Protein AF-A0A929SQB2-F1 (afdb_monomer_lite)

Structure (mmCIF, N/CA/C/O backbone):
data_AF-A0A929SQB2-F1
#
_entry.id   AF-A0A929SQB2-F1
#
loop_
_atom_site.group_PDB
_atom_site.id
_atom_site.type_symbol
_atom_site.label_atom_id
_atom_site.label_alt_id
_atom_site.label_comp_id
_atom_site.label_asym_id
_atom_site.label_entity_id
_atom_site.label_seq_id
_atom_site.pdbx_PDB_ins_code
_atom_site.Cartn_x
_atom_site.Cartn_y
_atom_site.Cartn_z
_atom_site.occupancy
_atom_site.B_iso_or_equiv
_atom_site.auth_seq_id
_atom_site.auth_comp_id
_atom_site.auth_asym_id
_atom_site.auth_atom_id
_atom_site.pdbx_PDB_model_num
ATOM 1 N N . MET A 1 1 ? -10.758 -26.595 8.164 1.00 47.38 1 MET A N 1
ATOM 2 C CA . MET A 1 1 ? -11.107 -25.679 7.056 1.00 47.38 1 MET A CA 1
ATOM 3 C C . MET A 1 1 ? -11.959 -24.575 7.644 1.00 47.38 1 MET A C 1
ATOM 5 O O . MET A 1 1 ? -12.991 -24.898 8.218 1.00 47.38 1 MET A O 1
ATOM 9 N N . ASN A 1 2 ? -11.520 -23.319 7.576 1.00 61.94 2 ASN A N 1
ATOM 10 C CA . ASN A 1 2 ? -12.295 -22.211 8.133 1.00 61.94 2 ASN A CA 1
ATOM 11 C C . ASN A 1 2 ? -13.594 -22.037 7.339 1.00 61.94 2 ASN A C 1
ATOM 13 O O . ASN A 1 2 ? -13.584 -22.059 6.107 1.00 61.94 2 ASN A O 1
ATOM 17 N N . ASN A 1 3 ? -14.709 -21.880 8.042 1.00 86.88 3 ASN A N 1
ATOM 18 C CA . ASN A 1 3 ? -15.990 -21.602 7.419 1.00 86.88 3 ASN A CA 1
ATOM 19 C C . ASN A 1 3 ? -16.000 -20.134 6.955 1.00 86.88 3 ASN A C 1
ATOM 21 O O . ASN A 1 3 ? -15.941 -19.230 7.785 1.00 86.88 3 ASN A O 1
ATOM 25 N N . ILE A 1 4 ? -16.069 -19.881 5.641 1.00 91.25 4 ILE A N 1
ATOM 26 C CA . ILE A 1 4 ? -16.077 -18.517 5.071 1.00 91.25 4 ILE A CA 1
ATOM 27 C C . ILE A 1 4 ? -17.180 -17.656 5.706 1.00 91.25 4 ILE A C 1
ATOM 29 O O . ILE A 1 4 ? -16.948 -16.486 5.999 1.00 91.25 4 ILE A O 1
ATOM 33 N N . ARG A 1 5 ? -18.350 -18.239 6.004 1.00 91.81 5 ARG A N 1
ATOM 34 C CA . ARG A 1 5 ? -19.445 -17.515 6.671 1.00 91.81 5 ARG A CA 1
ATOM 35 C C . ARG A 1 5 ? -19.070 -17.042 8.073 1.00 91.81 5 ARG A C 1
ATOM 37 O O . ARG A 1 5 ? -19.458 -15.949 8.462 1.00 91.81 5 ARG A O 1
ATOM 44 N N . GLU A 1 6 ? -18.326 -17.853 8.815 1.00 94.94 6 GLU A N 1
ATOM 45 C CA . GLU A 1 6 ? -17.871 -17.512 10.164 1.00 94.94 6 GLU A CA 1
ATOM 46 C C . GLU A 1 6 ? -16.836 -16.382 10.122 1.00 94.94 6 GLU A C 1
ATOM 48 O O . GLU A 1 6 ? -16.970 -15.412 10.858 1.00 94.94 6 GLU A O 1
ATOM 53 N N . ILE A 1 7 ? -15.870 -16.447 9.198 1.00 95.75 7 ILE A N 1
ATOM 54 C CA . ILE A 1 7 ? -14.868 -15.385 8.990 1.00 95.75 7 ILE A CA 1
ATOM 55 C C . ILE A 1 7 ? -15.546 -14.042 8.698 1.00 95.75 7 ILE A C 1
ATOM 57 O O . ILE A 1 7 ? -15.211 -13.025 9.312 1.00 95.75 7 ILE A O 1
ATOM 61 N N . LEU A 1 8 ? -16.516 -14.048 7.778 1.00 96.25 8 LEU A N 1
ATOM 62 C CA . LEU A 1 8 ? -17.285 -12.861 7.401 1.00 96.25 8 LEU A CA 1
ATOM 63 C C . LEU A 1 8 ? -18.112 -12.328 8.576 1.00 96.25 8 LEU A C 1
ATOM 65 O O . LEU A 1 8 ? -18.086 -11.130 8.845 1.00 96.25 8 LEU A O 1
ATOM 69 N N . GLY A 1 9 ? -18.809 -13.208 9.303 1.00 96.94 9 GLY A N 1
ATOM 70 C CA . GLY A 1 9 ? -19.583 -12.829 10.486 1.00 96.94 9 GLY A CA 1
ATOM 71 C C . GLY A 1 9 ? -18.709 -12.206 11.574 1.00 96.94 9 GLY A C 1
ATOM 72 O O . GLY A 1 9 ? -19.030 -11.133 12.083 1.00 96.94 9 GLY A O 1
ATOM 73 N N . ASN A 1 10 ? -17.565 -12.826 11.868 1.00 97.31 10 ASN A N 1
ATOM 74 C CA . ASN A 1 10 ? -16.605 -12.326 12.846 1.00 97.31 10 ASN A CA 1
ATOM 75 C C . ASN A 1 10 ? -16.047 -10.952 12.449 1.00 97.31 10 ASN A C 1
ATOM 77 O O . ASN A 1 10 ? -15.948 -10.072 13.298 1.00 97.31 10 ASN A O 1
ATOM 81 N N . ALA A 1 11 ? -15.731 -10.736 11.166 1.00 97.56 11 ALA A N 1
ATOM 82 C CA . ALA A 1 11 ? -15.260 -9.437 10.683 1.00 97.56 11 ALA A CA 1
ATOM 83 C C . ALA A 1 11 ? -16.331 -8.346 10.855 1.00 97.56 11 ALA A C 1
ATOM 85 O O . ALA A 1 11 ? -16.056 -7.292 11.421 1.00 97.56 11 ALA A O 1
ATOM 86 N N . ILE A 1 12 ? -17.576 -8.613 10.452 1.00 97.62 12 ILE A N 1
ATOM 87 C CA . ILE A 1 12 ? -18.671 -7.641 10.589 1.00 97.62 12 ILE A CA 1
ATOM 88 C C . ILE A 1 12 ? -18.882 -7.258 12.057 1.00 97.62 12 ILE A C 1
ATOM 90 O O . ILE A 1 12 ? -19.001 -6.073 12.386 1.00 97.62 12 ILE A O 1
ATOM 94 N N . MET A 1 13 ? -18.911 -8.251 12.948 1.00 97.56 13 MET A N 1
ATOM 95 C CA . MET A 1 13 ? -19.109 -8.017 14.376 1.00 97.56 13 MET A CA 1
ATOM 96 C C . MET A 1 13 ? -17.942 -7.235 14.981 1.00 97.56 13 MET A C 1
ATOM 98 O O . MET A 1 13 ? -18.177 -6.298 15.745 1.00 97.56 13 MET A O 1
ATOM 102 N N . ALA A 1 14 ? -16.706 -7.555 14.589 1.00 97.50 14 ALA A N 1
ATOM 103 C CA . ALA A 1 14 ? -15.509 -6.919 15.121 1.00 97.50 14 ALA A CA 1
ATOM 104 C C . ALA A 1 14 ? -15.483 -5.407 14.860 1.00 97.50 14 ALA A C 1
ATOM 106 O O . ALA A 1 14 ? -15.354 -4.634 15.810 1.00 97.50 14 ALA A O 1
ATOM 107 N N . HIS A 1 15 ? -15.671 -4.950 13.613 1.00 95.88 15 HIS A N 1
ATOM 108 C CA . HIS A 1 15 ? -15.713 -3.504 13.376 1.00 95.88 15 HIS A CA 1
ATOM 109 C C . HIS A 1 15 ? -16.985 -2.870 13.936 1.00 95.88 15 HIS A C 1
ATOM 111 O O . HIS A 1 15 ? -16.947 -1.708 14.332 1.00 95.88 15 HIS A O 1
ATOM 117 N N . THR A 1 16 ? -18.128 -3.560 13.935 1.00 95.00 16 THR A N 1
ATOM 118 C CA . THR A 1 16 ? -19.400 -2.981 14.405 1.00 95.00 16 THR A CA 1
ATOM 119 C C . THR A 1 16 ? -19.366 -2.695 15.903 1.00 95.00 16 THR A C 1
ATOM 121 O O . THR A 1 16 ? -19.826 -1.634 16.322 1.00 95.00 16 THR A O 1
ATOM 124 N N . ASN A 1 17 ? -18.758 -3.590 16.681 1.00 93.69 17 ASN A N 1
ATOM 125 C CA . ASN A 1 17 ? -18.674 -3.483 18.135 1.00 93.69 17 ASN A CA 1
ATOM 126 C C . ASN A 1 17 ? -17.446 -2.710 18.631 1.00 93.69 17 ASN A C 1
ATOM 128 O O . ASN A 1 17 ? -17.354 -2.440 19.827 1.00 93.69 17 ASN A O 1
ATOM 132 N N . MET A 1 18 ? -16.503 -2.360 17.751 1.00 93.44 18 MET A N 1
ATOM 133 C CA . MET A 1 18 ? -15.342 -1.559 18.132 1.00 93.44 18 MET A CA 1
ATOM 134 C C . MET A 1 18 ? -15.792 -0.193 18.671 1.00 93.44 18 MET A C 1
ATOM 136 O O . MET A 1 18 ? -16.433 0.581 17.951 1.00 93.44 18 MET A O 1
ATOM 140 N N . ASP A 1 19 ? -15.435 0.104 19.925 1.00 88.69 19 ASP A N 1
ATOM 141 C CA . ASP A 1 19 ? -15.742 1.385 20.567 1.00 88.69 19 ASP A CA 1
ATOM 142 C C . ASP A 1 19 ? -15.170 2.543 19.735 1.00 88.69 19 ASP A C 1
ATOM 144 O O . ASP A 1 19 ? -14.001 2.563 19.344 1.00 88.69 19 ASP A O 1
ATOM 148 N N . PHE A 1 20 ? -16.026 3.521 19.443 1.00 84.62 20 PHE A N 1
ATOM 149 C CA . PHE A 1 20 ? -15.677 4.678 18.631 1.00 84.62 20 PHE A CA 1
ATOM 150 C C . PHE A 1 20 ? -14.748 5.665 19.350 1.00 84.62 20 PHE A C 1
ATOM 152 O O . PHE A 1 20 ? -14.227 6.551 18.683 1.00 84.62 20 PHE A O 1
ATOM 159 N N . ASN A 1 21 ? -14.565 5.543 20.670 1.00 85.00 21 ASN A N 1
ATOM 160 C CA . ASN A 1 21 ? -13.645 6.377 21.452 1.00 85.00 21 ASN A CA 1
ATOM 161 C C . ASN A 1 21 ? -12.208 5.838 21.479 1.00 85.00 21 ASN A C 1
ATOM 163 O O . ASN A 1 21 ? -11.316 6.499 22.011 1.00 85.00 21 ASN A O 1
ATOM 167 N N . ILE A 1 22 ? -11.972 4.635 20.949 1.00 89.38 22 ILE A N 1
ATOM 168 C CA . ILE A 1 22 ? -10.625 4.072 20.860 1.00 89.38 22 ILE A CA 1
ATOM 169 C C . ILE A 1 22 ? -9.809 4.897 19.863 1.00 89.38 22 ILE A C 1
ATOM 171 O O . ILE A 1 22 ? -10.198 5.033 18.711 1.00 89.38 22 ILE A O 1
ATOM 175 N N . ASP A 1 23 ? -8.649 5.402 20.285 1.00 90.81 23 ASP A N 1
ATOM 176 C CA . ASP A 1 23 ? -7.691 6.030 19.369 1.00 90.81 23 ASP A CA 1
ATOM 177 C C . ASP A 1 23 ? -6.891 4.941 18.638 1.00 90.81 23 ASP A C 1
ATOM 179 O O . ASP A 1 23 ? -5.930 4.380 19.181 1.00 90.81 23 ASP A O 1
ATOM 183 N N . GLY A 1 24 ? -7.278 4.647 17.393 1.00 92.75 24 GLY A N 1
ATOM 184 C CA . GLY A 1 24 ? -6.610 3.654 16.550 1.00 92.75 24 GLY A CA 1
ATOM 185 C C . GLY A 1 24 ? -5.113 3.921 16.334 1.00 92.75 24 GLY A C 1
ATOM 186 O O . GLY A 1 24 ? -4.339 2.973 16.192 1.00 92.75 24 GLY A O 1
ATOM 187 N N . ARG A 1 25 ? -4.652 5.180 16.402 1.00 92.75 25 ARG A N 1
ATOM 188 C CA . ARG A 1 25 ? -3.218 5.513 16.291 1.00 92.75 25 ARG A CA 1
ATOM 189 C C . ARG A 1 25 ? -2.449 5.050 17.520 1.00 92.75 25 ARG A C 1
ATOM 191 O O . ARG A 1 25 ? -1.330 4.555 17.398 1.00 92.75 25 ARG A O 1
ATOM 198 N N . LYS A 1 26 ? -3.056 5.156 18.706 1.00 93.06 26 LYS A N 1
ATOM 199 C CA . LYS A 1 26 ? -2.463 4.645 19.949 1.00 93.06 26 LYS A CA 1
ATOM 200 C C . LYS A 1 26 ? -2.357 3.119 19.920 1.00 93.06 26 LYS A C 1
ATOM 202 O O . LYS A 1 26 ? -1.339 2.583 20.345 1.00 93.06 26 LYS A O 1
ATOM 207 N N . VAL A 1 27 ? -3.371 2.432 19.389 1.00 95.88 27 VAL A N 1
ATOM 208 C CA . VAL A 1 27 ? -3.341 0.970 19.189 1.00 95.88 27 VAL A CA 1
ATOM 209 C C . VAL A 1 27 ? -2.184 0.585 18.265 1.00 95.88 27 VAL A C 1
ATOM 211 O O . VAL A 1 27 ? -1.357 -0.249 18.623 1.00 95.88 27 VAL A O 1
ATOM 214 N N . VAL A 1 28 ? -2.076 1.238 17.103 1.00 95.69 28 VAL A N 1
ATOM 215 C CA . VAL A 1 28 ? -1.007 0.992 16.122 1.00 95.69 28 VAL A CA 1
ATOM 216 C C . VAL A 1 28 ? 0.384 1.282 16.675 1.00 95.69 28 VAL A C 1
ATOM 218 O O . VAL A 1 28 ? 1.307 0.508 16.425 1.00 95.69 28 VAL A O 1
ATOM 221 N N . LYS A 1 29 ? 0.547 2.350 17.460 1.00 94.19 29 LYS A N 1
ATOM 222 C CA . LYS A 1 29 ? 1.815 2.645 18.133 1.00 94.19 29 LYS A CA 1
ATOM 223 C C . LYS A 1 29 ? 2.252 1.479 19.028 1.00 94.19 29 LYS A C 1
ATOM 225 O O . LYS A 1 29 ? 3.378 1.011 18.893 1.00 94.19 29 LYS A O 1
ATOM 230 N N . ASN A 1 30 ? 1.354 0.973 19.872 1.00 96.31 30 ASN A N 1
ATOM 231 C CA . ASN A 1 30 ? 1.653 -0.148 20.765 1.00 96.31 30 ASN A CA 1
ATOM 232 C C . ASN A 1 30 ? 1.885 -1.463 20.000 1.00 96.31 30 ASN A C 1
ATOM 234 O O . ASN A 1 30 ? 2.687 -2.288 20.430 1.00 96.31 30 ASN A O 1
ATOM 238 N N . ILE A 1 31 ? 1.224 -1.660 18.853 1.00 97.38 31 ILE A N 1
ATOM 239 C CA . ILE A 1 31 ? 1.534 -2.772 17.942 1.00 97.38 31 ILE A CA 1
ATOM 240 C C . ILE A 1 31 ? 2.984 -2.682 17.470 1.00 97.38 31 ILE A C 1
ATOM 242 O O . ILE A 1 31 ? 3.711 -3.664 17.561 1.00 97.38 31 ILE A O 1
ATOM 246 N N . LEU A 1 32 ? 3.414 -1.524 16.969 1.00 95.06 32 LEU A N 1
ATOM 247 C CA . LEU A 1 32 ? 4.773 -1.344 16.456 1.00 95.06 32 LEU A CA 1
ATOM 248 C C . LEU A 1 32 ? 5.833 -1.524 17.550 1.00 95.06 32 LEU A C 1
ATOM 250 O O . LEU A 1 32 ? 6.870 -2.125 17.284 1.00 95.06 32 LEU A O 1
ATOM 254 N N . GLU A 1 33 ? 5.563 -1.050 18.768 1.00 94.50 33 GLU A N 1
ATOM 255 C CA . GLU A 1 33 ? 6.418 -1.291 19.938 1.00 94.50 33 GLU A CA 1
ATOM 256 C C . GLU A 1 33 ? 6.539 -2.794 20.232 1.00 94.50 33 GLU A C 1
ATOM 258 O O . GLU A 1 33 ? 7.654 -3.307 20.315 1.00 94.50 33 GLU A O 1
ATOM 263 N N . LEU A 1 34 ? 5.419 -3.529 20.259 1.00 96.31 34 LEU A N 1
ATOM 264 C CA . LEU A 1 34 ? 5.433 -4.980 20.465 1.00 96.31 34 LEU A CA 1
ATOM 265 C C . LEU A 1 34 ? 6.189 -5.722 19.349 1.00 96.31 34 LEU A C 1
ATOM 267 O O . LEU A 1 34 ? 6.904 -6.686 19.625 1.00 96.31 34 LEU A O 1
ATOM 271 N N . LEU A 1 35 ? 6.043 -5.305 18.088 1.00 95.94 35 LEU A N 1
ATOM 272 C CA . LEU A 1 35 ? 6.777 -5.910 16.972 1.00 95.94 35 LEU A CA 1
ATOM 273 C C . LEU A 1 35 ? 8.292 -5.695 17.104 1.00 95.94 35 LEU A C 1
ATOM 275 O O . LEU A 1 35 ? 9.052 -6.615 16.809 1.00 95.94 35 LEU A O 1
ATOM 279 N N . GLU A 1 36 ? 8.737 -4.524 17.570 1.00 94.19 36 GLU A N 1
ATOM 280 C CA . GLU A 1 36 ? 10.163 -4.271 17.817 1.00 94.19 36 GLU A CA 1
ATOM 281 C C . GLU A 1 36 ? 10.683 -5.097 19.005 1.00 94.19 36 GLU A C 1
ATOM 283 O O . GLU A 1 36 ? 11.758 -5.687 18.911 1.00 94.19 36 GLU A O 1
ATOM 288 N N . GLU A 1 37 ? 9.907 -5.223 20.086 1.00 95.75 37 GLU A N 1
ATOM 289 C CA . GLU A 1 37 ? 10.251 -6.074 21.238 1.00 95.75 37 GLU A CA 1
ATOM 290 C C . GLU A 1 37 ? 10.377 -7.560 20.861 1.00 95.75 37 GLU A C 1
ATOM 292 O O . GLU A 1 37 ? 11.208 -8.274 21.416 1.00 95.75 37 GLU A O 1
ATOM 297 N N . ASN A 1 38 ? 9.581 -8.030 19.895 1.00 96.94 38 ASN A N 1
ATOM 298 C CA . ASN A 1 38 ? 9.557 -9.429 19.444 1.00 96.94 38 ASN A CA 1
ATOM 299 C C . ASN A 1 38 ? 10.365 -9.653 18.152 1.00 96.94 38 ASN A C 1
ATOM 301 O O . ASN A 1 38 ? 10.193 -10.659 17.458 1.00 96.94 38 ASN A O 1
ATOM 305 N N . LYS A 1 39 ? 11.269 -8.728 17.819 1.00 96.00 39 LYS A N 1
ATOM 306 C CA . LYS A 1 39 ? 12.096 -8.761 16.608 1.00 96.00 39 LYS A CA 1
ATOM 307 C C . LYS A 1 39 ? 12.881 -10.057 16.425 1.00 96.00 39 LYS A C 1
ATOM 309 O O . LYS A 1 39 ? 12.980 -10.548 15.304 1.00 96.00 39 LYS A O 1
ATOM 314 N N . GLU A 1 40 ? 13.415 -10.630 17.502 1.00 96.94 40 GLU A N 1
ATOM 315 C CA . GLU A 1 40 ? 14.159 -11.894 17.432 1.00 96.94 40 GLU A CA 1
ATOM 316 C C . GLU A 1 40 ? 13.279 -13.070 17.001 1.00 96.94 40 GLU A C 1
ATOM 318 O O . GLU A 1 40 ? 13.709 -13.909 16.210 1.00 96.94 40 GLU A O 1
ATOM 323 N N . ASP A 1 41 ? 12.042 -13.136 17.489 1.00 98.06 41 ASP A N 1
ATOM 324 C CA . ASP A 1 41 ? 11.113 -14.205 17.127 1.00 98.06 41 ASP A CA 1
ATOM 325 C C . ASP A 1 41 ? 10.566 -14.014 15.710 1.00 98.06 41 ASP A C 1
ATOM 327 O O . ASP A 1 41 ? 10.436 -14.987 14.963 1.00 98.06 41 ASP A O 1
ATOM 331 N N . ILE A 1 42 ? 10.351 -12.762 15.293 1.00 97.81 42 ILE A N 1
ATOM 332 C CA . ILE A 1 42 ? 10.028 -12.419 13.902 1.00 97.81 42 ILE A CA 1
ATOM 333 C C . ILE A 1 42 ? 11.175 -12.819 12.963 1.00 97.81 42 ILE A C 1
ATOM 335 O O . ILE A 1 42 ? 10.925 -13.406 11.913 1.00 97.81 42 ILE A O 1
ATOM 339 N N . ASP A 1 43 ? 12.431 -12.570 13.339 1.00 97.44 43 ASP A N 1
ATOM 340 C CA . ASP A 1 43 ? 13.602 -12.976 12.553 1.00 97.44 43 ASP A CA 1
ATOM 341 C C . ASP A 1 43 ? 13.738 -14.506 12.466 1.00 97.44 43 ASP A C 1
ATOM 343 O O . ASP A 1 43 ? 14.059 -15.043 11.404 1.00 97.44 43 ASP A O 1
ATOM 347 N N . LYS A 1 44 ? 13.429 -15.242 13.544 1.00 97.94 44 LYS A N 1
ATOM 348 C CA . LYS A 1 44 ? 13.370 -16.715 13.509 1.00 97.94 44 LYS A CA 1
ATOM 349 C C . LYS A 1 44 ? 12.300 -17.212 12.536 1.00 97.94 44 LYS A C 1
ATOM 351 O O . LYS A 1 44 ? 12.591 -18.112 11.750 1.00 97.94 44 LYS A O 1
ATOM 356 N N . ALA A 1 45 ? 11.100 -16.629 12.559 1.00 97.88 45 ALA A N 1
ATOM 357 C CA . ALA A 1 45 ? 10.039 -16.966 11.609 1.00 97.88 45 ALA A CA 1
ATOM 358 C C . ALA A 1 45 ? 10.458 -16.645 10.163 1.00 97.88 45 ALA A C 1
ATOM 360 O O . ALA A 1 45 ? 10.332 -17.490 9.280 1.00 97.88 45 ALA A O 1
ATOM 361 N N . ASN A 1 46 ? 11.074 -15.482 9.939 1.00 98.00 46 ASN A N 1
ATOM 362 C CA . ASN A 1 46 ? 11.561 -15.085 8.622 1.00 98.00 46 ASN A CA 1
ATOM 363 C C . ASN A 1 46 ? 12.668 -15.995 8.088 1.00 98.00 46 ASN A C 1
ATOM 365 O O . ASN A 1 46 ? 12.670 -16.334 6.909 1.00 98.00 46 ASN A O 1
ATOM 369 N N . LYS A 1 47 ? 13.574 -16.466 8.948 1.00 97.75 47 LYS A N 1
ATOM 370 C CA . LYS A 1 47 ? 14.588 -17.459 8.567 1.00 97.75 47 LYS A CA 1
ATOM 371 C C . LYS A 1 47 ? 13.976 -18.772 8.086 1.00 97.75 47 LYS A C 1
ATOM 373 O O . LYS A 1 47 ? 14.576 -19.413 7.228 1.00 97.75 47 LYS A O 1
ATOM 378 N N . ILE A 1 48 ? 12.819 -19.176 8.617 1.00 96.94 48 ILE A N 1
ATOM 379 C CA . ILE A 1 48 ? 12.098 -20.361 8.132 1.00 96.94 48 ILE A CA 1
ATOM 380 C C . ILE A 1 48 ? 11.605 -20.114 6.704 1.00 96.94 48 ILE A C 1
ATOM 382 O O . ILE A 1 48 ? 11.887 -20.935 5.833 1.00 96.94 48 ILE A O 1
ATOM 386 N N . ASP A 1 49 ? 10.956 -18.973 6.454 1.00 97.62 49 ASP A N 1
ATOM 387 C CA . ASP A 1 49 ? 10.445 -18.630 5.120 1.00 97.62 49 ASP A CA 1
ATOM 388 C C . ASP A 1 49 ? 11.595 -18.502 4.090 1.00 97.62 49 ASP A C 1
ATOM 390 O O . ASP A 1 49 ? 11.589 -19.095 3.012 1.00 97.62 49 ASP A O 1
ATOM 394 N N . VAL A 1 50 ? 12.677 -17.801 4.444 1.00 97.12 50 VAL A N 1
ATOM 395 C CA . VAL A 1 50 ? 13.852 -17.661 3.563 1.00 97.12 50 VAL A CA 1
ATOM 396 C C . VAL A 1 50 ? 14.502 -19.017 3.268 1.00 97.12 50 VAL A C 1
ATOM 398 O O . VAL A 1 50 ? 14.839 -19.302 2.121 1.00 97.12 50 VAL A O 1
ATOM 401 N N . LYS A 1 51 ? 14.657 -19.885 4.277 1.00 96.06 51 LYS A N 1
ATOM 402 C CA . LYS A 1 51 ? 15.248 -21.224 4.102 1.00 96.06 51 LYS A CA 1
ATOM 403 C C . LYS A 1 51 ? 14.409 -22.118 3.185 1.00 96.06 51 LYS A C 1
ATOM 405 O O . LYS A 1 51 ? 14.964 -22.950 2.470 1.00 96.06 51 LYS A O 1
ATOM 410 N N . ASN A 1 52 ? 13.092 -21.950 3.207 1.00 94.88 52 ASN A N 1
ATOM 411 C CA . ASN A 1 52 ? 12.167 -22.687 2.354 1.00 94.88 52 ASN A CA 1
ATOM 412 C C . ASN A 1 52 ? 12.039 -22.079 0.946 1.00 94.88 52 ASN A C 1
ATOM 414 O O . ASN A 1 52 ? 11.268 -22.596 0.144 1.00 94.88 52 ASN A O 1
ATOM 418 N N . HIS A 1 53 ? 12.810 -21.031 0.623 1.00 92.69 53 HIS A N 1
ATOM 419 C CA . HIS A 1 53 ? 12.741 -20.285 -0.641 1.00 92.69 53 HIS A CA 1
ATOM 420 C C . HIS A 1 53 ? 11.361 -19.664 -0.910 1.00 92.69 53 HIS A C 1
ATOM 422 O O . HIS A 1 53 ? 11.021 -19.368 -2.052 1.00 92.69 53 HIS A O 1
ATOM 428 N N . ASN A 1 54 ? 10.570 -19.437 0.140 1.00 92.31 54 ASN A N 1
ATOM 429 C CA . ASN A 1 54 ? 9.256 -18.808 0.068 1.00 92.31 54 ASN A CA 1
ATOM 430 C C . ASN A 1 54 ? 9.242 -17.493 0.861 1.00 92.31 54 ASN A C 1
ATOM 432 O O . ASN A 1 54 ? 8.255 -17.144 1.497 1.00 92.31 54 ASN A O 1
ATOM 436 N N . GLY A 1 55 ? 10.339 -16.740 0.836 1.00 92.88 55 GLY A N 1
ATOM 437 C CA . GLY A 1 55 ? 10.416 -15.458 1.519 1.00 92.88 55 GLY A CA 1
ATOM 438 C C . GLY A 1 55 ? 11.655 -14.657 1.156 1.00 92.88 55 GLY A C 1
ATOM 439 O O . GLY A 1 55 ? 12.572 -15.146 0.500 1.00 92.88 55 GLY A O 1
ATOM 440 N N . PHE A 1 56 ? 11.684 -13.414 1.619 1.00 92.81 56 PHE A N 1
ATOM 441 C CA . PHE A 1 56 ? 12.838 -12.528 1.532 1.00 92.81 56 PHE A CA 1
ATOM 442 C C . PHE A 1 56 ? 13.335 -12.186 2.937 1.00 92.81 56 PHE A C 1
ATOM 444 O O . PHE A 1 56 ? 12.577 -12.227 3.907 1.00 92.81 56 PHE A O 1
ATOM 451 N N . LYS A 1 57 ? 14.617 -11.829 3.058 1.00 94.44 57 LYS A N 1
ATOM 452 C CA . LYS A 1 57 ? 15.191 -11.417 4.341 1.00 94.44 57 LYS A CA 1
ATOM 453 C C . LYS A 1 57 ? 14.589 -10.085 4.784 1.00 94.44 57 LYS A C 1
ATOM 455 O O . LYS A 1 57 ? 14.758 -9.074 4.102 1.00 94.44 57 LYS A O 1
ATOM 460 N N . LEU A 1 58 ? 13.953 -10.062 5.952 1.00 92.88 58 LEU A N 1
ATOM 461 C CA . LEU A 1 58 ? 13.408 -8.831 6.509 1.00 92.88 58 LEU A CA 1
ATOM 462 C C . LEU A 1 58 ? 14.514 -7.832 6.865 1.00 92.88 58 LEU A C 1
ATOM 464 O O . LEU A 1 58 ? 15.478 -8.122 7.574 1.00 92.88 58 LEU A O 1
ATOM 468 N N . ASN A 1 59 ? 14.311 -6.600 6.423 1.00 91.06 59 ASN A N 1
ATOM 469 C CA . ASN A 1 59 ? 15.006 -5.417 6.892 1.00 91.06 59 ASN A CA 1
ATOM 470 C C . ASN A 1 59 ? 14.159 -4.693 7.954 1.00 91.06 59 ASN A C 1
ATOM 472 O O . ASN A 1 59 ? 13.146 -4.060 7.647 1.00 91.06 59 ASN A O 1
ATOM 476 N N . PHE A 1 60 ? 14.593 -4.748 9.211 1.00 88.31 60 PHE A N 1
ATOM 477 C CA . PHE A 1 60 ? 13.885 -4.118 10.329 1.00 88.31 60 PHE A CA 1
ATOM 478 C C . PHE A 1 60 ? 13.938 -2.584 10.322 1.00 88.31 60 PHE A C 1
ATOM 480 O O . PHE A 1 60 ? 13.072 -1.950 10.919 1.00 88.31 60 PHE A O 1
ATOM 487 N N . SER A 1 61 ? 14.875 -1.957 9.599 1.00 87.19 61 SER A N 1
ATOM 488 C CA . SER A 1 61 ? 14.851 -0.492 9.427 1.00 87.19 61 SER A CA 1
ATOM 489 C C . SER A 1 61 ? 13.575 -0.013 8.720 1.00 87.19 61 SER A C 1
ATOM 491 O O . SER A 1 61 ? 13.119 1.109 8.939 1.00 87.19 61 SER A O 1
ATOM 493 N N . MET A 1 62 ? 12.933 -0.888 7.939 1.00 84.31 62 MET A N 1
ATOM 494 C CA . MET A 1 62 ? 11.665 -0.594 7.278 1.00 84.31 62 MET A CA 1
ATOM 495 C C . MET A 1 62 ? 10.497 -0.464 8.267 1.00 84.31 62 MET A C 1
ATOM 497 O O . MET A 1 62 ? 9.589 0.329 8.030 1.00 84.31 62 MET A O 1
ATOM 501 N N . LEU A 1 63 ? 10.538 -1.154 9.415 1.00 80.44 63 LEU A N 1
ATOM 502 C CA . LEU A 1 63 ? 9.543 -0.968 10.481 1.00 80.44 63 LEU A CA 1
ATOM 503 C C . LEU A 1 63 ? 9.645 0.428 11.100 1.00 80.44 63 LEU A C 1
ATOM 505 O O . LEU A 1 63 ? 8.629 1.057 11.384 1.00 80.44 63 LEU A O 1
ATOM 509 N N . GLN A 1 64 ? 10.865 0.951 11.250 1.00 82.69 64 GLN A N 1
ATOM 510 C CA . GLN A 1 64 ? 11.072 2.321 11.722 1.00 82.69 64 GLN A CA 1
ATOM 511 C C . GLN A 1 64 ? 10.575 3.348 10.700 1.00 82.69 64 GLN A C 1
ATOM 513 O O . GLN A 1 64 ? 9.905 4.309 11.083 1.00 82.69 64 GLN A O 1
ATOM 518 N N . LYS A 1 65 ? 10.838 3.123 9.402 1.00 86.19 65 LYS A N 1
ATOM 519 C CA . LYS A 1 65 ? 10.269 3.941 8.317 1.00 86.19 65 LYS A CA 1
ATOM 520 C C . LYS A 1 65 ? 8.733 3.934 8.371 1.00 86.19 65 LYS A C 1
ATOM 522 O O . LYS A 1 65 ? 8.127 5.003 8.319 1.00 86.19 65 LYS A O 1
ATOM 527 N N . LEU A 1 66 ? 8.111 2.765 8.560 1.00 85.38 66 LEU A N 1
ATOM 528 C CA . LEU A 1 66 ? 6.657 2.634 8.712 1.00 85.38 66 LEU A CA 1
ATOM 529 C C . LEU A 1 66 ? 6.139 3.394 9.937 1.00 85.38 66 LEU A C 1
ATOM 531 O O . LEU A 1 66 ? 5.167 4.133 9.833 1.00 85.38 66 LEU A O 1
ATOM 535 N N . ASN A 1 67 ? 6.807 3.262 11.084 1.00 85.25 67 ASN A N 1
ATOM 536 C CA . ASN A 1 67 ? 6.429 3.967 12.306 1.00 85.25 67 ASN A CA 1
ATOM 537 C C . ASN A 1 67 ? 6.442 5.488 12.109 1.00 85.25 67 ASN A C 1
ATOM 539 O O . ASN A 1 67 ? 5.481 6.164 12.461 1.00 85.25 67 ASN A O 1
ATOM 543 N N . ASN A 1 68 ? 7.500 6.032 11.505 1.00 85.69 68 ASN A N 1
ATOM 544 C CA . ASN A 1 68 ? 7.585 7.469 11.240 1.00 85.69 68 ASN A CA 1
ATOM 545 C C . ASN A 1 68 ? 6.463 7.936 10.312 1.00 85.69 68 ASN A C 1
ATOM 547 O O . ASN A 1 68 ? 5.778 8.899 10.628 1.00 85.69 68 ASN A O 1
ATOM 551 N N . LYS A 1 69 ? 6.201 7.184 9.244 1.00 84.50 69 LYS A N 1
ATOM 552 C CA . LYS A 1 69 ? 5.119 7.477 8.305 1.00 84.50 69 LYS A CA 1
ATOM 553 C C . LYS A 1 69 ? 3.735 7.486 8.958 1.00 84.50 69 LYS A C 1
ATOM 555 O O . LYS A 1 69 ? 2.899 8.318 8.630 1.00 84.50 69 LYS A O 1
ATOM 560 N N . LEU A 1 70 ? 3.478 6.555 9.876 1.00 83.38 70 LEU A N 1
ATOM 561 C CA . LEU A 1 70 ? 2.182 6.443 10.547 1.00 83.38 70 LEU A CA 1
ATOM 562 C C . LEU A 1 70 ? 1.993 7.482 11.664 1.00 83.38 70 LEU A C 1
ATOM 564 O O . LEU A 1 70 ? 0.851 7.781 12.006 1.00 83.38 70 LEU A O 1
ATOM 568 N N . LYS A 1 71 ? 3.070 8.059 12.218 1.00 82.56 71 LYS A N 1
ATOM 569 C CA . LYS A 1 71 ? 2.981 9.150 13.210 1.00 82.56 71 LYS A CA 1
ATOM 570 C C . LYS A 1 71 ? 2.385 10.430 12.629 1.00 82.56 71 LYS A C 1
ATOM 572 O O . LYS A 1 71 ? 1.700 11.144 13.356 1.00 82.56 71 LYS A O 1
ATOM 577 N N . ASP A 1 72 ? 2.631 10.688 11.348 1.00 80.69 72 ASP A N 1
ATOM 578 C CA . ASP A 1 72 ? 2.176 11.899 10.658 1.00 80.69 72 ASP A CA 1
ATOM 579 C C . ASP A 1 72 ? 0.717 11.803 10.183 1.00 80.69 72 ASP A C 1
ATOM 581 O O . ASP A 1 72 ? 0.147 12.775 9.688 1.00 80.69 72 ASP A O 1
ATOM 585 N N . ILE A 1 73 ? 0.082 10.638 10.348 1.00 81.69 73 ILE A N 1
ATOM 586 C CA . ILE A 1 73 ? -1.322 10.447 10.000 1.00 81.69 73 ILE A CA 1
ATOM 587 C C . ILE A 1 73 ? -2.199 11.160 11.036 1.00 81.69 73 ILE A C 1
ATOM 589 O O . ILE A 1 73 ? -2.284 10.766 12.206 1.00 81.69 73 ILE A O 1
ATOM 593 N N . GLU A 1 74 ? -2.882 12.213 10.585 1.00 77.62 74 GLU A N 1
ATOM 594 C CA . GLU A 1 74 ? -3.949 12.851 11.353 1.00 77.62 74 GLU A CA 1
ATOM 595 C C . GLU A 1 74 ? -5.075 11.854 11.654 1.00 77.62 74 GLU A C 1
ATOM 597 O O . GLU A 1 74 ? -5.296 10.894 10.914 1.00 77.62 74 GLU A O 1
ATOM 602 N N . ASP A 1 75 ? -5.813 12.087 12.742 1.00 73.25 75 ASP A N 1
ATOM 603 C CA . ASP A 1 75 ? -6.980 11.266 13.054 1.00 73.25 75 ASP A CA 1
ATOM 604 C C . ASP A 1 75 ? -8.027 11.393 11.937 1.00 73.25 75 ASP A C 1
ATOM 606 O O . ASP A 1 75 ? -8.673 12.430 11.755 1.00 73.25 75 ASP A O 1
ATOM 610 N N . ALA A 1 76 ? -8.125 10.335 11.136 1.00 76.44 76 ALA A N 1
ATOM 611 C CA . ALA A 1 76 ? -8.932 10.300 9.932 1.00 76.44 76 ALA A CA 1
ATOM 612 C C . ALA A 1 76 ? -10.308 9.665 10.175 1.00 76.44 76 ALA A C 1
ATOM 614 O O . ALA A 1 76 ? -11.194 9.796 9.327 1.00 76.44 76 ALA A O 1
ATOM 615 N N . TYR A 1 77 ? -10.524 8.995 11.312 1.00 82.88 77 TYR A N 1
ATOM 616 C CA . TYR A 1 77 ? -11.800 8.362 11.635 1.00 82.88 77 TYR A CA 1
ATOM 617 C C . TYR A 1 77 ? -12.753 9.375 12.277 1.00 82.88 77 TYR A C 1
ATOM 619 O O . TYR A 1 77 ? -12.407 10.073 13.222 1.00 82.88 77 TYR A O 1
ATOM 627 N N . ARG A 1 78 ? -13.982 9.479 11.748 1.00 81.31 78 ARG A N 1
ATOM 628 C CA . ARG A 1 78 ? -15.001 10.442 12.218 1.00 81.31 78 ARG A CA 1
ATOM 629 C C . ARG A 1 78 ? -14.532 11.899 12.249 1.00 81.31 78 ARG A C 1
ATOM 631 O O . ARG A 1 78 ? -15.096 12.721 12.970 1.00 81.31 78 ARG A O 1
ATOM 638 N N . ASN A 1 79 ? -13.571 12.240 11.396 1.00 76.94 79 ASN A N 1
ATOM 639 C CA . ASN A 1 79 ? -13.098 13.602 11.244 1.00 76.94 79 ASN A CA 1
ATOM 640 C C . ASN A 1 79 ? -14.128 14.425 10.461 1.00 76.94 79 ASN A C 1
ATOM 642 O O . ASN A 1 79 ? -14.593 14.022 9.388 1.00 76.94 79 ASN A O 1
ATOM 646 N N . VAL A 1 80 ? -14.498 15.587 10.994 1.00 73.94 80 VAL A N 1
ATOM 647 C CA . VAL A 1 80 ? -15.408 16.505 10.309 1.00 73.94 80 VAL A CA 1
ATOM 648 C C . VAL A 1 80 ? -14.597 17.412 9.404 1.00 73.94 80 VAL A C 1
ATOM 650 O O . VAL A 1 80 ? -13.874 18.299 9.846 1.00 73.94 80 VAL A O 1
ATOM 653 N N . VAL A 1 81 ? -14.749 17.164 8.110 1.00 72.31 81 VAL A N 1
ATOM 654 C CA . VAL A 1 81 ? -14.034 17.834 7.024 1.00 72.31 81 VAL A CA 1
ATOM 655 C C . VAL A 1 81 ? -14.558 19.255 6.823 1.00 72.31 81 VAL A C 1
ATOM 657 O O . VAL A 1 81 ? -13.805 20.155 6.464 1.00 72.31 81 VAL A O 1
ATOM 660 N N . TYR A 1 82 ? -15.860 19.461 7.024 1.00 68.94 82 TYR A N 1
ATOM 661 C CA . TYR A 1 82 ? -16.530 20.729 6.743 1.00 68.94 82 TYR A CA 1
ATOM 662 C C . TYR A 1 82 ? -17.857 20.828 7.495 1.00 68.94 82 TYR A C 1
ATOM 664 O O . TYR A 1 82 ? -18.535 19.811 7.637 1.00 68.94 82 TYR A O 1
ATOM 672 N N . MET A 1 83 ? -18.231 22.040 7.920 1.00 67.50 83 MET A N 1
ATOM 673 C CA . MET A 1 83 ? -19.534 22.393 8.497 1.00 67.50 83 MET A CA 1
ATOM 674 C C . MET A 1 83 ? -19.882 23.841 8.140 1.00 67.50 83 MET A C 1
ATOM 676 O O . MET A 1 83 ? -19.125 24.729 8.515 1.00 67.50 83 MET A O 1
ATOM 680 N N . ASN A 1 84 ? -21.035 24.080 7.510 1.00 67.31 84 ASN A N 1
ATOM 681 C CA . ASN A 1 84 ? -21.591 25.419 7.285 1.00 67.31 84 ASN A CA 1
ATOM 682 C C . ASN A 1 84 ? -23.084 25.472 7.639 1.00 67.31 84 ASN A C 1
ATOM 684 O O . ASN A 1 84 ? -23.797 24.471 7.548 1.00 67.31 84 ASN A O 1
ATOM 688 N N . GLN A 1 85 ? -23.565 26.663 7.993 1.00 67.19 85 GLN A N 1
ATOM 689 C CA . GLN A 1 85 ? -24.994 26.954 8.088 1.00 67.19 85 GLN A CA 1
ATOM 690 C C . GLN A 1 85 ? -25.560 27.224 6.690 1.00 67.19 85 GLN A C 1
ATOM 692 O O . GLN A 1 85 ? -24.949 27.940 5.898 1.00 67.19 85 GLN A O 1
ATOM 697 N N . ASN A 1 86 ? -26.708 26.622 6.387 1.00 68.88 86 ASN A N 1
ATOM 698 C CA . ASN A 1 86 ? -27.422 26.809 5.127 1.00 68.88 86 ASN A CA 1
ATOM 699 C C . ASN A 1 86 ? -28.531 27.876 5.275 1.00 68.88 86 ASN A C 1
ATOM 701 O O . ASN A 1 86 ? -28.980 28.154 6.388 1.00 68.88 86 ASN A O 1
ATOM 705 N N . GLU A 1 87 ? -28.998 28.424 4.151 1.00 70.62 87 GLU A N 1
ATOM 706 C CA . GLU A 1 87 ? -30.117 29.375 4.025 1.00 70.62 87 GLU A CA 1
ATOM 707 C C . GLU A 1 87 ? -31.411 28.853 4.672 1.00 70.62 87 GLU A C 1
ATOM 709 O O . GLU A 1 87 ? -32.178 29.616 5.248 1.00 70.62 87 GLU A O 1
ATOM 714 N N . ASN A 1 88 ? -31.608 27.532 4.666 1.00 67.31 88 ASN A N 1
ATOM 715 C CA . ASN A 1 88 ? -32.751 26.854 5.288 1.00 67.31 88 ASN A CA 1
ATOM 716 C C . ASN A 1 88 ? -32.577 26.585 6.801 1.00 67.31 88 ASN A C 1
ATOM 718 O O . ASN A 1 88 ? -33.219 25.688 7.345 1.00 67.31 88 ASN A O 1
ATOM 722 N N . ASN A 1 89 ? -31.687 27.312 7.487 1.00 69.69 89 ASN A N 1
ATOM 723 C CA . ASN A 1 89 ? -31.460 27.223 8.937 1.00 69.69 89 ASN A CA 1
ATOM 724 C C . ASN A 1 89 ? -31.143 25.808 9.469 1.00 69.69 89 ASN A C 1
ATOM 726 O O . ASN A 1 89 ? -31.514 25.447 10.585 1.00 69.69 89 ASN A O 1
ATOM 730 N N . TYR A 1 90 ? -30.394 25.009 8.708 1.00 71.25 90 TYR A N 1
ATOM 731 C CA . TYR A 1 90 ? -29.779 23.771 9.196 1.00 71.25 90 TYR A CA 1
ATOM 732 C C . TYR A 1 90 ? -28.261 23.805 8.997 1.00 71.25 90 TYR A C 1
ATOM 734 O O . TYR A 1 90 ? -27.744 24.506 8.124 1.00 71.25 90 TYR A O 1
ATOM 742 N N . LEU A 1 91 ? -27.534 23.054 9.823 1.00 72.38 91 LEU A N 1
ATOM 743 C CA . LEU A 1 91 ? -26.096 22.857 9.677 1.00 72.38 91 LEU A CA 1
ATOM 744 C C . LEU A 1 91 ? -25.845 21.687 8.728 1.00 72.38 91 LEU A C 1
ATOM 746 O O . LEU A 1 91 ? -26.348 20.584 8.937 1.00 72.38 91 LEU A O 1
ATOM 750 N N . GLN A 1 92 ? -25.042 21.915 7.699 1.00 79.62 92 GLN A N 1
ATOM 751 C CA . GLN A 1 92 ? -24.597 20.892 6.765 1.00 79.62 92 GLN A CA 1
ATOM 752 C C . GLN A 1 92 ? -23.111 20.634 6.959 1.00 79.62 92 GLN A C 1
ATOM 754 O O . GLN A 1 92 ? -22.320 21.574 6.956 1.00 79.62 92 GLN A O 1
ATOM 759 N N . GLY A 1 93 ? -22.722 19.366 7.045 1.00 77.62 93 GLY A N 1
ATOM 760 C CA . GLY A 1 93 ? -21.327 18.975 7.140 1.00 77.62 93 GLY A CA 1
ATOM 761 C C . GLY A 1 93 ? -20.944 17.751 6.340 1.00 77.62 93 GLY A C 1
ATOM 762 O O . GLY A 1 93 ? -21.783 17.040 5.788 1.00 77.62 93 GLY A O 1
ATOM 763 N N . LYS A 1 94 ? -19.638 17.506 6.295 1.00 83.38 94 LYS A N 1
ATOM 764 C CA . LYS A 1 94 ? -19.040 16.284 5.759 1.00 83.38 94 LYS A CA 1
ATOM 765 C C . LYS A 1 94 ? -18.175 15.650 6.831 1.00 83.38 94 LYS A C 1
ATOM 767 O O . LYS A 1 94 ? -17.296 16.317 7.369 1.00 83.38 94 LYS A O 1
ATOM 772 N N . GLN A 1 95 ? -18.401 14.373 7.105 1.00 85.31 95 GLN A N 1
ATOM 773 C CA . GLN A 1 95 ? -17.613 13.599 8.058 1.00 85.31 95 GLN A CA 1
ATOM 774 C C . GLN A 1 95 ? -17.068 12.345 7.380 1.00 85.31 95 GLN A C 1
ATOM 776 O O . GLN A 1 95 ? -17.769 11.715 6.584 1.00 85.31 95 GLN A O 1
ATOM 781 N N . THR A 1 96 ? -15.832 11.973 7.687 1.00 90.12 96 THR A N 1
ATOM 782 C CA . THR A 1 96 ? -15.309 10.656 7.325 1.00 90.12 96 THR A CA 1
ATOM 783 C C . THR A 1 96 ? -15.887 9.575 8.236 1.00 90.12 96 THR A C 1
ATOM 785 O O . THR A 1 96 ? -16.288 9.823 9.372 1.00 90.12 96 THR A O 1
ATOM 788 N N . ASP A 1 97 ? -15.970 8.350 7.745 1.00 91.44 97 ASP A N 1
ATOM 789 C CA . ASP A 1 97 ? -16.300 7.177 8.549 1.00 91.44 97 ASP A CA 1
ATOM 790 C C . ASP A 1 97 ? -15.598 5.957 7.950 1.00 91.44 97 ASP A C 1
ATOM 792 O O . ASP A 1 97 ? -15.090 6.016 6.828 1.00 91.44 97 ASP A O 1
ATOM 796 N N . LYS A 1 98 ? -15.573 4.852 8.686 1.00 94.69 98 LYS A N 1
ATOM 797 C CA . LYS A 1 98 ? -15.019 3.585 8.198 1.00 94.69 98 LYS A CA 1
ATOM 798 C C . LYS A 1 98 ? -15.831 3.015 7.031 1.00 94.69 98 LYS A C 1
ATOM 800 O O . LYS A 1 98 ? -17.038 3.254 6.936 1.00 94.69 98 LYS A O 1
ATOM 805 N N . LEU A 1 99 ? -15.190 2.207 6.188 1.00 96.00 99 LEU A N 1
ATOM 806 C CA . LEU A 1 99 ? -15.866 1.406 5.161 1.00 96.00 99 LEU A CA 1
ATOM 807 C C . LEU A 1 99 ? -16.676 0.255 5.772 1.00 96.00 99 LEU A C 1
ATOM 809 O O . LEU A 1 99 ? -17.784 -0.010 5.313 1.00 96.00 99 LEU A O 1
ATOM 813 N N . GLY A 1 100 ? -16.127 -0.418 6.787 1.00 96.44 100 GLY A N 1
ATOM 814 C CA . GLY A 1 100 ? -16.685 -1.632 7.382 1.00 96.44 100 GLY A CA 1
ATOM 815 C C . GLY A 1 100 ? -15.712 -2.804 7.270 1.00 96.44 100 GLY A C 1
ATOM 816 O O . GLY A 1 100 ? -14.635 -2.771 7.865 1.00 96.44 100 GLY A O 1
ATOM 817 N N . THR A 1 101 ? -16.087 -3.836 6.514 1.00 98.25 101 THR A N 1
ATOM 818 C CA . THR A 1 101 ? -15.244 -5.012 6.257 1.00 98.25 101 THR A CA 1
ATOM 819 C C . THR A 1 101 ? -14.505 -4.870 4.929 1.00 98.25 101 THR A C 1
ATOM 821 O O . THR A 1 101 ? -15.114 -4.716 3.870 1.00 98.25 101 THR A O 1
ATOM 824 N N . ILE A 1 102 ? -13.180 -4.956 4.981 1.00 98.50 102 ILE A N 1
ATOM 825 C CA . ILE A 1 102 ? -12.278 -4.874 3.836 1.00 98.50 102 ILE A CA 1
ATOM 826 C C . ILE A 1 102 ? -11.625 -6.241 3.626 1.00 98.50 102 ILE A C 1
ATOM 828 O O . ILE A 1 102 ? -11.141 -6.857 4.574 1.00 98.50 102 ILE A O 1
ATOM 832 N N . CYS A 1 103 ? -11.581 -6.717 2.384 1.00 98.19 103 CYS A N 1
ATOM 833 C CA . CYS A 1 103 ? -10.807 -7.905 2.032 1.00 98.19 103 CYS A CA 1
ATOM 834 C C . CYS A 1 103 ? -9.517 -7.499 1.314 1.00 98.19 103 CYS A C 1
ATOM 836 O O . CYS A 1 103 ? -9.577 -6.802 0.304 1.00 98.19 103 CYS A O 1
ATOM 838 N N . LEU A 1 104 ? -8.366 -7.926 1.832 1.00 98.19 104 LEU A N 1
ATOM 839 C CA . LEU A 1 104 ? -7.068 -7.774 1.180 1.00 98.19 104 LEU A CA 1
ATOM 840 C C . LEU A 1 104 ? -6.683 -9.100 0.528 1.00 98.19 104 LEU A C 1
ATOM 842 O O . LEU A 1 104 ? -6.440 -10.073 1.235 1.00 98.19 104 LEU A O 1
ATOM 846 N N . VAL A 1 105 ? -6.569 -9.123 -0.795 1.00 97.62 105 VAL A N 1
ATOM 847 C CA . VAL A 1 105 ? -5.902 -10.196 -1.537 1.00 97.62 105 VAL A CA 1
ATOM 848 C C . VAL A 1 105 ? -4.471 -9.757 -1.826 1.00 97.62 105 VAL A C 1
ATOM 850 O O . VAL A 1 105 ? -4.264 -8.678 -2.375 1.00 97.62 105 VAL A O 1
ATOM 853 N N . TYR A 1 106 ? -3.472 -10.554 -1.467 1.00 95.19 106 TYR A N 1
ATOM 854 C CA . TYR A 1 106 ? -2.073 -10.178 -1.689 1.00 95.19 106 TYR A CA 1
ATOM 855 C C . TYR A 1 106 ? -1.169 -11.379 -1.961 1.00 95.19 106 TYR A C 1
ATOM 857 O O . TYR A 1 106 ? -1.580 -12.527 -1.797 1.00 95.19 106 TYR A O 1
ATOM 865 N N . ASP A 1 107 ? 0.059 -11.097 -2.384 1.00 91.38 107 ASP A N 1
ATOM 866 C CA . ASP A 1 107 ? 1.079 -12.084 -2.752 1.00 91.38 107 ASP A CA 1
ATOM 867 C C . ASP A 1 107 ? 1.933 -12.601 -1.579 1.00 91.38 107 ASP A C 1
ATOM 869 O O . ASP A 1 107 ? 2.725 -13.523 -1.762 1.00 91.38 107 ASP A O 1
ATOM 873 N N . GLY A 1 108 ? 1.760 -12.046 -0.375 1.00 92.94 108 GLY A N 1
ATOM 874 C CA . GLY A 1 108 ? 2.495 -12.444 0.827 1.00 92.94 108 GLY A CA 1
ATOM 875 C C . GLY A 1 108 ? 3.467 -11.391 1.362 1.00 92.94 108 GLY A C 1
ATOM 876 O O . GLY A 1 108 ? 3.967 -11.553 2.472 1.00 92.94 108 GLY A O 1
ATOM 877 N N . ASN A 1 109 ? 3.735 -10.285 0.662 1.00 92.44 109 ASN A N 1
ATOM 878 C CA . ASN A 1 109 ? 4.732 -9.323 1.139 1.00 92.44 109 ASN A CA 1
ATOM 879 C C . ASN A 1 109 ? 4.413 -8.736 2.539 1.00 92.44 109 ASN A C 1
ATOM 881 O O . ASN A 1 109 ? 3.383 -8.089 2.754 1.00 92.44 109 ASN A O 1
ATOM 885 N N . THR A 1 110 ? 5.337 -8.910 3.491 1.00 94.25 110 THR A N 1
ATOM 886 C CA . THR A 1 110 ? 5.151 -8.517 4.899 1.00 94.25 110 THR A CA 1
ATOM 887 C C . THR A 1 110 ? 5.035 -7.009 5.121 1.00 94.25 110 THR A C 1
ATOM 889 O O . THR A 1 110 ? 4.269 -6.578 5.983 1.00 94.25 110 THR A O 1
ATOM 892 N N . TYR A 1 111 ? 5.754 -6.178 4.364 1.00 92.38 111 TYR A N 1
ATOM 893 C CA . TYR A 1 111 ? 5.656 -4.722 4.528 1.00 92.38 111 TYR A CA 1
ATOM 894 C C . TYR A 1 111 ? 4.314 -4.191 4.043 1.00 92.38 111 TYR A C 1
ATOM 896 O O . TYR A 1 111 ? 3.725 -3.319 4.681 1.00 92.38 111 TYR A O 1
ATOM 904 N N . CYS A 1 112 ? 3.815 -4.769 2.952 1.00 92.50 112 CYS A N 1
ATOM 905 C CA . CYS A 1 112 ? 2.505 -4.459 2.399 1.00 92.50 112 CYS A CA 1
ATOM 906 C C . CYS A 1 112 ? 1.399 -4.852 3.383 1.00 92.50 112 CYS A C 1
ATOM 908 O O . CYS A 1 112 ? 0.506 -4.054 3.663 1.00 92.50 112 CYS A O 1
ATOM 910 N N . LEU A 1 113 ? 1.511 -6.051 3.968 1.00 95.38 113 LEU A N 1
ATOM 911 C CA . LEU A 1 113 ? 0.617 -6.525 5.022 1.00 95.38 113 LEU A CA 1
ATOM 912 C C . LEU A 1 113 ? 0.576 -5.550 6.203 1.00 95.38 113 LEU A C 1
ATOM 914 O O . LEU A 1 113 ? -0.503 -5.126 6.611 1.00 95.38 113 LEU A O 1
ATOM 918 N N . LEU A 1 114 ? 1.741 -5.193 6.748 1.00 95.06 114 LEU A N 1
ATOM 919 C CA . LEU A 1 114 ? 1.837 -4.307 7.905 1.00 95.06 114 LEU A CA 1
ATOM 920 C C . LEU A 1 114 ? 1.238 -2.931 7.617 1.00 95.06 114 LEU A C 1
ATOM 922 O O . LEU A 1 114 ? 0.392 -2.472 8.378 1.00 95.06 114 LEU A O 1
ATOM 926 N N . GLU A 1 115 ? 1.625 -2.277 6.520 1.00 93.75 115 GLU A N 1
ATOM 927 C CA . GLU A 1 115 ? 1.075 -0.961 6.184 1.00 93.75 115 GLU A CA 1
ATOM 928 C C . GLU A 1 115 ? -0.449 -0.997 6.056 1.00 93.75 115 GLU A C 1
ATOM 930 O O . GLU A 1 115 ? -1.140 -0.154 6.635 1.00 93.75 115 GLU A O 1
ATOM 935 N N . PHE A 1 116 ? -0.969 -1.993 5.336 1.00 96.31 116 PHE A N 1
ATOM 936 C CA . PHE A 1 116 ? -2.398 -2.143 5.112 1.00 96.31 116 PHE A CA 1
ATOM 937 C C . PHE A 1 116 ? -3.158 -2.374 6.419 1.00 96.31 116 PHE A C 1
ATOM 939 O O . PHE A 1 116 ? -4.163 -1.714 6.689 1.00 96.31 116 PHE A O 1
ATOM 946 N N . VAL A 1 117 ? -2.662 -3.294 7.251 1.00 97.69 117 VAL A N 1
ATOM 947 C CA . VAL A 1 117 ? -3.315 -3.665 8.506 1.00 97.69 117 VAL A CA 1
ATOM 948 C C . VAL A 1 117 ? -3.336 -2.504 9.486 1.00 97.69 117 VAL A C 1
ATOM 950 O O . VAL A 1 117 ? -4.382 -2.206 10.061 1.00 97.69 117 VAL A O 1
ATOM 953 N N . LEU A 1 118 ? -2.212 -1.806 9.646 1.00 96.38 118 LEU A N 1
ATOM 954 C CA . LEU A 1 118 ? -2.130 -0.680 10.571 1.00 96.38 118 LEU A CA 1
ATOM 955 C C . LEU A 1 118 ? -3.047 0.472 10.126 1.00 96.38 118 LEU A C 1
ATOM 957 O O . LEU A 1 118 ? -3.771 1.023 10.955 1.00 96.38 118 LEU A O 1
ATOM 961 N N . LYS A 1 119 ? -3.112 0.789 8.823 1.00 96.00 119 LYS A N 1
ATOM 962 C CA . LYS A 1 119 ? -4.059 1.793 8.295 1.00 96.00 119 LYS A CA 1
ATOM 963 C C . LYS A 1 119 ? -5.520 1.369 8.484 1.00 96.00 119 LYS A C 1
ATOM 965 O O . LYS A 1 119 ? -6.353 2.201 8.848 1.00 96.00 119 LYS A O 1
ATOM 970 N N . GLY A 1 120 ? -5.839 0.084 8.320 1.00 96.94 120 GLY A N 1
ATOM 971 C CA . GLY A 1 120 ? -7.181 -0.435 8.592 1.00 96.94 120 GLY A CA 1
ATOM 972 C C . GLY A 1 120 ? -7.587 -0.330 10.067 1.00 96.94 120 GLY A C 1
ATOM 973 O O . GLY A 1 120 ? -8.718 0.061 10.352 1.00 96.94 120 GLY A O 1
ATOM 974 N N . ILE A 1 121 ? -6.659 -0.567 11.002 1.00 97.19 121 ILE A N 1
ATOM 975 C CA . ILE A 1 121 ? -6.895 -0.384 12.446 1.00 97.19 121 ILE A CA 1
ATOM 976 C C . ILE A 1 121 ? -7.111 1.098 12.785 1.00 97.19 121 ILE A C 1
ATOM 978 O O . ILE A 1 121 ? -8.080 1.421 13.470 1.00 97.19 121 ILE A O 1
ATOM 982 N N . ILE A 1 122 ? -6.270 2.006 12.266 1.00 95.12 122 ILE A N 1
ATOM 983 C CA . ILE A 1 122 ? -6.427 3.465 12.458 1.00 95.12 122 ILE A CA 1
ATOM 984 C C . ILE A 1 122 ? -7.803 3.943 11.989 1.00 95.12 122 ILE A C 1
ATOM 986 O O . ILE A 1 122 ? -8.386 4.846 12.577 1.00 95.12 122 ILE A O 1
ATOM 990 N N . THR A 1 123 ? -8.337 3.327 10.937 1.00 95.75 123 THR A N 1
ATOM 991 C CA . THR A 1 123 ? -9.624 3.693 10.335 1.00 95.75 123 THR A CA 1
ATOM 992 C C . THR A 1 123 ? -10.797 2.841 10.826 1.00 95.75 123 THR A C 1
ATOM 994 O O . THR A 1 123 ? -11.895 2.962 10.290 1.00 95.75 123 THR A O 1
ATOM 997 N N . HIS A 1 124 ? -10.598 2.020 11.865 1.00 96.50 124 HIS A N 1
ATOM 998 C CA . HIS A 1 124 ? -11.623 1.193 12.516 1.00 96.50 124 HIS A CA 1
ATOM 999 C C . HIS A 1 124 ? -12.309 0.184 11.575 1.00 96.50 124 HIS A C 1
ATOM 1001 O O . HIS A 1 124 ? -13.466 -0.189 11.790 1.00 96.50 124 HIS A O 1
ATOM 1007 N N . ASN A 1 125 ? -11.617 -0.257 10.524 1.00 98.12 125 ASN A N 1
ATOM 1008 C CA . ASN A 1 125 ? -12.106 -1.269 9.593 1.00 98.12 125 ASN A CA 1
ATOM 1009 C C . ASN A 1 125 ? -11.714 -2.676 10.052 1.00 98.12 125 ASN A C 1
ATOM 1011 O O . ASN A 1 125 ? -10.627 -2.883 10.593 1.00 98.12 125 ASN A O 1
ATOM 1015 N N . SER A 1 126 ? -12.565 -3.660 9.762 1.00 98.50 126 SER A N 1
ATOM 1016 C CA . SER A 1 126 ? -12.153 -5.063 9.827 1.00 98.50 126 SER A CA 1
ATOM 1017 C C . SER A 1 126 ? -11.468 -5.469 8.538 1.00 98.50 126 SER A C 1
ATOM 1019 O O . SER A 1 126 ? -11.887 -5.063 7.456 1.00 98.50 126 SER A O 1
ATOM 1021 N N . ILE A 1 127 ? -10.434 -6.297 8.648 1.00 98.62 127 ILE A N 1
ATOM 1022 C CA . ILE A 1 127 ? -9.612 -6.725 7.526 1.00 98.62 127 ILE A CA 1
ATOM 1023 C C . ILE A 1 127 ? -9.559 -8.247 7.480 1.00 98.62 127 ILE A C 1
ATOM 1025 O O . ILE A 1 127 ? -9.098 -8.899 8.418 1.00 98.62 127 ILE A O 1
ATOM 1029 N N . ILE A 1 128 ? -9.988 -8.800 6.350 1.00 98.38 128 ILE A N 1
ATOM 1030 C CA . ILE A 1 128 ? -9.801 -10.205 5.996 1.00 98.38 128 ILE A CA 1
ATOM 1031 C C . ILE A 1 128 ? -8.684 -10.268 4.956 1.00 98.38 128 ILE A C 1
ATOM 1033 O O . ILE A 1 128 ? -8.889 -9.936 3.790 1.00 98.38 128 ILE A O 1
ATOM 1037 N N . ILE A 1 129 ? -7.499 -10.680 5.385 1.00 98.12 129 ILE A N 1
ATOM 1038 C CA . ILE A 1 129 ? -6.340 -10.922 4.531 1.00 98.12 129 ILE A CA 1
ATOM 1039 C C . ILE A 1 129 ? -6.461 -12.330 3.952 1.00 98.12 129 ILE A C 1
ATOM 1041 O O . ILE A 1 129 ? -6.584 -13.297 4.704 1.00 98.12 129 ILE A O 1
ATOM 1045 N N . THR A 1 130 ? -6.389 -12.457 2.633 1.00 95.88 130 THR A N 1
ATOM 1046 C CA . THR A 1 130 ? -6.375 -13.735 1.928 1.00 95.88 130 THR A CA 1
ATOM 1047 C C . THR A 1 130 ? -5.186 -13.822 0.979 1.00 95.88 130 THR A C 1
ATOM 1049 O O . THR A 1 130 ? -4.876 -12.876 0.255 1.00 95.88 130 THR A O 1
ATOM 1052 N N . SER A 1 131 ? -4.522 -14.973 0.978 1.00 94.06 131 SER A N 1
ATOM 1053 C CA . SER A 1 131 ? -3.450 -15.304 0.038 1.00 94.06 131 SER A CA 1
ATOM 1054 C C . SER A 1 131 ? -3.613 -16.744 -0.442 1.00 94.06 131 SER A C 1
ATOM 1056 O O . SER A 1 131 ? -4.022 -17.626 0.315 1.00 94.06 131 SER A O 1
ATOM 1058 N N . GLU A 1 132 ? -3.289 -16.981 -1.710 1.00 91.88 132 GLU A N 1
ATOM 1059 C CA . GLU A 1 132 ? -3.152 -18.332 -2.272 1.00 91.88 132 GLU A CA 1
ATOM 1060 C C . GLU A 1 132 ? -1.715 -18.863 -2.142 1.00 91.88 132 GLU A C 1
ATOM 1062 O O . GLU A 1 132 ? -1.480 -20.054 -2.324 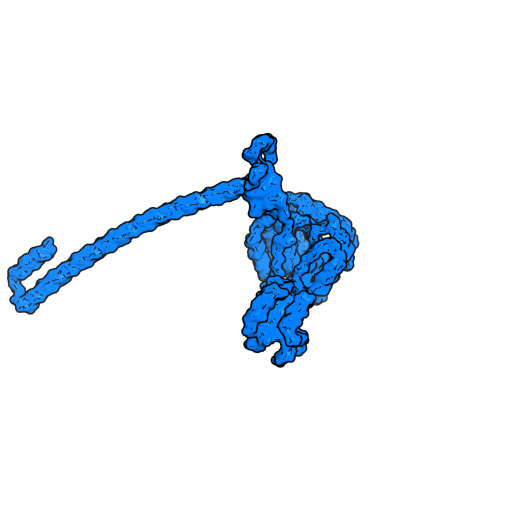1.00 91.88 132 GLU A O 1
ATOM 1067 N N . SER A 1 133 ? -0.769 -17.980 -1.814 1.00 88.62 133 SER A N 1
ATOM 1068 C CA . SER A 1 133 ? 0.658 -18.258 -1.685 1.00 88.62 133 SER A CA 1
ATOM 1069 C C . SER A 1 133 ? 1.043 -18.473 -0.223 1.00 88.62 133 SER A C 1
ATOM 1071 O O . SER A 1 133 ? 0.525 -17.800 0.672 1.00 88.62 133 SER A O 1
ATOM 1073 N N . ASP A 1 134 ? 1.986 -19.378 0.022 1.00 92.62 134 ASP A N 1
ATOM 1074 C CA . ASP A 1 134 ? 2.643 -19.541 1.319 1.00 92.62 134 ASP A CA 1
ATOM 1075 C C . ASP A 1 134 ? 3.868 -18.621 1.489 1.00 92.62 134 ASP A C 1
ATOM 1077 O O . ASP A 1 134 ? 4.596 -18.740 2.475 1.00 92.62 134 ASP A O 1
ATOM 1081 N N . TYR A 1 135 ? 4.075 -17.677 0.565 1.00 94.81 135 TYR A N 1
ATOM 1082 C CA . TYR A 1 135 ? 5.145 -16.691 0.639 1.00 94.81 135 TYR A CA 1
ATOM 1083 C C . TYR A 1 135 ? 5.053 -15.847 1.921 1.00 94.81 135 TYR A C 1
ATOM 1085 O O . TYR A 1 135 ? 4.017 -15.248 2.222 1.00 94.81 135 TYR A O 1
ATOM 1093 N N . MET A 1 136 ? 6.151 -15.806 2.682 1.00 96.62 136 MET A N 1
ATOM 1094 C CA . MET A 1 136 ? 6.296 -15.144 3.986 1.00 96.62 136 MET A CA 1
ATOM 1095 C C . MET A 1 136 ? 5.274 -15.605 5.037 1.00 96.62 136 MET A C 1
ATOM 1097 O O . MET A 1 136 ? 4.963 -14.868 5.980 1.00 96.62 136 MET A O 1
ATOM 1101 N N . LYS A 1 137 ? 4.699 -16.803 4.875 1.00 96.94 137 LYS A N 1
ATOM 1102 C CA . LYS A 1 137 ? 3.565 -17.254 5.682 1.00 96.94 137 LYS A CA 1
ATOM 1103 C C . LYS A 1 137 ? 3.880 -17.301 7.173 1.00 96.94 137 LYS A C 1
ATOM 1105 O O . LYS A 1 137 ? 3.092 -16.765 7.952 1.00 96.94 137 LYS A O 1
ATOM 1110 N N . ALA A 1 138 ? 5.002 -17.906 7.573 1.00 97.31 138 ALA A N 1
ATOM 1111 C CA . ALA A 1 138 ? 5.333 -18.052 8.991 1.00 97.31 138 ALA A CA 1
ATOM 1112 C C . ALA A 1 138 ? 5.530 -16.680 9.655 1.00 97.31 138 ALA A C 1
ATOM 1114 O O . ALA A 1 138 ? 4.999 -16.415 10.737 1.00 97.31 138 ALA A O 1
ATOM 1115 N N . THR A 1 139 ? 6.239 -15.784 8.966 1.00 98.06 139 THR A N 1
ATOM 1116 C CA . THR A 1 139 ? 6.458 -14.396 9.392 1.00 98.06 139 THR A CA 1
ATOM 1117 C C . THR A 1 139 ? 5.140 -13.633 9.548 1.00 98.06 139 THR A C 1
ATOM 1119 O O . THR A 1 139 ? 4.887 -13.017 10.586 1.00 98.06 139 THR A O 1
ATOM 1122 N N . ASN A 1 140 ? 4.279 -13.683 8.529 1.00 97.94 140 ASN A N 1
ATOM 1123 C CA . ASN A 1 140 ? 3.010 -12.960 8.507 1.00 97.94 140 ASN A CA 1
ATOM 1124 C C . ASN A 1 140 ? 2.036 -13.475 9.573 1.00 97.94 140 ASN A C 1
ATOM 1126 O O . ASN A 1 140 ? 1.396 -12.675 10.252 1.00 97.94 140 ASN A O 1
ATOM 1130 N N . GLU A 1 141 ? 1.934 -14.791 9.766 1.00 97.88 141 GLU A N 1
ATOM 1131 C CA . GLU A 1 141 ? 1.084 -15.372 10.811 1.00 97.88 141 GLU A CA 1
ATOM 1132 C C . GLU A 1 141 ? 1.528 -14.933 12.212 1.00 97.88 141 GLU A C 1
ATOM 1134 O O . GLU A 1 141 ? 0.684 -14.508 13.006 1.00 97.88 141 GLU A O 1
ATOM 1139 N N . LEU A 1 142 ? 2.835 -14.950 12.501 1.00 98.50 142 LEU A N 1
ATOM 1140 C CA . LEU A 1 142 ? 3.367 -14.477 13.782 1.00 98.50 142 LEU A CA 1
ATOM 1141 C C . LEU A 1 142 ? 3.044 -12.995 14.020 1.00 98.50 142 LEU A C 1
ATOM 1143 O O . LEU A 1 142 ? 2.567 -12.633 15.096 1.00 98.50 142 LEU A O 1
ATOM 1147 N N . ILE A 1 143 ? 3.236 -12.144 13.011 1.00 98.31 143 ILE A N 1
ATOM 1148 C CA . ILE A 1 143 ? 2.896 -10.717 13.089 1.00 98.31 143 ILE A CA 1
ATOM 1149 C C . ILE A 1 143 ? 1.407 -10.521 13.400 1.00 98.31 143 ILE A C 1
ATOM 1151 O O . ILE A 1 143 ? 1.063 -9.744 14.292 1.00 98.31 143 ILE A O 1
ATOM 1155 N N . ILE A 1 144 ? 0.512 -11.243 12.718 1.00 98.56 144 ILE A N 1
ATOM 1156 C CA . ILE A 1 144 ? -0.933 -11.144 12.968 1.00 98.56 144 ILE A CA 1
ATOM 1157 C C . ILE A 1 144 ? -1.292 -11.637 14.376 1.00 98.56 144 ILE A C 1
ATOM 1159 O O . ILE A 1 144 ? -2.151 -11.041 15.025 1.00 98.56 144 ILE A O 1
ATOM 1163 N N . ILE A 1 145 ? -0.629 -12.677 14.888 1.00 98.69 145 ILE A N 1
ATOM 1164 C CA . ILE A 1 145 ? -0.808 -13.135 16.275 1.00 98.69 145 ILE A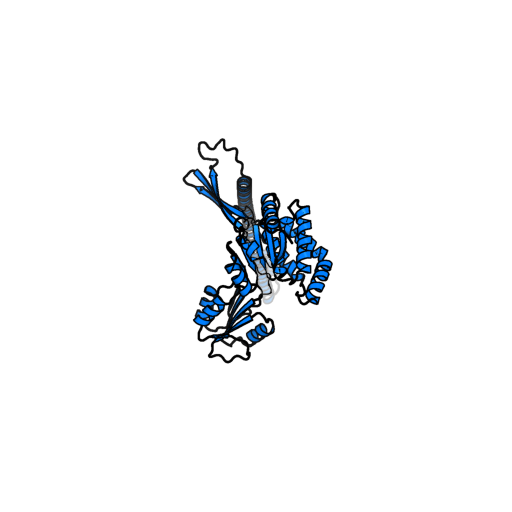 CA 1
ATOM 1165 C C . ILE A 1 145 ? -0.420 -12.030 17.267 1.00 98.69 145 ILE A C 1
ATOM 1167 O O . ILE A 1 145 ? -1.177 -11.755 18.198 1.00 98.69 145 ILE A O 1
ATOM 1171 N N . LEU A 1 146 ? 0.721 -11.366 17.062 1.00 98.62 146 LEU A N 1
ATOM 1172 C CA . LEU A 1 146 ? 1.164 -10.258 17.916 1.00 98.62 146 LEU A CA 1
ATOM 1173 C C . LEU A 1 146 ? 0.194 -9.069 17.855 1.00 98.62 146 LEU A C 1
ATOM 1175 O O . LEU A 1 146 ? -0.178 -8.529 18.896 1.00 98.62 146 LEU A O 1
ATOM 1179 N N . ILE A 1 147 ? -0.297 -8.722 16.663 1.00 98.69 147 ILE A N 1
ATOM 1180 C CA . ILE A 1 147 ? -1.324 -7.685 16.477 1.00 98.69 147 ILE A CA 1
ATOM 1181 C C . ILE A 1 147 ? -2.586 -8.023 17.272 1.00 98.69 147 ILE A C 1
ATOM 1183 O O . ILE A 1 147 ? -3.084 -7.185 18.023 1.00 98.69 147 ILE A O 1
ATOM 1187 N N . LYS A 1 148 ? -3.079 -9.262 17.166 1.00 98.69 148 LYS A N 1
ATOM 1188 C CA . LYS A 1 148 ? -4.277 -9.720 17.883 1.00 98.69 148 LYS A CA 1
ATOM 1189 C C . LYS A 1 148 ? -4.156 -9.580 19.398 1.00 98.69 148 LYS A C 1
ATOM 1191 O O . LYS A 1 148 ? -5.126 -9.175 20.029 1.00 98.69 148 LYS A O 1
ATOM 1196 N N . ARG A 1 149 ? -2.972 -9.830 19.970 1.00 98.38 149 ARG A N 1
ATOM 1197 C CA . ARG A 1 149 ? -2.725 -9.636 21.411 1.00 98.38 149 ARG A CA 1
ATOM 1198 C C . ARG A 1 149 ? -2.921 -8.181 21.839 1.00 98.38 149 ARG A C 1
ATOM 1200 O O . ARG A 1 149 ? -3.485 -7.934 22.901 1.00 98.38 149 ARG A O 1
ATOM 1207 N N . ILE A 1 150 ? -2.481 -7.219 21.022 1.00 98.56 150 ILE A N 1
ATOM 1208 C CA . ILE A 1 150 ? -2.706 -5.795 21.309 1.00 98.56 150 ILE A CA 1
ATOM 1209 C C . ILE A 1 150 ? -4.180 -5.428 21.148 1.00 98.56 150 ILE A C 1
ATOM 1211 O O . ILE A 1 150 ? -4.708 -4.710 21.991 1.00 98.56 150 ILE A O 1
ATOM 1215 N N . LEU A 1 151 ? -4.864 -5.943 20.121 1.00 98.56 151 LEU A N 1
ATOM 1216 C CA . LEU A 1 151 ? -6.303 -5.710 19.956 1.00 98.56 151 LEU A CA 1
ATOM 1217 C C . LEU A 1 151 ? -7.083 -6.144 21.208 1.00 98.56 151 LEU A C 1
ATOM 1219 O O . LEU A 1 151 ? -7.822 -5.340 21.775 1.00 98.56 151 LEU A O 1
ATOM 1223 N N . GLU A 1 152 ? -6.838 -7.360 21.702 1.00 98.06 152 GLU A N 1
ATOM 1224 C CA . GLU A 1 152 ? -7.483 -7.883 22.914 1.00 98.06 152 GLU A CA 1
ATOM 1225 C C . GLU A 1 152 ? -7.174 -7.030 24.155 1.00 98.06 152 GLU A C 1
ATOM 1227 O O . GLU A 1 152 ? -8.074 -6.752 24.947 1.00 98.06 152 GLU A O 1
ATOM 1232 N N . ALA A 1 153 ? -5.934 -6.546 24.305 1.00 97.62 153 ALA A N 1
ATOM 1233 C CA . ALA A 1 153 ? -5.541 -5.674 25.417 1.00 97.62 153 ALA A CA 1
ATOM 1234 C C . ALA A 1 153 ? -6.287 -4.324 25.433 1.00 97.62 153 ALA A C 1
ATOM 1236 O O . ALA A 1 153 ? -6.432 -3.712 26.491 1.00 97.62 153 ALA A O 1
ATOM 1237 N N . TYR A 1 154 ? -6.779 -3.869 24.278 1.00 97.44 154 TYR A N 1
ATOM 1238 C CA . TYR A 1 154 ? -7.615 -2.672 24.136 1.00 97.44 154 TYR A CA 1
ATOM 1239 C C . TYR A 1 154 ? -9.122 -2.975 24.181 1.00 97.44 154 TYR A C 1
ATOM 1241 O O . TYR A 1 154 ? -9.930 -2.068 23.987 1.00 97.44 154 TYR A O 1
ATOM 1249 N N . GLY A 1 155 ? -9.519 -4.232 24.415 1.00 97.00 155 GLY A N 1
ATOM 1250 C CA . GLY A 1 155 ? -10.920 -4.655 24.357 1.00 97.00 155 GLY A CA 1
ATOM 1251 C C . GLY A 1 155 ? -11.497 -4.675 22.938 1.00 97.00 155 GLY A C 1
ATOM 1252 O O . GLY A 1 155 ? -12.715 -4.668 22.769 1.00 97.00 155 GLY A O 1
ATOM 1253 N N . ILE A 1 156 ? -10.641 -4.685 21.914 1.00 98.25 156 ILE A N 1
ATOM 1254 C CA . ILE A 1 156 ? -11.034 -4.822 20.512 1.00 98.25 156 ILE A CA 1
ATOM 1255 C C . ILE A 1 156 ? -11.097 -6.314 20.184 1.00 98.25 156 ILE A C 1
ATOM 1257 O O . ILE A 1 156 ? -10.207 -7.082 20.553 1.00 98.25 156 ILE A O 1
ATOM 1261 N N . ASP A 1 157 ? -12.132 -6.736 19.458 1.00 98.44 157 ASP A N 1
ATOM 1262 C CA . ASP A 1 157 ? -12.234 -8.117 18.987 1.00 98.44 157 ASP A CA 1
ATOM 1263 C C . ASP A 1 157 ? -11.008 -8.477 18.127 1.00 98.44 157 ASP A C 1
ATOM 1265 O O . ASP A 1 157 ? -10.711 -7.820 17.126 1.00 98.44 157 ASP A O 1
ATOM 1269 N N . LYS A 1 158 ? -10.302 -9.553 18.491 1.00 98.06 158 LYS A N 1
ATOM 1270 C CA . LYS A 1 158 ? -9.146 -10.076 17.747 1.00 98.06 158 LYS A CA 1
ATOM 1271 C C . LYS A 1 158 ? -9.456 -10.385 16.281 1.00 98.06 158 LYS A C 1
ATOM 1273 O O . LYS A 1 158 ? -8.546 -10.439 15.458 1.00 98.06 158 LYS A O 1
ATOM 1278 N N . ASN A 1 159 ? -10.723 -10.616 15.94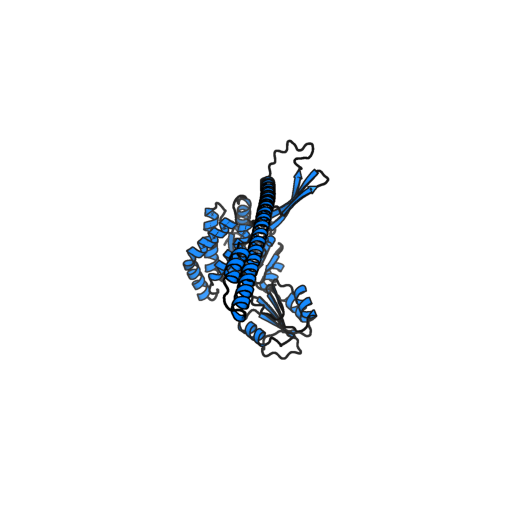6 1.00 98.06 159 ASN A N 1
ATOM 1279 C CA . ASN A 1 159 ? -11.182 -10.856 14.584 1.00 98.06 159 ASN A CA 1
ATOM 1280 C C . ASN A 1 159 ? -11.319 -9.573 13.754 1.00 98.06 159 ASN A C 1
ATOM 1282 O O . ASN A 1 159 ? -11.684 -9.659 12.578 1.00 98.06 159 ASN A O 1
ATOM 1286 N N . LEU A 1 160 ? -10.980 -8.401 14.313 1.00 98.56 160 LEU A N 1
ATOM 1287 C CA . LEU A 1 160 ? -10.805 -7.180 13.528 1.00 98.56 160 LEU A CA 1
ATOM 1288 C C . LEU A 1 160 ? -9.779 -7.410 12.413 1.00 98.56 160 LEU A C 1
ATOM 1290 O O . LEU A 1 160 ? -9.952 -6.888 11.320 1.00 98.56 160 LEU A O 1
ATOM 1294 N N . VAL A 1 161 ? -8.758 -8.237 12.656 1.00 98.69 161 VAL A N 1
ATOM 1295 C CA . VAL A 1 161 ? -7.782 -8.640 11.641 1.00 98.69 161 VAL A CA 1
ATOM 1296 C C . VAL A 1 161 ? -7.736 -10.160 11.553 1.00 98.69 161 VAL A C 1
ATOM 1298 O O . VAL A 1 161 ? -7.433 -10.851 12.524 1.00 98.69 161 VAL A O 1
ATOM 1301 N N . GLN A 1 162 ? -8.020 -10.710 10.379 1.00 97.94 162 GLN A N 1
ATOM 1302 C CA . GLN A 1 162 ? -8.006 -12.149 10.123 1.00 97.94 162 GLN A CA 1
ATOM 1303 C C . GLN A 1 162 ? -7.124 -12.437 8.914 1.00 97.94 162 GLN A C 1
ATOM 1305 O O . GLN A 1 162 ? -7.221 -11.737 7.916 1.00 97.94 162 GLN A O 1
ATOM 1310 N N . ILE A 1 163 ? -6.283 -13.469 8.996 1.00 97.12 163 ILE A N 1
ATOM 1311 C CA . ILE A 1 163 ? -5.491 -13.958 7.865 1.00 97.12 163 ILE A CA 1
ATOM 1312 C C . ILE A 1 163 ? -5.900 -15.387 7.535 1.00 97.12 163 ILE A C 1
ATOM 1314 O O . ILE A 1 163 ? -6.048 -16.218 8.436 1.00 97.12 163 ILE A O 1
ATOM 1318 N N . ILE A 1 164 ? -6.122 -15.655 6.252 1.00 95.00 164 ILE A N 1
ATOM 1319 C CA . ILE A 1 164 ? -6.505 -16.964 5.733 1.00 95.00 164 ILE A CA 1
ATOM 1320 C C . ILE A 1 164 ? -5.695 -17.297 4.482 1.00 95.00 164 ILE A C 1
ATOM 1322 O O . ILE A 1 164 ? -5.554 -16.485 3.574 1.00 95.00 164 ILE A O 1
ATOM 1326 N N . TYR A 1 165 ? -5.188 -18.523 4.425 1.00 94.00 165 TYR A N 1
ATOM 1327 C CA . TYR A 1 165 ? -4.527 -19.058 3.239 1.00 94.00 165 TYR A CA 1
ATOM 1328 C C . TYR A 1 165 ? -5.478 -20.048 2.580 1.00 94.00 165 TYR A C 1
ATOM 1330 O O . TYR A 1 165 ? -5.820 -21.072 3.178 1.00 94.00 165 TYR A O 1
ATOM 1338 N N . THR A 1 166 ? -5.993 -19.708 1.400 1.00 90.56 166 THR A N 1
ATOM 1339 C CA . THR A 1 166 ? -7.071 -20.468 0.758 1.00 90.56 166 THR A CA 1
ATOM 1340 C C . THR A 1 166 ? -7.056 -20.299 -0.752 1.00 90.56 166 THR A C 1
ATOM 1342 O O . THR A 1 166 ? -6.857 -19.202 -1.253 1.00 90.56 166 THR A O 1
ATOM 1345 N N . SER A 1 167 ? -7.355 -21.378 -1.477 1.00 90.12 167 SER A N 1
ATOM 1346 C CA . SER A 1 167 ? -7.628 -21.353 -2.920 1.00 90.12 167 SER A CA 1
ATOM 1347 C C . SER A 1 167 ? -9.063 -20.927 -3.257 1.00 90.12 167 SER A C 1
ATOM 1349 O O . SER A 1 167 ? -9.407 -20.752 -4.421 1.00 90.12 167 SER A O 1
ATOM 1351 N N . ARG A 1 168 ? -9.926 -20.747 -2.246 1.00 91.12 168 ARG A N 1
ATOM 1352 C CA . ARG A 1 168 ? -11.348 -20.380 -2.396 1.00 91.12 168 ARG A CA 1
ATOM 1353 C C . ARG A 1 168 ? -11.564 -18.861 -2.380 1.00 91.12 168 ARG A C 1
ATOM 1355 O O . ARG A 1 168 ? -12.571 -18.385 -1.858 1.00 91.12 168 ARG A O 1
ATOM 1362 N N . THR A 1 169 ? -10.619 -18.094 -2.923 1.00 92.00 169 THR A N 1
ATOM 1363 C CA . THR A 1 169 ? -10.683 -16.622 -2.966 1.00 92.00 169 THR A CA 1
ATOM 1364 C C . THR A 1 169 ? -11.931 -16.141 -3.705 1.00 92.00 169 THR A C 1
ATOM 1366 O O . THR A 1 169 ? -12.633 -15.263 -3.218 1.00 92.00 169 THR A O 1
ATOM 1369 N N . GLU A 1 170 ? -12.276 -16.764 -4.833 1.00 92.31 170 GLU A N 1
ATOM 1370 C CA . GLU A 1 170 ? -13.493 -16.439 -5.591 1.00 92.31 170 GLU A CA 1
ATOM 1371 C C . GLU A 1 170 ? -14.768 -16.596 -4.750 1.00 92.31 170 GLU A C 1
ATOM 1373 O O . GLU A 1 170 ? -15.628 -15.715 -4.747 1.00 92.31 170 GLU A O 1
ATOM 1378 N N . GLU A 1 171 ? -14.872 -17.675 -3.971 1.00 92.81 171 GLU A N 1
ATOM 1379 C CA . GLU A 1 171 ? -16.024 -17.881 -3.096 1.00 92.81 171 GLU A CA 1
ATOM 1380 C C . GLU A 1 171 ? -16.119 -16.786 -2.033 1.00 92.81 171 GLU A C 1
ATOM 1382 O O . GLU A 1 171 ? -17.201 -16.240 -1.825 1.00 92.81 171 GLU A O 1
ATOM 1387 N N . LEU A 1 172 ? -15.002 -16.413 -1.401 1.00 92.88 172 LEU A N 1
ATOM 1388 C CA . LEU A 1 172 ? -14.967 -15.314 -0.434 1.00 92.88 172 LEU A CA 1
ATOM 1389 C C . LEU A 1 172 ? -15.453 -14.005 -1.072 1.00 92.88 172 LEU A C 1
ATOM 1391 O O . LEU A 1 172 ? -16.375 -13.377 -0.548 1.00 92.88 172 LEU A O 1
ATOM 1395 N N . LEU A 1 173 ? -14.888 -13.641 -2.225 1.00 93.50 173 LEU A N 1
ATOM 1396 C CA . LEU A 1 173 ? -15.167 -12.384 -2.929 1.00 93.50 173 LEU A CA 1
ATOM 1397 C C . LEU A 1 173 ? -16.559 -12.327 -3.577 1.00 93.50 173 LEU A C 1
ATOM 1399 O O . LEU A 1 173 ? -17.040 -11.247 -3.927 1.00 93.50 173 LEU A O 1
ATOM 1403 N N . SER A 1 174 ? -17.241 -13.467 -3.696 1.00 90.38 174 SER A N 1
ATOM 1404 C CA . SER A 1 174 ? -18.637 -13.518 -4.133 1.00 90.38 174 SER A CA 1
ATOM 1405 C C . SER A 1 174 ? -19.624 -12.964 -3.087 1.00 90.38 174 SER A C 1
ATOM 1407 O O . SER A 1 174 ? -20.756 -12.626 -3.444 1.00 90.38 174 SER A O 1
ATOM 1409 N N . ASN A 1 175 ? -19.205 -12.818 -1.820 1.00 88.31 175 ASN A N 1
ATOM 1410 C CA . ASN A 1 175 ? -20.036 -12.349 -0.702 1.00 88.31 175 ASN A CA 1
ATOM 1411 C C . ASN A 1 175 ? -20.091 -10.812 -0.609 1.00 88.31 175 ASN A C 1
ATOM 1413 O O . ASN A 1 175 ? -19.685 -10.212 0.390 1.00 88.31 175 ASN A O 1
ATOM 1417 N N . SER A 1 176 ? -20.639 -10.159 -1.635 1.00 87.88 176 SER A N 1
ATOM 1418 C CA . SER A 1 176 ? -20.696 -8.690 -1.722 1.00 87.88 176 SER A CA 1
ATOM 1419 C C . SER A 1 176 ? -21.561 -8.003 -0.659 1.00 87.88 176 SER A C 1
ATOM 1421 O O . SER A 1 176 ? -21.481 -6.792 -0.490 1.00 87.88 176 SER A O 1
ATOM 1423 N N . THR A 1 177 ? -22.385 -8.752 0.077 1.00 88.75 177 THR A N 1
ATOM 1424 C CA . THR A 1 177 ? -23.178 -8.231 1.203 1.00 88.75 177 THR A CA 1
ATOM 1425 C C . THR A 1 177 ? -22.360 -8.042 2.476 1.00 88.75 177 THR A C 1
ATOM 1427 O O . THR A 1 177 ? -22.779 -7.310 3.367 1.00 88.75 177 THR A O 1
ATOM 1430 N N . SER A 1 178 ? -21.229 -8.739 2.588 1.00 94.38 178 SER A N 1
ATOM 1431 C CA . SER A 1 178 ? -20.423 -8.809 3.810 1.00 94.38 178 SER A CA 1
ATOM 1432 C C . SER A 1 178 ? -19.061 -8.137 3.669 1.00 94.38 178 SER A C 1
ATOM 1434 O O . SER A 1 178 ? -18.404 -7.898 4.675 1.00 94.38 178 SER A O 1
ATOM 1436 N N . ILE A 1 179 ? -18.636 -7.832 2.442 1.00 97.06 179 ILE A N 1
ATOM 1437 C CA . ILE A 1 179 ? -17.378 -7.148 2.137 1.00 97.06 179 ILE A CA 1
ATOM 1438 C C . ILE A 1 179 ? -17.715 -5.808 1.480 1.00 97.06 179 ILE A C 1
ATOM 1440 O O . ILE A 1 179 ? -18.363 -5.767 0.438 1.00 97.06 179 ILE A O 1
ATOM 1444 N N . ASN A 1 180 ? -17.255 -4.709 2.076 1.00 97.00 180 ASN A N 1
ATOM 1445 C CA . ASN A 1 180 ? -17.503 -3.348 1.600 1.00 97.00 180 ASN A CA 1
ATOM 1446 C C . ASN A 1 180 ? -16.504 -2.903 0.523 1.00 97.00 180 ASN A C 1
ATOM 1448 O O . ASN A 1 180 ? -16.843 -2.081 -0.328 1.00 97.00 180 ASN A O 1
ATOM 1452 N N . LYS A 1 181 ? -15.269 -3.413 0.565 1.00 97.69 181 LYS A N 1
ATOM 1453 C CA . LYS A 1 181 ? -14.225 -3.109 -0.420 1.00 97.69 181 LYS A CA 1
ATOM 1454 C C . LYS A 1 181 ? -13.229 -4.256 -0.531 1.00 97.69 181 LYS A C 1
ATOM 1456 O O . LYS A 1 181 ? -12.920 -4.903 0.472 1.00 97.69 181 LYS A O 1
ATOM 1461 N N . VAL A 1 182 ? -12.704 -4.476 -1.731 1.00 98.25 182 VAL A N 1
ATOM 1462 C CA . VAL A 1 182 ? -11.612 -5.420 -1.978 1.00 98.25 182 VAL A CA 1
ATOM 1463 C C . VAL A 1 182 ? -10.378 -4.637 -2.392 1.00 98.25 182 VAL A C 1
ATOM 1465 O O . VAL A 1 182 ? -10.452 -3.762 -3.250 1.00 98.25 182 VAL A O 1
ATOM 1468 N N . PHE A 1 183 ? -9.240 -4.961 -1.797 1.00 97.94 183 PHE A N 1
ATOM 1469 C CA . PHE A 1 183 ? -7.935 -4.510 -2.249 1.00 97.94 183 PHE A CA 1
ATOM 1470 C C . PHE A 1 183 ? -7.167 -5.705 -2.782 1.00 97.94 183 PHE A C 1
ATOM 1472 O O . PHE A 1 183 ? -7.209 -6.781 -2.189 1.00 97.94 183 PHE A O 1
ATOM 1479 N N . VAL A 1 184 ? -6.457 -5.509 -3.885 1.00 96.94 184 VAL A N 1
ATOM 1480 C CA . VAL A 1 184 ? -5.504 -6.484 -4.404 1.00 96.94 184 VAL A CA 1
ATOM 1481 C C . VAL A 1 184 ? -4.131 -5.841 -4.522 1.00 96.94 184 VAL A C 1
ATOM 1483 O O . VAL A 1 184 ? -3.978 -4.821 -5.198 1.00 96.94 184 VAL A O 1
ATOM 1486 N N . ILE A 1 185 ? -3.154 -6.430 -3.837 1.00 95.06 185 ILE A N 1
ATOM 1487 C CA . ILE A 1 185 ? -1.763 -5.984 -3.832 1.00 95.06 185 ILE A CA 1
ATOM 1488 C C . ILE A 1 185 ? -0.896 -7.052 -4.492 1.00 95.06 185 ILE A C 1
ATOM 1490 O O . ILE A 1 185 ? -0.844 -8.183 -4.017 1.00 95.06 185 ILE A O 1
ATOM 1494 N N . GLY A 1 186 ? -0.216 -6.688 -5.574 1.00 91.81 186 GLY A N 1
ATOM 1495 C CA . GLY A 1 186 ? 0.697 -7.583 -6.280 1.00 91.81 186 GLY A CA 1
ATOM 1496 C C . GLY A 1 186 ? 0.778 -7.274 -7.770 1.00 91.81 186 GLY A C 1
ATOM 1497 O O . GLY A 1 186 ? 0.387 -6.193 -8.221 1.00 91.81 186 GLY A O 1
ATOM 1498 N N . ASN A 1 187 ? 1.288 -8.235 -8.539 1.00 90.75 187 ASN A N 1
ATOM 1499 C CA . ASN A 1 187 ? 1.481 -8.090 -9.980 1.00 90.75 187 ASN A CA 1
ATOM 1500 C C . ASN A 1 187 ? 0.161 -7.987 -10.770 1.00 90.75 187 ASN A C 1
ATOM 1502 O O . ASN A 1 187 ? -0.926 -8.315 -10.285 1.00 90.75 187 ASN A O 1
ATOM 1506 N N . LYS A 1 188 ? 0.271 -7.560 -12.031 1.00 92.69 188 LYS A N 1
ATOM 1507 C CA . LYS A 1 188 ? -0.863 -7.358 -12.940 1.00 92.69 188 LYS A CA 1
ATOM 1508 C C . LYS A 1 188 ? -1.744 -8.603 -13.099 1.00 92.69 188 LYS A C 1
ATOM 1510 O O . LYS A 1 188 ? -2.966 -8.506 -13.015 1.00 92.69 188 LYS A O 1
ATOM 1515 N N . SER A 1 189 ? -1.134 -9.782 -13.228 1.00 92.81 189 SER A N 1
ATOM 1516 C CA . SER A 1 189 ? -1.858 -11.053 -13.359 1.00 92.81 189 SER A CA 1
ATOM 1517 C C . SER A 1 189 ? -2.766 -11.338 -12.156 1.00 92.81 189 SER A C 1
ATOM 1519 O O . SER A 1 189 ? -3.923 -11.732 -12.327 1.00 92.81 189 SER A O 1
ATOM 1521 N N . LEU A 1 190 ? -2.272 -11.130 -10.930 1.00 93.88 190 LEU A N 1
ATOM 1522 C CA . LEU A 1 190 ? -3.079 -11.282 -9.720 1.00 93.88 190 LEU A CA 1
ATOM 1523 C C . LEU A 1 190 ? -4.218 -10.257 -9.699 1.00 93.88 190 LEU A C 1
ATOM 1525 O O . LEU A 1 190 ? -5.365 -10.613 -9.429 1.00 93.88 190 LEU A O 1
ATOM 1529 N N . GLN A 1 191 ? -3.922 -8.998 -10.028 1.00 95.88 191 GLN A N 1
ATOM 1530 C CA . GLN A 1 191 ? -4.925 -7.934 -10.067 1.00 95.88 191 GLN A CA 1
ATOM 1531 C C . GLN A 1 191 ? -6.069 -8.254 -11.039 1.00 95.88 191 GLN A C 1
ATOM 1533 O O . GLN A 1 191 ? -7.240 -8.133 -10.671 1.00 95.88 191 GLN A O 1
ATOM 1538 N N . ASP A 1 192 ? -5.747 -8.696 -12.254 1.00 95.75 192 ASP A N 1
ATOM 1539 C CA . ASP A 1 192 ? -6.736 -9.008 -13.287 1.00 95.75 192 ASP A CA 1
ATOM 1540 C C . ASP A 1 192 ? -7.560 -10.252 -12.926 1.00 95.75 192 ASP A C 1
ATOM 1542 O O . ASP A 1 192 ? -8.784 -10.255 -13.099 1.00 95.75 192 ASP A O 1
ATOM 1546 N N . LYS A 1 193 ? -6.931 -11.274 -12.323 1.00 95.44 193 LYS A N 1
ATOM 1547 C CA . LYS A 1 193 ? -7.640 -12.438 -11.768 1.00 95.44 193 LYS A CA 1
ATOM 1548 C C . LYS A 1 193 ? -8.692 -12.004 -10.745 1.00 95.44 193 LYS A C 1
ATOM 1550 O O . LYS A 1 193 ? -9.842 -12.430 -10.841 1.00 95.44 193 LYS A O 1
ATOM 1555 N N . ILE A 1 194 ? -8.325 -11.148 -9.790 1.00 96.44 194 ILE A N 1
ATOM 1556 C CA . ILE A 1 194 ? -9.234 -10.702 -8.725 1.00 96.44 194 ILE A CA 1
ATOM 1557 C C . ILE A 1 194 ? -10.341 -9.792 -9.255 1.00 96.44 194 ILE A C 1
ATOM 1559 O O . ILE A 1 194 ? -11.504 -9.976 -8.891 1.00 96.44 194 ILE A O 1
ATOM 1563 N N . LYS A 1 195 ? -10.022 -8.873 -10.171 1.00 96.38 195 LYS A N 1
ATOM 1564 C CA . LYS A 1 195 ? -11.019 -8.040 -10.862 1.00 96.38 195 LYS A CA 1
ATOM 1565 C C . LYS A 1 195 ? -12.074 -8.872 -11.586 1.00 96.38 195 LYS A C 1
ATOM 1567 O O . LYS A 1 195 ? -13.242 -8.502 -11.578 1.00 96.38 195 LYS A O 1
ATOM 1572 N N . LYS A 1 196 ? -11.675 -9.991 -12.196 1.00 95.62 196 LYS A N 1
ATOM 1573 C CA . LYS A 1 196 ? -12.587 -10.868 -12.938 1.00 95.62 196 LYS A CA 1
ATOM 1574 C C . LYS A 1 196 ? -13.584 -11.602 -12.035 1.00 95.62 196 LYS A C 1
ATOM 1576 O O . LYS A 1 196 ? -14.714 -11.828 -12.458 1.00 95.62 196 LYS A O 1
ATOM 1581 N N . VAL A 1 197 ? -13.171 -11.997 -10.829 1.00 93.88 197 VAL A N 1
ATOM 1582 C CA . VAL A 1 197 ? -13.992 -12.835 -9.930 1.00 93.88 197 VAL A CA 1
ATOM 1583 C C . VAL A 1 197 ? -14.750 -12.042 -8.861 1.00 93.88 197 VAL A C 1
ATOM 1585 O O . VAL A 1 197 ? -15.755 -12.520 -8.336 1.00 93.88 197 VAL A O 1
ATOM 1588 N N . SER A 1 198 ? -14.287 -10.840 -8.509 1.00 94.81 198 SER A N 1
ATOM 1589 C CA . SER A 1 198 ? -14.893 -10.043 -7.441 1.00 94.81 198 SER A CA 1
ATOM 1590 C C . SER A 1 198 ? -16.190 -9.371 -7.889 1.00 94.81 198 SER A C 1
ATOM 1592 O O . SER A 1 198 ? -16.227 -8.664 -8.893 1.00 94.81 198 SER A O 1
ATOM 1594 N N . LYS A 1 199 ? -17.249 -9.515 -7.083 1.00 92.44 199 LYS A N 1
ATOM 1595 C CA . LYS A 1 199 ? -18.497 -8.738 -7.231 1.00 92.44 199 LYS A CA 1
ATOM 1596 C C . LYS A 1 199 ? -18.465 -7.406 -6.478 1.00 92.44 199 LYS A C 1
ATOM 1598 O O . LYS A 1 199 ? -19.368 -6.589 -6.629 1.00 92.44 199 LYS A O 1
ATOM 1603 N N . VAL A 1 200 ? -17.455 -7.213 -5.635 1.00 93.75 200 VAL A N 1
ATOM 1604 C CA . VAL A 1 200 ? -17.198 -5.977 -4.892 1.00 93.75 200 VAL A CA 1
ATOM 1605 C C . VAL A 1 200 ? -16.171 -5.157 -5.660 1.00 93.75 200 VAL A C 1
ATOM 1607 O O . VAL A 1 200 ? -15.276 -5.719 -6.291 1.00 93.75 200 VAL A O 1
ATOM 1610 N N . GLU A 1 201 ? -16.279 -3.833 -5.588 1.00 94.19 201 GLU A N 1
ATOM 1611 C CA . GLU A 1 201 ? -15.297 -2.922 -6.173 1.00 94.19 201 GLU A CA 1
ATOM 1612 C C . GLU A 1 201 ? -13.875 -3.244 -5.682 1.00 94.19 201 GLU A C 1
ATOM 1614 O O . GLU A 1 201 ? -13.628 -3.354 -4.474 1.00 94.19 201 GLU A O 1
ATOM 1619 N N . VAL A 1 202 ? -12.955 -3.394 -6.640 1.00 97.38 202 VAL A N 1
ATOM 1620 C CA . VAL A 1 202 ? -11.563 -3.789 -6.405 1.00 97.38 202 VAL A CA 1
ATOM 1621 C C . VAL A 1 202 ? -10.638 -2.594 -6.604 1.00 97.38 202 VAL A C 1
ATOM 1623 O O . VAL A 1 202 ? -10.583 -2.021 -7.692 1.00 97.38 202 VAL A O 1
ATOM 1626 N N . ILE A 1 203 ? -9.861 -2.268 -5.575 1.00 96.75 203 ILE A N 1
ATOM 1627 C CA . ILE A 1 203 ? -8.749 -1.320 -5.648 1.00 96.75 203 ILE A CA 1
ATOM 1628 C C . ILE A 1 203 ? -7.461 -2.111 -5.875 1.00 96.75 203 ILE A C 1
ATOM 1630 O O . ILE A 1 203 ? -7.110 -2.987 -5.086 1.00 96.75 203 ILE A O 1
ATOM 1634 N N . CYS A 1 204 ? -6.753 -1.799 -6.954 1.00 95.56 204 CYS A N 1
ATOM 1635 C CA . CYS A 1 204 ? -5.488 -2.440 -7.295 1.00 95.56 204 CYS A CA 1
ATOM 1636 C C . CYS A 1 204 ? -4.310 -1.582 -6.860 1.00 95.56 204 CYS A C 1
ATOM 1638 O O . CYS A 1 204 ? -4.320 -0.370 -7.081 1.00 95.56 204 CYS A O 1
ATOM 1640 N N . LYS A 1 205 ? -3.291 -2.223 -6.290 1.00 94.00 205 LYS A N 1
ATOM 1641 C CA . LYS A 1 205 ? -2.001 -1.604 -6.006 1.00 94.00 205 LYS A CA 1
ATOM 1642 C C . LYS A 1 205 ? -0.864 -2.529 -6.421 1.00 94.00 205 LYS A C 1
ATOM 1644 O O . LYS A 1 205 ? -0.841 -3.708 -6.068 1.00 94.00 205 LYS A O 1
ATOM 1649 N N . GLY A 1 206 ? 0.064 -1.981 -7.194 1.00 90.44 206 GLY A N 1
ATOM 1650 C CA . GLY A 1 206 ? 1.319 -2.638 -7.520 1.00 90.44 206 GLY A CA 1
ATOM 1651 C C . GLY A 1 206 ? 2.331 -2.480 -6.391 1.00 90.44 206 GLY A C 1
ATOM 1652 O O . GLY A 1 206 ? 2.194 -1.620 -5.520 1.00 90.44 206 GLY A O 1
ATOM 1653 N N . TYR A 1 207 ? 3.365 -3.310 -6.423 1.00 87.94 207 TYR A N 1
ATOM 1654 C CA . TYR A 1 207 ? 4.527 -3.192 -5.553 1.00 87.94 207 TYR A CA 1
ATOM 1655 C C . TYR A 1 207 ? 5.735 -3.835 -6.221 1.00 87.94 207 TYR A C 1
ATOM 1657 O O . TYR A 1 207 ? 5.599 -4.931 -6.759 1.00 87.94 207 TYR A O 1
ATOM 1665 N N . ASN A 1 208 ? 6.893 -3.171 -6.170 1.00 86.56 208 ASN A N 1
ATOM 1666 C CA . ASN A 1 208 ? 8.168 -3.672 -6.698 1.00 86.56 208 ASN A CA 1
ATOM 1667 C C . ASN A 1 208 ? 8.093 -4.265 -8.120 1.00 86.56 208 ASN A C 1
ATOM 1669 O O . ASN A 1 208 ? 8.816 -5.210 -8.421 1.00 86.56 208 ASN A O 1
ATOM 1673 N N . ASN A 1 209 ? 7.234 -3.708 -8.974 1.00 89.44 209 ASN A N 1
ATOM 1674 C CA . ASN A 1 209 ? 7.245 -3.941 -10.416 1.00 89.44 209 ASN A CA 1
ATOM 1675 C C . ASN A 1 209 ? 7.377 -2.582 -11.089 1.00 89.44 209 ASN A C 1
ATOM 1677 O O . ASN A 1 209 ? 6.660 -1.648 -10.716 1.00 89.44 209 ASN A O 1
ATOM 1681 N N . PHE A 1 210 ? 8.293 -2.470 -12.037 1.00 93.56 210 PHE A N 1
ATOM 1682 C CA . PHE A 1 210 ? 8.670 -1.195 -12.625 1.00 93.56 210 PHE A CA 1
ATOM 1683 C C . PHE A 1 210 ? 8.505 -1.236 -14.136 1.00 93.56 210 PHE A C 1
ATOM 1685 O O . PHE A 1 210 ? 8.754 -2.265 -14.751 1.00 93.56 210 PHE A O 1
ATOM 1692 N N . ASP A 1 211 ? 8.154 -0.102 -14.730 1.00 96.25 211 ASP A N 1
ATOM 1693 C CA . ASP A 1 211 ? 8.122 0.054 -16.183 1.00 96.25 211 ASP A CA 1
ATOM 1694 C C . ASP A 1 211 ? 9.156 1.106 -16.601 1.00 96.25 211 ASP A C 1
ATOM 1696 O O . ASP A 1 211 ? 9.241 2.180 -15.9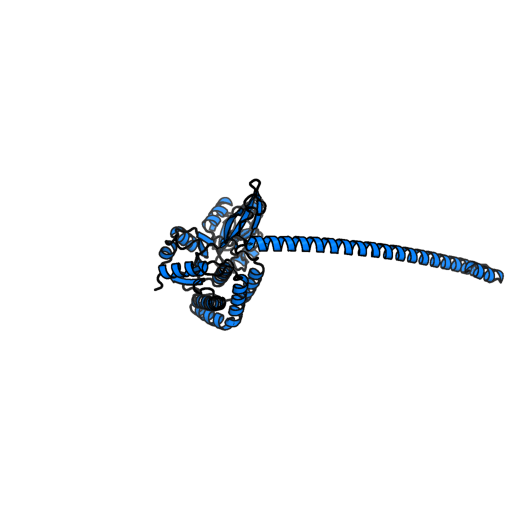99 1.00 96.25 211 ASP A O 1
ATOM 1700 N N . ILE A 1 212 ? 9.954 0.836 -17.630 1.00 97.62 212 ILE A N 1
ATOM 1701 C CA . ILE A 1 212 ? 10.926 1.798 -18.161 1.00 97.62 212 ILE A CA 1
ATOM 1702 C C . ILE A 1 212 ? 10.704 1.965 -19.652 1.00 97.62 212 ILE A C 1
ATOM 1704 O O . ILE A 1 212 ? 10.822 1.002 -20.395 1.00 97.62 212 ILE A O 1
ATOM 1708 N N . TYR A 1 213 ? 10.462 3.194 -20.097 1.00 98.44 213 TYR A N 1
ATOM 1709 C CA . TYR A 1 213 ? 10.464 3.551 -21.510 1.00 98.44 213 TYR A CA 1
ATOM 1710 C C . TYR A 1 213 ? 11.743 4.299 -21.887 1.00 98.44 213 TYR A C 1
ATOM 1712 O O . TYR A 1 213 ? 12.135 5.254 -21.214 1.00 98.44 213 TYR A O 1
ATOM 1720 N N . ILE A 1 214 ? 12.392 3.870 -22.966 1.00 98.38 214 ILE A N 1
ATOM 1721 C CA . ILE A 1 214 ? 13.668 4.399 -23.442 1.00 98.38 214 ILE A CA 1
ATOM 1722 C C . ILE A 1 214 ? 13.508 4.861 -24.886 1.00 98.38 214 ILE A C 1
ATOM 1724 O O . ILE A 1 214 ? 13.384 4.053 -25.806 1.00 98.38 214 ILE A O 1
ATOM 1728 N N . GLU A 1 215 ? 13.577 6.175 -25.076 1.00 97.88 215 GLU A N 1
ATOM 1729 C CA . GLU A 1 215 ? 13.609 6.813 -26.397 1.00 97.88 215 GLU A CA 1
ATOM 1730 C C . GLU A 1 215 ? 14.821 7.731 -26.606 1.00 97.88 215 GLU A C 1
ATOM 1732 O O . GLU A 1 215 ? 14.991 8.320 -27.676 1.00 97.88 215 GLU A O 1
ATOM 1737 N N . ASP A 1 216 ? 15.679 7.827 -25.589 1.00 97.50 216 ASP A N 1
ATOM 1738 C CA . ASP A 1 216 ? 16.957 8.524 -25.610 1.00 97.50 216 ASP A CA 1
ATOM 1739 C C . ASP A 1 216 ? 17.982 7.797 -24.716 1.00 97.50 216 ASP A C 1
ATOM 1741 O O . ASP A 1 216 ? 17.660 7.328 -23.622 1.00 97.50 216 ASP A O 1
ATOM 1745 N N . LEU A 1 217 ? 19.235 7.707 -25.180 1.00 96.69 217 LEU A N 1
ATOM 1746 C CA . LEU A 1 217 ? 20.314 6.960 -24.514 1.00 96.69 217 LEU A CA 1
ATOM 1747 C C . LEU A 1 217 ? 21.323 7.850 -23.771 1.00 96.69 217 LEU A C 1
ATOM 1749 O O . LEU A 1 217 ? 22.351 7.352 -23.312 1.00 96.69 217 LEU A O 1
ATOM 1753 N N . THR A 1 218 ? 21.046 9.146 -23.588 1.00 97.00 218 THR A N 1
ATOM 1754 C CA . THR A 1 218 ? 21.945 10.072 -22.869 1.00 97.00 218 THR A CA 1
ATOM 1755 C C . THR A 1 218 ? 22.275 9.572 -21.457 1.00 97.00 218 THR A C 1
ATOM 1757 O O . THR A 1 218 ? 23.386 9.765 -20.970 1.00 97.00 218 THR A O 1
ATOM 1760 N N . ASN A 1 219 ? 21.337 8.869 -20.811 1.00 96.19 219 ASN A N 1
ATOM 1761 C CA . ASN A 1 219 ? 21.478 8.333 -19.453 1.00 96.19 219 ASN A CA 1
ATOM 1762 C C . ASN A 1 219 ? 21.764 6.816 -19.409 1.00 96.19 219 ASN A C 1
ATOM 1764 O O . ASN A 1 219 ? 21.426 6.157 -18.425 1.00 96.19 219 ASN A O 1
ATOM 1768 N N . ILE A 1 220 ? 22.390 6.240 -20.443 1.00 96.00 220 ILE A N 1
ATOM 1769 C CA . ILE A 1 220 ? 22.570 4.780 -20.564 1.00 96.00 220 ILE A CA 1
ATOM 1770 C C . ILE A 1 220 ? 23.245 4.119 -19.353 1.00 96.00 220 ILE A C 1
ATOM 1772 O O . ILE A 1 220 ? 22.816 3.053 -18.920 1.00 96.00 220 ILE A O 1
ATOM 1776 N N . THR A 1 221 ? 24.238 4.767 -18.739 1.00 96.50 221 THR A N 1
ATOM 1777 C CA . THR A 1 221 ? 24.922 4.233 -17.550 1.00 96.50 221 THR A CA 1
ATOM 1778 C C . THR A 1 221 ? 23.964 4.050 -16.370 1.00 96.50 221 THR A C 1
ATOM 1780 O O . THR A 1 221 ? 24.063 3.074 -15.628 1.00 96.50 221 THR A O 1
ATOM 1783 N N . LEU A 1 222 ? 23.019 4.979 -16.193 1.00 96.00 222 LEU A N 1
ATOM 1784 C CA . LEU A 1 222 ? 21.992 4.882 -15.157 1.00 96.00 222 LEU A CA 1
ATOM 1785 C C . LEU A 1 222 ? 20.981 3.781 -15.496 1.00 96.00 222 LEU A C 1
ATOM 1787 O O . LEU A 1 222 ? 20.640 2.991 -14.622 1.00 96.00 222 LEU A O 1
ATOM 1791 N N . ILE A 1 223 ? 20.550 3.701 -16.756 1.00 96.12 223 ILE A N 1
ATOM 1792 C CA . ILE A 1 223 ? 19.632 2.661 -17.240 1.00 96.12 223 ILE A CA 1
ATOM 1793 C C . ILE A 1 223 ? 20.213 1.267 -16.967 1.00 96.12 223 ILE A C 1
ATOM 1795 O O . ILE A 1 223 ? 19.562 0.444 -16.333 1.00 96.12 223 ILE A O 1
ATOM 1799 N N . GLN A 1 224 ? 21.465 1.019 -17.361 1.00 95.38 224 GLN A N 1
ATOM 1800 C CA . GLN A 1 224 ? 22.132 -0.267 -17.125 1.00 95.38 224 GLN A CA 1
ATOM 1801 C C . GLN A 1 224 ? 22.239 -0.602 -15.636 1.00 95.38 224 GLN A C 1
ATOM 1803 O O . GLN A 1 224 ? 22.041 -1.749 -15.244 1.00 95.38 224 GLN A O 1
ATOM 1808 N N . LYS A 1 225 ? 22.529 0.398 -14.794 1.00 95.06 225 LYS A N 1
ATOM 1809 C CA . LYS A 1 225 ? 22.555 0.212 -13.342 1.00 95.06 225 LYS A CA 1
ATOM 1810 C C . LYS A 1 225 ? 21.192 -0.255 -12.819 1.00 95.06 225 LYS A C 1
ATOM 1812 O O . LYS A 1 225 ? 21.146 -1.224 -12.075 1.00 95.06 225 LYS A O 1
ATOM 1817 N N . ILE A 1 226 ? 20.109 0.399 -13.238 1.00 94.12 226 ILE A N 1
ATOM 1818 C CA . ILE A 1 226 ? 18.741 0.064 -12.819 1.00 94.12 226 ILE A CA 1
ATOM 1819 C C . ILE A 1 226 ? 18.374 -1.369 -13.221 1.00 94.12 226 ILE A C 1
ATOM 1821 O O . ILE A 1 226 ? 17.900 -2.129 -12.381 1.00 94.12 226 ILE A O 1
ATOM 1825 N N . ILE A 1 227 ? 18.640 -1.744 -14.476 1.00 92.69 227 ILE A N 1
ATOM 1826 C CA . ILE A 1 227 ? 18.342 -3.082 -15.012 1.00 92.69 227 ILE A CA 1
ATOM 1827 C C . ILE A 1 227 ? 19.103 -4.170 -14.242 1.00 92.69 227 ILE A C 1
ATOM 1829 O O . ILE A 1 227 ? 18.557 -5.229 -13.959 1.00 92.69 227 ILE A O 1
ATOM 1833 N N . ASN A 1 228 ? 20.352 -3.906 -13.857 1.00 91.62 228 ASN A N 1
ATOM 1834 C CA . ASN A 1 228 ? 21.161 -4.869 -13.108 1.00 91.62 228 ASN A CA 1
ATOM 1835 C C . ASN A 1 228 ? 20.763 -4.985 -11.625 1.00 91.62 228 ASN A C 1
ATOM 1837 O O . ASN A 1 228 ? 21.112 -5.969 -10.977 1.00 91.62 228 ASN A O 1
ATOM 1841 N N . GLU A 1 229 ? 20.092 -3.977 -11.061 1.00 90.06 229 GLU A N 1
ATOM 1842 C CA . GLU A 1 229 ? 19.703 -3.937 -9.645 1.00 90.06 229 GLU A CA 1
ATOM 1843 C C . GLU A 1 229 ? 18.345 -4.600 -9.367 1.00 90.06 229 GLU A C 1
ATOM 1845 O O . GLU A 1 229 ? 18.064 -4.925 -8.211 1.00 90.06 229 GLU A O 1
ATOM 1850 N N . ASN A 1 230 ? 17.492 -4.797 -10.379 1.00 85.06 230 ASN A N 1
ATOM 1851 C CA . ASN A 1 230 ? 16.152 -5.347 -10.181 1.00 85.06 230 ASN A CA 1
ATOM 1852 C C . ASN A 1 230 ? 15.659 -6.159 -11.385 1.00 85.06 230 ASN A C 1
ATOM 1854 O O . ASN A 1 230 ? 15.728 -5.705 -12.521 1.00 85.06 230 ASN A O 1
ATOM 1858 N N . GLU A 1 231 ? 15.099 -7.336 -11.113 1.00 84.56 231 GLU A N 1
ATOM 1859 C CA . GLU A 1 231 ? 14.603 -8.257 -12.142 1.00 84.56 231 GLU A CA 1
ATOM 1860 C C . GLU A 1 231 ? 13.132 -8.003 -12.518 1.00 84.56 231 GLU A C 1
ATOM 1862 O O . GLU A 1 231 ? 12.685 -8.432 -13.577 1.00 84.56 231 GLU A O 1
ATOM 1867 N N . ASN A 1 232 ? 12.373 -7.278 -11.691 1.00 89.44 232 ASN A N 1
ATOM 1868 C CA . ASN A 1 232 ? 10.947 -7.021 -11.911 1.00 89.44 232 ASN A CA 1
ATOM 1869 C C . ASN A 1 232 ? 10.723 -5.723 -12.702 1.00 89.44 232 ASN A C 1
ATOM 1871 O O . ASN A 1 232 ? 10.025 -4.813 -12.238 1.00 89.44 232 ASN A O 1
ATOM 1875 N N . ILE A 1 233 ? 11.366 -5.607 -13.864 1.00 93.00 233 ILE A N 1
ATOM 1876 C CA . ILE A 1 233 ? 11.282 -4.423 -14.721 1.00 93.00 233 ILE A CA 1
ATOM 1877 C C . ILE A 1 233 ? 10.827 -4.823 -16.123 1.00 93.00 233 ILE A C 1
ATOM 1879 O O . ILE A 1 233 ? 11.514 -5.581 -16.804 1.00 93.00 233 ILE A O 1
ATOM 1883 N N . ASP A 1 234 ? 9.727 -4.229 -16.575 1.00 95.25 234 ASP A N 1
ATOM 1884 C CA . ASP A 1 234 ? 9.318 -4.253 -17.974 1.00 95.25 234 ASP A CA 1
ATOM 1885 C C . ASP A 1 234 ? 9.989 -3.082 -18.710 1.00 95.25 234 ASP A C 1
ATOM 1887 O O . ASP A 1 234 ? 9.825 -1.913 -18.346 1.00 95.25 234 ASP A O 1
ATOM 1891 N N . ILE A 1 235 ? 10.791 -3.390 -19.730 1.00 97.19 235 ILE A N 1
ATOM 1892 C CA . ILE A 1 235 ? 11.619 -2.411 -20.446 1.00 97.19 235 ILE A CA 1
ATOM 1893 C C . ILE A 1 235 ? 11.085 -2.257 -21.867 1.00 97.19 235 ILE A C 1
ATOM 1895 O O . ILE A 1 235 ? 11.046 -3.225 -22.618 1.00 97.19 235 ILE A O 1
ATOM 1899 N N . TYR A 1 236 ? 10.733 -1.033 -22.245 1.00 98.19 236 TYR A N 1
ATOM 1900 C CA . TYR A 1 236 ? 10.204 -0.647 -23.548 1.00 98.19 236 TYR A CA 1
ATOM 1901 C C . TYR A 1 236 ? 11.223 0.252 -24.251 1.00 98.19 236 TYR A C 1
ATOM 1903 O O . TYR A 1 236 ? 11.643 1.267 -23.693 1.00 98.19 236 TYR A O 1
ATOM 1911 N N . VAL A 1 237 ? 11.642 -0.102 -25.464 1.00 98.31 237 VAL A N 1
ATOM 1912 C CA . VAL A 1 237 ? 12.698 0.612 -26.200 1.00 98.31 237 VAL A CA 1
ATOM 1913 C C . VAL A 1 237 ? 12.203 0.971 -27.589 1.00 98.31 237 VAL A C 1
ATOM 1915 O O . VAL A 1 237 ? 11.677 0.117 -28.298 1.00 98.31 237 VAL A O 1
ATOM 1918 N N . ARG A 1 238 ? 12.404 2.226 -27.999 1.00 97.69 238 ARG A N 1
ATOM 1919 C CA . ARG A 1 238 ? 12.080 2.655 -29.362 1.00 97.69 238 ARG A CA 1
ATOM 1920 C C . ARG A 1 238 ? 12.939 1.898 -30.384 1.00 97.69 238 ARG A C 1
ATOM 1922 O O . ARG A 1 238 ? 14.157 1.827 -30.235 1.00 97.69 238 ARG A O 1
ATOM 1929 N N . ASN A 1 239 ? 12.310 1.332 -31.413 1.00 96.25 239 ASN A N 1
ATOM 1930 C CA . ASN A 1 239 ? 12.928 0.367 -32.338 1.00 96.25 239 ASN A CA 1
ATOM 1931 C C . ASN A 1 239 ? 14.144 0.893 -33.127 1.00 96.25 239 ASN A C 1
ATOM 1933 O O . ASN A 1 239 ? 14.948 0.106 -33.623 1.00 96.25 239 ASN A O 1
ATOM 1937 N N . ASP A 1 240 ? 14.292 2.208 -33.268 1.00 94.69 240 ASP A N 1
ATOM 1938 C CA . ASP A 1 240 ? 15.434 2.858 -33.922 1.00 94.69 240 ASP A CA 1
ATOM 1939 C C . ASP A 1 240 ? 16.680 2.966 -33.019 1.00 94.69 240 ASP A C 1
ATOM 1941 O O . ASP A 1 240 ? 17.736 3.410 -33.479 1.00 94.69 240 ASP A O 1
ATOM 1945 N N . LEU A 1 241 ? 16.589 2.569 -31.745 1.00 95.75 241 LEU A N 1
ATOM 1946 C CA . LEU A 1 241 ? 17.689 2.635 -30.788 1.00 95.75 241 LEU A CA 1
ATOM 1947 C C . LEU A 1 241 ? 18.463 1.321 -30.687 1.00 95.75 241 LEU A C 1
ATOM 1949 O O . LEU A 1 241 ? 17.910 0.245 -30.481 1.00 95.75 241 LEU A O 1
ATOM 1953 N N . SER A 1 242 ? 19.791 1.433 -30.717 1.00 94.94 242 SER A N 1
ATOM 1954 C CA . SER A 1 242 ? 20.693 0.324 -30.407 1.00 94.94 242 SER A CA 1
ATOM 1955 C C . SER A 1 242 ? 21.044 0.337 -28.920 1.00 94.94 242 SER A C 1
ATOM 1957 O O . SER A 1 242 ? 21.813 1.188 -28.470 1.00 94.94 242 SER A O 1
ATOM 1959 N N . VAL A 1 243 ? 20.521 -0.630 -28.165 1.00 95.38 243 VAL A N 1
ATOM 1960 C CA . VAL A 1 243 ? 20.761 -0.772 -26.719 1.00 95.38 243 VAL A CA 1
ATOM 1961 C C . VAL A 1 243 ? 21.745 -1.907 -26.391 1.00 95.38 243 VAL A C 1
ATOM 1963 O O . VAL A 1 243 ? 21.822 -2.887 -27.126 1.00 95.38 243 VAL A O 1
ATOM 1966 N N . PRO A 1 244 ? 22.513 -1.806 -25.289 1.00 93.31 244 PRO A N 1
ATOM 1967 C CA . PRO A 1 244 ? 23.519 -2.795 -24.891 1.00 93.31 244 PRO A CA 1
ATOM 1968 C C . PRO A 1 244 ? 22.961 -3.930 -24.003 1.00 93.31 244 PRO A C 1
ATOM 1970 O O . PRO A 1 244 ? 23.702 -4.489 -23.196 1.00 93.31 244 PRO A O 1
ATOM 1973 N N . PHE A 1 245 ? 21.664 -4.231 -24.082 1.00 91.75 245 PHE A N 1
ATOM 1974 C CA . PHE A 1 245 ? 20.985 -5.276 -23.303 1.00 91.75 245 PHE A CA 1
ATOM 1975 C C . PHE A 1 245 ? 19.915 -5.969 -24.159 1.00 91.75 245 PHE A C 1
ATOM 1977 O O . PHE A 1 245 ? 19.404 -5.378 -25.105 1.00 91.75 245 PHE A O 1
ATOM 1984 N N . GLU A 1 246 ? 19.593 -7.225 -23.840 1.00 87.44 246 GLU A N 1
ATOM 1985 C CA . GLU A 1 246 ? 18.802 -8.090 -24.733 1.00 87.44 246 GLU A CA 1
ATOM 1986 C C . GLU A 1 246 ? 17.319 -8.207 -24.351 1.00 87.44 246 GLU A C 1
ATOM 1988 O O . GLU A 1 246 ? 16.479 -8.352 -25.233 1.00 87.44 246 GLU A O 1
ATOM 1993 N N . ASN A 1 247 ? 16.972 -8.137 -23.060 1.00 91.31 247 ASN A N 1
ATOM 1994 C CA . ASN A 1 247 ? 15.597 -8.352 -22.604 1.00 91.31 247 ASN A CA 1
ATOM 1995 C C . ASN A 1 247 ? 14.804 -7.037 -22.586 1.00 91.31 247 ASN A C 1
ATOM 1997 O O . ASN A 1 247 ? 14.807 -6.323 -21.584 1.00 91.31 247 ASN A O 1
ATOM 2001 N N . TYR A 1 248 ? 14.165 -6.704 -23.706 1.00 95.31 248 TYR A N 1
ATOM 2002 C CA . TYR A 1 248 ? 13.281 -5.548 -23.827 1.00 95.31 248 TYR A CA 1
ATOM 2003 C C . TYR A 1 248 ? 12.164 -5.795 -24.844 1.00 95.31 248 TYR A C 1
ATOM 2005 O O . TYR A 1 248 ? 12.228 -6.697 -25.679 1.00 95.31 248 TYR A O 1
ATOM 2013 N N . ILE A 1 249 ? 11.144 -4.949 -24.777 1.00 97.19 249 ILE A N 1
ATOM 2014 C CA . ILE A 1 249 ? 10.020 -4.896 -25.699 1.00 97.19 249 ILE A CA 1
ATOM 2015 C C . ILE A 1 249 ? 10.261 -3.725 -26.654 1.00 97.19 249 ILE A C 1
ATOM 2017 O O . ILE A 1 249 ? 10.363 -2.574 -26.229 1.00 97.19 249 ILE A O 1
ATOM 2021 N N . GLY A 1 250 ? 10.410 -4.021 -27.943 1.00 97.44 250 GLY A N 1
ATOM 2022 C CA . GLY A 1 250 ? 10.530 -2.998 -28.980 1.00 97.44 250 GLY A CA 1
ATOM 2023 C C . GLY A 1 250 ? 9.192 -2.301 -29.232 1.00 97.44 250 GLY A C 1
ATOM 2024 O O . GLY A 1 250 ? 8.168 -2.977 -29.325 1.00 97.44 250 GLY A O 1
ATOM 2025 N N . VAL A 1 251 ? 9.202 -0.973 -29.342 1.00 98.00 251 VAL A N 1
ATOM 2026 C CA . VAL A 1 251 ? 8.029 -0.151 -29.687 1.00 98.00 251 VAL A CA 1
ATOM 2027 C C . VAL A 1 251 ? 8.341 0.757 -30.878 1.00 98.00 251 VAL A C 1
ATOM 2029 O O . VAL A 1 251 ? 9.457 1.265 -31.014 1.00 98.00 251 VAL A O 1
ATOM 2032 N N . GLU A 1 252 ? 7.375 0.935 -31.774 1.00 97.38 252 GLU A N 1
ATOM 2033 C CA . GLU A 1 252 ? 7.498 1.756 -32.980 1.00 97.38 252 GLU A CA 1
ATOM 2034 C C . GLU A 1 252 ? 7.568 3.245 -32.637 1.00 97.38 252 GLU A C 1
ATOM 2036 O O . GLU A 1 252 ? 8.429 3.962 -33.155 1.00 97.38 252 GLU A O 1
ATOM 2041 N N . ASP A 1 253 ? 6.698 3.699 -31.735 1.00 96.38 253 ASP A N 1
ATOM 2042 C CA . ASP A 1 253 ? 6.567 5.101 -31.357 1.00 96.38 253 ASP A CA 1
ATOM 2043 C C . ASP A 1 253 ? 6.196 5.302 -29.876 1.00 96.38 253 ASP A C 1
ATOM 2045 O O . ASP A 1 253 ? 6.093 4.370 -29.071 1.00 96.38 253 ASP A O 1
ATOM 2049 N N . PHE A 1 254 ? 6.068 6.576 -29.500 1.00 97.62 254 PHE A N 1
ATOM 2050 C CA . PHE A 1 254 ? 5.752 6.986 -28.139 1.00 97.62 254 PHE A CA 1
ATOM 2051 C C . PHE A 1 254 ? 4.332 6.574 -27.735 1.00 97.62 254 PHE A C 1
ATOM 2053 O O . PHE A 1 254 ? 4.119 6.140 -26.600 1.00 97.62 254 PHE A O 1
ATOM 2060 N N . GLU A 1 255 ? 3.361 6.695 -28.644 1.00 97.81 255 GLU A N 1
ATOM 2061 C CA . GLU A 1 255 ? 1.977 6.303 -28.398 1.00 97.81 255 GLU A CA 1
ATOM 2062 C C . GLU A 1 255 ? 1.848 4.806 -28.092 1.00 97.81 255 GLU A C 1
ATOM 2064 O O . GLU A 1 255 ? 1.153 4.434 -27.137 1.00 97.81 255 GLU A O 1
ATOM 2069 N N . GLU A 1 256 ? 2.543 3.951 -28.845 1.00 98.06 256 GLU A N 1
ATOM 2070 C CA . GLU A 1 256 ? 2.598 2.516 -28.585 1.00 98.06 256 GLU A CA 1
ATOM 2071 C C . GLU A 1 256 ? 3.185 2.232 -27.201 1.00 98.06 256 GLU A C 1
ATOM 2073 O O . GLU A 1 256 ? 2.596 1.463 -26.436 1.00 98.06 256 GLU A O 1
ATOM 2078 N N . ALA A 1 257 ? 4.289 2.892 -26.836 1.00 98.00 257 ALA A N 1
ATOM 2079 C CA . ALA A 1 257 ? 4.910 2.724 -25.523 1.00 98.00 257 ALA A CA 1
ATOM 2080 C C . ALA A 1 257 ? 3.931 3.032 -24.378 1.00 98.00 257 ALA A C 1
ATOM 2082 O O . ALA A 1 257 ? 3.768 2.222 -23.463 1.00 98.00 257 ALA A O 1
ATOM 2083 N N . ILE A 1 258 ? 3.222 4.167 -24.444 1.00 98.19 258 ILE A N 1
ATOM 2084 C CA . ILE A 1 258 ? 2.193 4.523 -23.453 1.00 98.19 258 ILE A CA 1
ATOM 2085 C C . ILE A 1 258 ? 1.091 3.458 -23.405 1.00 98.19 258 ILE A C 1
ATOM 2087 O O . ILE A 1 258 ? 0.651 3.069 -22.318 1.00 98.19 258 ILE A O 1
ATOM 2091 N N . GLY A 1 259 ? 0.633 2.988 -24.569 1.00 97.81 259 GLY A N 1
ATOM 2092 C CA . GLY A 1 259 ? -0.405 1.968 -24.683 1.00 97.81 259 GLY A CA 1
ATOM 2093 C C . GLY A 1 259 ? -0.007 0.649 -24.024 1.00 97.81 259 GLY A C 1
ATOM 2094 O O . GLY A 1 259 ? -0.766 0.118 -23.208 1.00 97.81 259 GLY A O 1
ATOM 2095 N N . GLN A 1 260 ? 1.190 0.150 -24.332 1.00 97.38 260 GLN A N 1
ATOM 2096 C CA . GLN A 1 260 ? 1.693 -1.103 -23.781 1.00 97.38 260 GLN A CA 1
ATOM 2097 C C . GLN A 1 260 ? 1.953 -1.010 -22.273 1.00 97.38 260 GLN A C 1
ATOM 2099 O O . GLN A 1 260 ? 1.492 -1.878 -21.528 1.00 97.38 260 GLN A O 1
ATOM 2104 N N . ILE A 1 261 ? 2.590 0.068 -21.796 1.00 97.25 261 ILE A N 1
ATOM 2105 C CA . ILE A 1 261 ? 2.822 0.272 -20.357 1.00 97.25 261 ILE A CA 1
ATOM 2106 C C . ILE A 1 261 ? 1.490 0.299 -19.613 1.00 97.25 261 ILE A C 1
ATOM 2108 O O . ILE A 1 261 ? 1.296 -0.444 -18.659 1.00 97.25 261 ILE A O 1
ATOM 2112 N N . ASN A 1 262 ? 0.520 1.092 -20.072 1.00 96.56 262 ASN A N 1
ATOM 2113 C CA . ASN A 1 262 ? -0.781 1.186 -19.409 1.00 96.56 262 ASN A CA 1
ATOM 2114 C C . ASN A 1 262 ? -1.588 -0.119 -19.440 1.00 96.56 262 ASN A C 1
ATOM 2116 O O . ASN A 1 262 ? -2.475 -0.311 -18.601 1.00 96.56 262 ASN A O 1
ATOM 2120 N N . PHE A 1 263 ? -1.322 -0.993 -20.410 1.00 94.88 263 PHE A N 1
ATOM 2121 C CA . PHE A 1 263 ? -1.944 -2.307 -20.494 1.00 94.88 263 PHE A CA 1
ATOM 2122 C C . PHE A 1 263 ? -1.317 -3.302 -19.506 1.00 94.88 263 PHE A C 1
ATOM 2124 O O . PHE A 1 263 ? -2.058 -4.016 -18.824 1.00 94.88 263 PHE A O 1
ATOM 2131 N N . ASN A 1 264 ? 0.013 -3.312 -19.386 1.00 93.88 264 ASN A N 1
ATOM 2132 C CA . ASN A 1 264 ? 0.765 -4.302 -18.607 1.00 93.88 264 ASN A CA 1
ATOM 2133 C C . ASN A 1 264 ? 1.050 -3.886 -17.159 1.00 93.88 264 ASN A C 1
ATOM 2135 O O . ASN A 1 264 ? 1.161 -4.747 -16.285 1.00 93.88 264 ASN A O 1
ATOM 2139 N N . THR A 1 265 ? 1.142 -2.586 -16.880 1.00 94.44 265 THR A N 1
ATOM 2140 C CA . THR A 1 265 ? 1.620 -2.095 -15.587 1.00 94.44 265 THR A CA 1
ATOM 2141 C C . THR A 1 265 ? 0.747 -2.561 -14.423 1.00 94.44 265 THR A C 1
ATOM 2143 O O . THR A 1 265 ? -0.489 -2.599 -14.480 1.00 94.44 265 THR A O 1
ATOM 2146 N N . SER A 1 266 ? 1.407 -2.872 -13.307 1.00 92.25 266 SER A N 1
ATOM 2147 C CA . SER A 1 266 ? 0.747 -3.111 -12.019 1.00 92.25 266 SER A CA 1
ATOM 2148 C C . SER A 1 266 ? 0.377 -1.816 -11.282 1.00 92.25 266 SER A C 1
ATOM 2150 O O . SER A 1 266 ? -0.271 -1.883 -10.234 1.00 92.25 266 SER A O 1
ATOM 2152 N N . GLY A 1 267 ? 0.770 -0.652 -11.813 1.00 92.81 267 GLY A N 1
ATOM 2153 C CA . GLY A 1 267 ? 0.447 0.657 -11.250 1.00 92.81 267 GLY A CA 1
ATOM 2154 C C . GLY A 1 267 ? 1.446 1.185 -10.216 1.00 92.81 267 GLY A C 1
ATOM 2155 O O . GLY A 1 267 ? 1.120 2.144 -9.526 1.00 92.81 267 GLY A O 1
ATOM 2156 N N . TYR A 1 268 ? 2.629 0.577 -10.057 1.00 93.25 268 TYR A N 1
ATOM 2157 C CA . TYR A 1 268 ? 3.575 0.959 -8.997 1.00 93.25 268 TYR A CA 1
ATOM 2158 C C . TYR A 1 268 ? 4.472 2.139 -9.381 1.00 93.25 268 TYR A C 1
ATOM 2160 O O . TYR A 1 268 ? 4.322 3.225 -8.820 1.00 93.25 268 TYR A O 1
ATOM 2168 N N . SER A 1 269 ? 5.418 1.944 -10.302 1.00 94.31 269 SER A N 1
ATOM 2169 C CA . SER A 1 269 ? 6.409 2.968 -10.634 1.00 94.31 269 SER A CA 1
ATOM 2170 C C . SER A 1 269 ? 6.879 2.845 -12.078 1.00 94.31 269 SER A C 1
ATOM 2172 O O . SER A 1 269 ? 7.233 1.752 -12.515 1.00 94.31 269 SER A O 1
ATOM 2174 N N . SER A 1 270 ? 6.915 3.960 -12.804 1.00 96.50 270 SER A N 1
ATOM 2175 C CA . SER A 1 270 ? 7.372 3.993 -14.194 1.00 96.50 270 SER A CA 1
ATOM 2176 C C . SER A 1 270 ? 8.331 5.147 -14.453 1.00 96.50 270 SER A C 1
ATOM 2178 O O . SER A 1 270 ? 8.212 6.216 -13.853 1.00 96.50 270 SER A O 1
ATOM 2180 N N . SER A 1 271 ? 9.261 4.952 -15.384 1.00 97.81 271 SER A N 1
ATOM 2181 C CA . SER A 1 271 ? 10.203 5.984 -15.813 1.00 97.81 271 SER A CA 1
ATOM 2182 C C . SER A 1 271 ? 10.260 6.126 -17.325 1.00 97.81 271 SER A C 1
ATOM 2184 O O . SER A 1 271 ? 10.195 5.134 -18.046 1.00 97.81 271 SER A O 1
ATOM 2186 N N . ILE A 1 272 ? 10.449 7.358 -17.794 1.00 98.62 272 ILE A N 1
ATOM 2187 C CA . ILE A 1 272 ? 10.803 7.663 -19.181 1.00 98.62 272 ILE A CA 1
ATOM 2188 C C . ILE A 1 272 ? 12.220 8.233 -19.265 1.00 98.62 272 ILE A C 1
ATOM 2190 O O . ILE A 1 272 ? 12.568 9.168 -18.539 1.00 98.62 272 ILE A O 1
ATOM 2194 N N . PHE A 1 273 ? 13.014 7.721 -20.205 1.00 98.44 273 PHE A N 1
ATOM 2195 C CA . PHE A 1 273 ? 14.302 8.276 -20.610 1.00 98.44 273 PHE A CA 1
ATOM 2196 C C . PHE A 1 273 ? 14.173 8.954 -21.974 1.00 98.44 273 PHE A C 1
ATOM 2198 O O . PHE A 1 273 ? 14.028 8.288 -22.999 1.00 98.44 273 PHE A O 1
ATOM 2205 N N . THR A 1 274 ? 14.183 10.289 -21.965 1.00 98.19 274 THR A N 1
ATOM 2206 C CA . THR A 1 274 ? 13.867 11.129 -23.127 1.00 98.19 274 THR A CA 1
ATOM 2207 C C . THR A 1 274 ? 14.601 12.471 -23.103 1.00 98.19 274 THR A C 1
ATOM 2209 O O . THR A 1 274 ? 14.849 13.046 -22.040 1.00 98.19 274 THR A O 1
ATOM 2212 N N . ASN A 1 275 ? 14.891 13.014 -24.287 1.00 97.44 275 ASN A N 1
ATOM 2213 C CA . ASN A 1 275 ? 15.303 14.407 -24.486 1.00 97.44 275 ASN A CA 1
ATOM 2214 C C . ASN A 1 275 ? 14.142 15.314 -24.959 1.00 97.44 275 ASN A C 1
ATOM 2216 O O . ASN A 1 275 ? 14.305 16.531 -25.068 1.00 97.44 275 ASN A O 1
ATOM 2220 N N . ASN A 1 276 ? 12.966 14.734 -25.216 1.00 97.94 276 ASN A N 1
ATOM 2221 C CA . ASN A 1 276 ? 11.786 15.415 -25.720 1.00 97.94 276 ASN A CA 1
ATOM 2222 C C . ASN A 1 276 ? 10.899 15.871 -24.551 1.00 97.94 276 ASN A C 1
ATOM 2224 O O . ASN A 1 276 ? 10.292 15.075 -23.830 1.00 97.94 276 ASN A O 1
ATOM 2228 N N . TYR A 1 277 ? 10.805 17.190 -24.380 1.00 97.31 277 TYR A N 1
ATOM 2229 C CA . TYR A 1 277 ? 10.021 17.804 -23.312 1.00 97.31 277 TYR A CA 1
ATOM 2230 C C . TYR A 1 277 ? 8.522 17.478 -23.407 1.00 97.31 277 TYR A C 1
ATOM 2232 O O . TYR A 1 277 ? 7.868 17.251 -22.386 1.00 97.31 277 TYR A O 1
ATOM 2240 N N . GLN A 1 278 ? 7.965 17.447 -24.618 1.00 97.94 278 GLN A N 1
ATOM 2241 C CA . GLN A 1 278 ? 6.559 17.133 -24.846 1.00 97.94 278 GLN A CA 1
ATOM 2242 C C . GLN A 1 278 ? 6.251 15.691 -24.436 1.00 97.94 278 GLN A C 1
ATOM 2244 O O . GLN A 1 278 ? 5.286 15.477 -23.700 1.00 97.94 278 GLN A O 1
ATOM 2249 N N . ASN A 1 279 ? 7.100 14.734 -24.821 1.00 98.19 279 ASN A N 1
ATOM 2250 C CA . ASN A 1 279 ? 6.930 13.327 -24.452 1.00 98.19 279 ASN A CA 1
ATOM 2251 C C . ASN A 1 279 ? 7.018 13.143 -22.935 1.00 98.19 279 ASN A C 1
ATOM 2253 O O . ASN A 1 279 ? 6.124 12.542 -22.345 1.00 98.19 279 ASN A O 1
ATOM 2257 N N . ALA A 1 280 ? 8.006 13.757 -22.271 1.00 98.25 280 ALA A N 1
ATOM 2258 C CA . ALA A 1 280 ? 8.096 13.747 -20.808 1.00 98.25 280 ALA A CA 1
ATOM 2259 C C . ALA A 1 280 ? 6.822 14.298 -20.139 1.00 98.25 280 ALA A C 1
ATOM 2261 O O . ALA A 1 280 ? 6.304 13.721 -19.183 1.00 98.25 280 ALA A O 1
ATOM 2262 N N . SER A 1 281 ? 6.291 15.410 -20.658 1.00 98.12 281 SER A N 1
ATOM 2263 C CA . SER A 1 281 ? 5.076 16.040 -20.139 1.00 98.12 281 SER A CA 1
ATOM 2264 C C . SER A 1 281 ? 3.832 15.164 -20.317 1.00 98.12 281 SER A C 1
ATOM 2266 O O . SER A 1 281 ? 2.987 15.120 -19.424 1.00 98.12 281 SER A O 1
ATOM 2268 N N . ILE A 1 282 ? 3.700 14.482 -21.459 1.00 98.31 282 ILE A N 1
ATOM 2269 C CA . ILE A 1 282 ? 2.591 13.558 -21.729 1.00 98.31 282 ILE A CA 1
ATOM 2270 C C . ILE A 1 282 ? 2.722 12.306 -20.859 1.00 98.31 282 ILE A C 1
ATOM 2272 O O . ILE A 1 282 ? 1.751 11.919 -20.216 1.00 98.31 282 ILE A O 1
ATOM 2276 N N . PHE A 1 283 ? 3.920 11.729 -20.758 1.00 98.44 283 PHE A N 1
ATOM 2277 C CA . PHE A 1 283 ? 4.188 10.544 -19.942 1.00 98.44 283 PHE A CA 1
ATOM 2278 C C . PHE A 1 283 ? 3.775 10.758 -18.479 1.00 98.44 283 PHE A C 1
ATOM 2280 O O . PHE A 1 283 ? 3.064 9.935 -17.913 1.00 98.44 283 PHE A O 1
ATOM 2287 N N . LEU A 1 284 ? 4.114 11.918 -17.900 1.00 97.31 284 LEU A N 1
ATOM 2288 C CA . LEU A 1 284 ? 3.713 12.306 -16.540 1.00 97.31 284 LEU A CA 1
ATOM 2289 C C . LEU A 1 284 ? 2.194 12.381 -16.316 1.00 97.31 284 LEU A C 1
ATOM 2291 O O . LEU A 1 284 ? 1.755 12.324 -15.171 1.00 97.31 284 LEU A O 1
ATOM 2295 N N . ARG A 1 285 ? 1.393 12.568 -17.370 1.00 96.38 285 ARG A N 1
ATOM 2296 C CA . ARG A 1 285 ? -0.071 12.682 -17.265 1.00 96.38 285 ARG A CA 1
ATOM 2297 C C . ARG A 1 285 ? -0.802 11.390 -17.596 1.00 96.38 285 ARG A C 1
ATOM 2299 O O . ARG A 1 285 ? -1.834 11.120 -16.991 1.00 96.38 285 ARG A O 1
ATOM 2306 N N . GLU A 1 286 ? -0.309 10.649 -18.581 1.00 97.00 286 GLU A N 1
ATOM 2307 C CA . GLU A 1 286 ? -1.054 9.548 -19.199 1.00 97.00 286 GLU A CA 1
ATOM 2308 C C . GLU A 1 286 ? -0.683 8.169 -18.642 1.00 97.00 286 GLU A C 1
ATOM 2310 O O . GLU A 1 286 ? -1.471 7.228 -18.767 1.00 97.00 286 GLU A O 1
ATOM 2315 N N . ILE A 1 287 ? 0.496 8.021 -18.029 1.00 97.19 287 ILE A N 1
ATOM 2316 C CA . ILE A 1 287 ? 0.904 6.755 -17.415 1.00 97.19 287 ILE A CA 1
ATOM 2317 C C . ILE A 1 287 ? 0.099 6.488 -16.140 1.00 97.19 287 ILE A C 1
ATOM 2319 O O . ILE A 1 287 ? -0.051 7.346 -15.273 1.00 97.19 287 ILE A O 1
ATOM 2323 N N . LYS A 1 288 ? -0.421 5.265 -16.021 1.00 94.69 288 LYS A N 1
ATOM 2324 C CA . LYS A 1 288 ? -1.323 4.826 -14.947 1.00 94.69 288 LYS A CA 1
ATOM 2325 C C . LYS A 1 288 ? -0.580 4.182 -13.778 1.00 94.69 288 LYS A C 1
ATOM 2327 O O . LYS A 1 288 ? -0.973 3.112 -13.310 1.00 94.69 288 LYS A O 1
ATOM 2332 N N . THR A 1 289 ? 0.470 4.837 -13.295 1.00 93.56 289 THR A N 1
ATOM 2333 C CA . THR A 1 289 ? 1.218 4.408 -12.107 1.00 93.56 289 THR A CA 1
ATOM 2334 C C . THR A 1 289 ? 1.184 5.448 -10.998 1.00 93.56 289 THR A C 1
ATOM 2336 O O . THR A 1 289 ? 0.977 6.635 -11.236 1.00 93.56 289 THR A O 1
ATOM 2339 N N . ASP A 1 290 ? 1.372 4.984 -9.762 1.00 91.38 290 ASP A N 1
ATOM 2340 C CA . ASP A 1 290 ? 1.403 5.843 -8.578 1.00 91.38 290 ASP A CA 1
ATOM 2341 C C . ASP A 1 290 ? 2.667 6.722 -8.551 1.00 91.38 290 ASP A C 1
ATOM 2343 O O . ASP A 1 290 ? 2.626 7.860 -8.085 1.00 91.38 290 ASP A O 1
ATOM 2347 N N . ASN A 1 291 ? 3.788 6.207 -9.066 1.00 92.69 291 ASN A N 1
ATOM 2348 C CA . ASN A 1 291 ? 5.062 6.915 -9.121 1.00 92.69 291 ASN A CA 1
ATOM 2349 C C . ASN A 1 291 ? 5.533 7.050 -10.570 1.00 92.69 291 ASN A C 1
ATOM 2351 O O . ASN A 1 291 ? 5.615 6.063 -11.302 1.00 92.69 291 ASN A O 1
ATOM 2355 N N . ILE A 1 292 ? 5.869 8.272 -10.980 1.00 95.56 292 ILE A N 1
ATOM 2356 C CA . ILE A 1 292 ? 6.341 8.554 -12.335 1.00 95.56 292 ILE A CA 1
ATOM 2357 C C . ILE A 1 292 ? 7.612 9.389 -12.248 1.00 95.56 292 ILE A C 1
ATOM 2359 O O . ILE A 1 292 ? 7.658 10.393 -11.534 1.00 95.56 292 ILE A O 1
ATOM 2363 N N . SER A 1 293 ? 8.644 8.985 -12.982 1.00 95.88 293 SER A N 1
ATOM 2364 C CA . SER A 1 293 ? 9.913 9.699 -13.046 1.00 95.88 293 SER A CA 1
ATOM 2365 C C . SER A 1 293 ? 10.334 9.990 -14.490 1.00 95.88 293 SER A C 1
ATOM 2367 O O . SER A 1 293 ? 9.955 9.296 -15.431 1.00 95.88 293 SER A O 1
ATOM 2369 N N . VAL A 1 294 ? 11.117 11.054 -14.674 1.00 97.94 294 VAL A N 1
ATOM 2370 C CA . VAL A 1 294 ? 11.695 11.442 -15.970 1.00 97.94 294 VAL A CA 1
ATOM 2371 C C . VAL A 1 294 ? 13.208 11.467 -15.806 1.00 97.94 294 VAL A C 1
ATOM 2373 O O . VAL A 1 294 ? 13.710 12.107 -14.880 1.00 97.94 294 VAL A O 1
ATOM 2376 N N . ASN A 1 295 ? 13.929 10.757 -16.674 1.00 97.50 295 ASN A N 1
ATOM 2377 C CA . ASN A 1 295 ? 15.391 10.659 -16.688 1.00 97.50 295 ASN A CA 1
ATOM 2378 C C . ASN A 1 295 ? 16.009 10.320 -15.317 1.00 97.50 295 ASN A C 1
ATOM 2380 O O . ASN A 1 295 ? 17.089 10.797 -14.970 1.00 97.50 295 ASN A O 1
ATOM 2384 N N . SER A 1 296 ? 15.313 9.527 -14.503 1.00 95.56 296 SER A N 1
ATOM 2385 C CA . SER A 1 296 ? 15.747 9.166 -13.150 1.00 95.56 296 SER A CA 1
ATOM 2386 C C . SER A 1 296 ? 15.211 7.795 -12.747 1.00 95.56 296 SER A C 1
ATOM 2388 O O . SER A 1 296 ? 14.259 7.294 -13.334 1.00 95.56 296 SER A O 1
ATOM 2390 N N . SER A 1 297 ? 15.836 7.160 -11.755 1.00 93.75 297 SER A N 1
ATOM 2391 C CA . SER A 1 297 ? 15.503 5.779 -11.388 1.00 93.75 297 SER A CA 1
ATOM 2392 C C . SER A 1 297 ? 14.046 5.621 -10.920 1.00 93.75 297 SER A C 1
ATOM 2394 O O . SER A 1 297 ? 13.615 6.402 -10.069 1.00 93.75 297 SER A O 1
ATOM 2396 N N . PRO A 1 298 ? 13.300 4.609 -11.412 1.00 91.88 298 PRO A N 1
ATOM 2397 C CA . PRO A 1 298 ? 11.988 4.251 -10.875 1.00 91.88 298 PRO A CA 1
ATOM 2398 C C . PRO A 1 298 ? 12.082 3.388 -9.606 1.00 91.88 298 PRO A C 1
ATOM 2400 O O . PRO A 1 298 ? 11.051 3.146 -8.976 1.00 91.88 298 PRO A O 1
ATOM 2403 N N . LEU A 1 299 ? 13.284 2.916 -9.233 1.00 90.06 299 LEU A N 1
ATOM 2404 C CA . LEU A 1 299 ? 13.532 2.034 -8.086 1.00 90.06 299 LEU A CA 1
ATOM 2405 C C . LEU A 1 299 ? 13.378 2.795 -6.765 1.00 90.06 299 LEU A C 1
ATOM 2407 O O . LEU A 1 299 ? 14.348 3.183 -6.113 1.00 90.06 299 LEU A O 1
ATOM 2411 N N . ILE A 1 300 ? 12.133 3.032 -6.374 1.00 80.50 300 ILE A N 1
ATOM 2412 C CA . ILE A 1 300 ? 11.804 3.668 -5.107 1.00 80.50 300 ILE A CA 1
ATOM 2413 C C . ILE A 1 300 ? 11.840 2.592 -4.021 1.00 80.50 300 ILE A C 1
ATOM 2415 O O . ILE A 1 300 ? 11.004 1.685 -3.988 1.00 80.50 300 ILE A O 1
ATOM 2419 N N . GLU A 1 301 ? 12.818 2.696 -3.119 1.00 64.62 301 GLU A N 1
ATOM 2420 C CA . GLU A 1 301 ? 12.856 1.900 -1.894 1.00 64.62 301 GLU A CA 1
ATOM 2421 C C . GLU A 1 301 ? 11.704 2.324 -0.980 1.00 64.62 301 GLU A C 1
ATOM 2423 O O . GLU A 1 301 ? 11.786 3.335 -0.275 1.00 64.62 301 GLU A O 1
ATOM 2428 N N . GLY A 1 302 ? 10.615 1.562 -0.975 1.00 62.91 302 GLY A N 1
ATOM 2429 C CA . GLY A 1 302 ? 9.391 2.035 -0.350 1.00 62.91 302 GLY A CA 1
ATOM 2430 C C . GLY A 1 302 ? 8.488 0.947 0.189 1.00 62.91 302 GLY A C 1
ATOM 2431 O O . GLY A 1 302 ? 8.554 -0.218 -0.185 1.00 62.91 302 GLY A O 1
ATOM 2432 N N . ILE A 1 303 ? 7.663 1.367 1.137 1.00 66.62 303 ILE A N 1
ATOM 2433 C CA . ILE A 1 303 ? 6.392 0.734 1.471 1.00 66.62 303 ILE A CA 1
ATOM 2434 C C . ILE A 1 303 ? 5.387 1.320 0.461 1.00 66.62 303 ILE A C 1
ATOM 2436 O O . ILE A 1 303 ? 5.532 2.501 0.149 1.00 66.62 303 ILE A O 1
ATOM 2440 N N . ILE A 1 304 ? 4.414 0.541 -0.034 1.00 71.31 304 ILE A N 1
ATOM 2441 C CA . ILE A 1 304 ? 3.494 0.892 -1.148 1.00 71.31 304 ILE A CA 1
ATOM 2442 C C . ILE A 1 304 ? 2.919 2.316 -1.075 1.00 71.31 304 ILE A C 1
ATOM 2444 O O . ILE A 1 304 ? 2.672 2.920 -2.109 1.00 71.31 304 ILE A O 1
ATOM 2448 N N . ASP A 1 305 ? 2.704 2.856 0.124 1.00 80.62 305 ASP A N 1
ATOM 2449 C CA . ASP A 1 305 ? 2.089 4.169 0.333 1.00 80.62 305 ASP A CA 1
ATOM 2450 C C . ASP A 1 305 ? 0.631 4.263 -0.076 1.00 80.62 305 ASP A C 1
ATOM 2452 O O . ASP A 1 305 ? 0.174 5.154 -0.783 1.00 80.62 305 ASP A O 1
ATOM 2456 N N . ILE A 1 306 ? -0.141 3.322 0.455 1.00 88.56 306 ILE A N 1
ATOM 2457 C CA . ILE A 1 306 ? -1.579 3.264 0.219 1.00 88.56 306 ILE A CA 1
ATOM 2458 C C . ILE A 1 306 ? -2.262 4.457 0.893 1.00 88.56 306 ILE A C 1
ATOM 2460 O O . ILE A 1 306 ? -2.289 4.524 2.122 1.00 88.56 306 ILE A O 1
ATOM 2464 N N . ASP A 1 307 ? -2.850 5.372 0.124 1.00 91.31 307 ASP A N 1
ATOM 2465 C CA . ASP A 1 307 ? -3.598 6.508 0.677 1.00 91.31 307 ASP A CA 1
ATOM 2466 C C . ASP A 1 307 ? -4.652 6.032 1.696 1.00 91.31 307 ASP A C 1
ATOM 2468 O O . ASP A 1 307 ? -5.526 5.213 1.393 1.00 91.31 307 ASP A O 1
ATOM 2472 N N . ILE A 1 308 ? -4.572 6.555 2.924 1.00 92.31 308 ILE A N 1
ATOM 2473 C CA . ILE A 1 308 ? -5.485 6.201 4.014 1.00 92.31 308 ILE A CA 1
ATOM 2474 C C . ILE A 1 308 ? -6.941 6.560 3.693 1.00 92.31 308 ILE A C 1
ATOM 2476 O O . ILE A 1 308 ? -7.859 5.910 4.192 1.00 92.31 308 ILE A O 1
ATOM 2480 N N . ASN A 1 309 ? -7.182 7.540 2.817 1.00 92.75 309 ASN A N 1
ATOM 2481 C CA . ASN A 1 309 ? -8.532 7.897 2.386 1.00 92.75 309 ASN A CA 1
ATOM 2482 C C . ASN A 1 309 ? -9.240 6.753 1.649 1.00 92.75 309 ASN A C 1
ATOM 2484 O O . ASN A 1 309 ? -10.468 6.704 1.660 1.00 92.75 309 ASN A O 1
ATOM 2488 N N . LEU A 1 310 ? -8.496 5.804 1.068 1.00 95.44 310 LEU A N 1
ATOM 2489 C CA . LEU A 1 310 ? -9.068 4.613 0.433 1.00 95.44 310 LEU A CA 1
ATOM 2490 C C . LEU A 1 310 ? -9.747 3.673 1.439 1.00 95.44 310 LEU A C 1
ATOM 2492 O O . LEU A 1 310 ? -10.521 2.812 1.032 1.00 95.44 310 LEU A O 1
ATOM 2496 N N . PHE A 1 311 ? -9.489 3.844 2.739 1.00 96.38 311 PHE A N 1
ATOM 2497 C CA . PHE A 1 311 ? -10.101 3.076 3.827 1.00 96.38 311 PHE A CA 1
ATOM 2498 C C . PHE A 1 311 ? -11.365 3.742 4.400 1.00 96.38 311 PHE A C 1
ATOM 2500 O O . PHE A 1 311 ? -11.982 3.216 5.333 1.00 96.38 311 PHE A O 1
ATOM 2507 N N . LEU A 1 312 ? -11.748 4.909 3.877 1.00 94.94 312 LEU A N 1
ATOM 2508 C CA . LEU A 1 312 ? -12.781 5.764 4.452 1.00 94.94 312 LEU A CA 1
ATOM 2509 C C . LEU A 1 312 ? -13.903 6.048 3.454 1.00 94.94 312 LEU A C 1
ATOM 2511 O O . LEU A 1 312 ? -13.707 6.127 2.244 1.00 94.94 312 LEU A O 1
ATOM 2515 N N . ILE A 1 313 ? -15.095 6.283 3.993 1.00 93.12 313 ILE A N 1
ATOM 2516 C CA . ILE A 1 313 ? -16.221 6.876 3.271 1.00 93.12 313 ILE A CA 1
ATOM 2517 C C . ILE A 1 313 ? -16.459 8.297 3.757 1.00 93.12 313 ILE A C 1
ATOM 2519 O O . ILE A 1 313 ? -16.142 8.645 4.893 1.00 93.12 313 ILE A O 1
ATOM 2523 N N . ARG A 1 314 ? -17.068 9.124 2.908 1.00 90.88 314 ARG A N 1
ATOM 2524 C CA . ARG A 1 314 ? -17.504 10.475 3.273 1.00 90.88 314 ARG A CA 1
ATOM 2525 C C . ARG A 1 314 ? -19.021 10.503 3.386 1.00 90.88 314 ARG A C 1
ATOM 2527 O O . ARG A 1 314 ? -19.723 10.205 2.425 1.00 90.88 314 ARG A O 1
ATOM 2534 N N . LYS A 1 315 ? -19.521 10.884 4.557 1.00 86.25 315 LYS A N 1
ATOM 2535 C CA . LYS A 1 315 ? -20.947 11.053 4.839 1.00 86.25 315 LYS A CA 1
ATOM 2536 C C . LYS A 1 315 ? -21.296 12.534 4.831 1.00 86.25 315 LYS A C 1
ATOM 2538 O O . LYS A 1 315 ? -20.636 13.332 5.496 1.00 86.25 315 LYS A O 1
ATOM 2543 N N . ASN A 1 316 ? -22.350 12.888 4.101 1.00 85.69 316 ASN A N 1
ATOM 2544 C CA . ASN A 1 316 ? -22.988 14.191 4.248 1.00 85.69 316 ASN A CA 1
ATOM 2545 C C . ASN A 1 316 ? -23.884 14.137 5.487 1.00 85.69 316 ASN A C 1
ATOM 2547 O O . ASN A 1 316 ? -24.697 13.223 5.624 1.00 85.69 316 ASN A O 1
ATOM 2551 N N . MET A 1 317 ? -23.717 15.095 6.388 1.00 79.62 317 MET A N 1
ATOM 2552 C CA . MET A 1 317 ? -24.470 15.186 7.630 1.00 79.62 317 MET A CA 1
ATOM 2553 C C . MET A 1 317 ? -25.299 16.460 7.630 1.00 79.62 317 MET A C 1
ATOM 2555 O O . MET A 1 317 ? -24.823 17.519 7.227 1.00 79.62 317 MET A O 1
ATOM 2559 N N . PHE A 1 318 ? -26.542 16.341 8.077 1.00 77.88 318 PHE A N 1
ATOM 2560 C CA . PHE A 1 318 ? -27.489 17.440 8.164 1.00 77.88 318 PHE A CA 1
ATOM 2561 C C . PHE A 1 318 ? -28.021 17.471 9.586 1.00 77.88 318 PHE A C 1
ATOM 2563 O O . PHE A 1 318 ? -28.558 16.475 10.071 1.00 77.88 318 PHE A O 1
ATOM 2570 N N . TYR A 1 319 ? -27.831 18.596 10.260 1.00 70.31 319 TYR A N 1
ATOM 2571 C CA . TYR A 1 319 ? -28.237 18.782 11.642 1.00 70.31 319 TYR A CA 1
ATOM 2572 C C . TYR A 1 319 ? -29.178 19.974 11.752 1.00 70.31 319 TYR A C 1
ATOM 2574 O O . TYR A 1 319 ? -28.965 20.973 11.063 1.00 70.31 319 TYR A O 1
ATOM 2582 N N . PRO A 1 320 ? -30.169 19.922 12.654 1.00 65.31 320 PRO A N 1
ATOM 2583 C CA . PRO A 1 320 ? -30.938 21.111 12.985 1.00 65.31 320 PRO A CA 1
ATOM 2584 C C . PRO A 1 320 ? -29.984 22.217 13.449 1.00 65.31 320 PRO A C 1
ATOM 2586 O O . PRO A 1 320 ? -29.055 21.947 14.216 1.00 65.31 320 PRO A O 1
ATOM 2589 N N . SER A 1 321 ? -30.191 23.454 12.989 1.00 61.00 321 SER A N 1
ATOM 2590 C CA . SER A 1 321 ? -29.479 24.581 13.589 1.00 61.00 321 SER A CA 1
ATOM 2591 C C . SER A 1 321 ? -29.963 24.736 15.029 1.00 61.00 321 SER A C 1
ATOM 2593 O O . SER A 1 321 ? -31.174 24.774 15.228 1.00 61.00 321 SER A O 1
ATOM 2595 N N . PRO A 1 322 ? -29.072 24.877 16.026 1.00 55.25 322 PRO A N 1
ATOM 2596 C CA . PRO A 1 322 ? -29.477 25.212 17.393 1.00 55.25 322 PRO A CA 1
ATOM 2597 C C . PRO A 1 322 ? -30.120 26.609 17.508 1.00 55.25 322 PRO A C 1
ATOM 2599 O O . PRO A 1 322 ? -30.565 26.977 18.588 1.00 55.25 322 PRO A O 1
ATOM 2602 N N . LEU A 1 323 ? -30.142 27.384 16.415 1.00 49.47 323 LEU A N 1
ATOM 2603 C CA . LEU A 1 323 ? -30.721 28.726 16.308 1.00 49.47 323 LEU A CA 1
ATOM 2604 C C . LEU A 1 323 ? -32.024 28.763 15.485 1.00 49.47 323 LEU A C 1
ATOM 2606 O O . LEU A 1 323 ? -32.530 29.845 15.213 1.00 49.47 323 LEU A O 1
ATOM 2610 N N . ALA A 1 324 ? -32.539 27.620 15.018 1.00 53.75 324 ALA A N 1
ATOM 2611 C CA . ALA A 1 324 ? -33.797 27.588 14.271 1.00 53.75 324 ALA A CA 1
ATOM 2612 C C . ALA A 1 324 ? -35.001 27.545 15.227 1.00 53.75 324 ALA A C 1
ATOM 2614 O O . ALA A 1 324 ? -35.035 26.706 16.134 1.00 53.75 324 ALA A O 1
ATOM 2615 N N . ASP A 1 325 ? -36.006 28.395 14.998 1.00 46.28 325 ASP A N 1
ATOM 2616 C CA . ASP A 1 325 ? -37.260 28.385 15.763 1.00 46.28 325 ASP A CA 1
ATOM 2617 C C . ASP A 1 325 ? -37.876 26.972 15.787 1.00 46.28 325 ASP A C 1
ATOM 2619 O O . ASP A 1 325 ? -37.987 26.298 14.761 1.00 46.28 325 ASP A O 1
ATOM 2623 N N . GLY A 1 326 ? -38.241 26.493 16.982 1.00 55.00 326 GLY A N 1
ATOM 2624 C CA . GLY A 1 326 ? -38.781 25.142 17.202 1.00 55.00 326 GLY A CA 1
ATOM 2625 C C . GLY A 1 326 ? -37.743 24.037 17.456 1.00 55.00 326 GLY A C 1
ATOM 2626 O O . GLY A 1 326 ? -38.125 22.893 17.705 1.00 55.00 326 GLY A O 1
ATOM 2627 N N . THR A 1 327 ? -36.441 24.349 17.454 1.00 50.81 327 THR A N 1
ATOM 2628 C CA . THR A 1 327 ? -35.366 23.376 17.759 1.00 50.81 327 THR A CA 1
ATOM 2629 C C . THR A 1 327 ? -34.841 23.431 19.196 1.00 50.81 327 THR A C 1
ATOM 2631 O O . THR A 1 327 ? -34.019 22.597 19.573 1.00 50.81 327 THR A O 1
ATOM 2634 N N . GLU A 1 328 ? -35.358 24.340 20.028 1.00 50.19 328 GLU A N 1
ATOM 2635 C CA . GLU A 1 328 ? -34.904 24.591 21.409 1.00 50.19 328 GLU A CA 1
ATOM 2636 C C . GLU A 1 328 ? -34.975 23.353 22.327 1.00 50.19 328 GLU A C 1
ATOM 2638 O O . GLU A 1 328 ? -34.214 23.236 23.286 1.00 50.19 328 GLU A O 1
ATOM 2643 N N . ASN A 1 329 ? -35.835 22.380 21.997 1.00 51.28 329 ASN A N 1
ATOM 2644 C CA . ASN A 1 329 ? -35.987 21.116 22.727 1.00 51.28 329 ASN A CA 1
ATOM 2645 C C . ASN A 1 329 ? -35.196 19.934 22.132 1.00 51.28 329 ASN A C 1
ATOM 2647 O O . ASN A 1 329 ? -35.350 18.798 22.597 1.00 51.28 329 ASN A O 1
ATOM 2651 N N . ASN A 1 330 ? -34.332 20.149 21.132 1.00 51.72 330 ASN A N 1
ATOM 2652 C CA . ASN A 1 330 ? -33.473 19.081 20.620 1.00 51.72 330 ASN A CA 1
ATOM 2653 C C . ASN A 1 330 ? -32.399 18.714 21.656 1.00 51.72 330 ASN A C 1
ATOM 2655 O O . ASN A 1 330 ? -31.343 19.332 21.754 1.00 51.72 330 ASN A O 1
ATOM 2659 N N . LYS A 1 331 ? -32.639 17.630 22.404 1.00 48.03 331 LYS A N 1
ATOM 2660 C CA . LYS A 1 331 ? -31.699 17.046 23.386 1.00 48.03 331 LYS A CA 1
ATOM 2661 C C . LYS A 1 331 ? -30.420 16.452 22.767 1.00 48.03 331 LYS A C 1
ATOM 2663 O O . LYS A 1 331 ? -29.582 15.916 23.493 1.00 48.03 331 LYS A O 1
ATOM 2668 N N . PHE A 1 332 ? -30.252 16.513 21.447 1.00 48.62 332 PHE A N 1
ATOM 2669 C CA . PH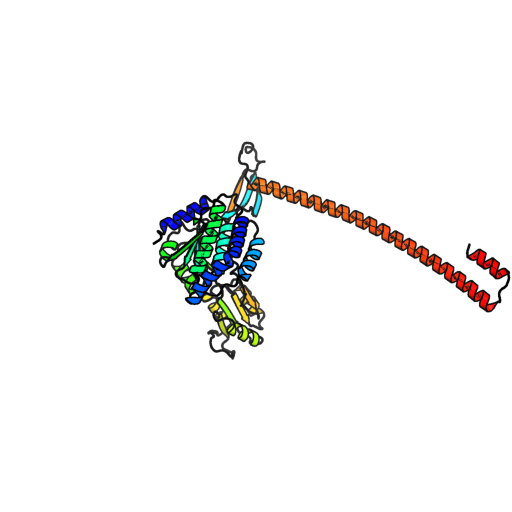E A 1 332 ? -29.102 15.947 20.746 1.00 48.62 332 PHE A CA 1
ATOM 2670 C C . PHE A 1 332 ? -27.857 16.834 20.899 1.00 48.62 332 PHE A C 1
ATOM 2672 O O . PHE A 1 332 ? -27.625 17.764 20.130 1.00 48.62 332 PHE A O 1
ATOM 2679 N N . LYS A 1 333 ? -27.011 16.513 21.884 1.00 46.97 333 LYS A N 1
ATOM 2680 C CA . LYS A 1 333 ? -25.629 17.009 21.960 1.00 46.97 333 LYS A CA 1
ATOM 2681 C C . LYS A 1 333 ? -24.721 16.055 21.188 1.00 46.97 333 LYS A C 1
ATOM 2683 O O . LYS A 1 333 ? -24.424 14.965 21.668 1.00 46.97 333 LYS A O 1
ATOM 2688 N N . PHE A 1 334 ? -24.289 16.449 19.992 1.00 53.31 334 PHE A N 1
ATOM 2689 C CA . PHE A 1 334 ? -23.380 15.626 19.193 1.00 53.31 334 PHE A CA 1
ATOM 2690 C C . PHE A 1 334 ? -21.932 15.764 19.695 1.00 53.31 334 PHE A C 1
ATOM 2692 O O . PHE A 1 334 ? -21.436 16.893 19.760 1.00 53.31 334 PHE A O 1
ATOM 2699 N N . PRO A 1 335 ? -21.233 14.650 20.000 1.00 51.75 335 PRO A N 1
ATOM 2700 C CA . PRO A 1 335 ? -19.843 14.674 20.462 1.00 51.75 335 PRO A CA 1
ATOM 2701 C C . PRO A 1 335 ? -18.915 15.433 19.508 1.00 51.75 335 PRO A C 1
ATOM 2703 O O . PRO A 1 335 ? -18.121 16.256 19.950 1.00 51.75 335 PRO A O 1
ATOM 2706 N N . THR A 1 336 ? -19.084 15.243 18.195 1.00 54.31 336 THR A N 1
ATOM 2707 C CA . THR A 1 336 ? -18.275 15.914 17.171 1.00 54.31 336 THR A CA 1
ATOM 2708 C C . THR A 1 336 ? -18.586 17.401 17.066 1.00 54.31 336 THR A C 1
ATOM 2710 O O . THR A 1 336 ? -17.670 18.197 16.935 1.00 54.31 336 THR A O 1
ATOM 2713 N N . MET A 1 337 ? -19.854 17.813 17.182 1.00 52.06 337 MET A N 1
ATOM 2714 C CA . MET A 1 337 ? -20.217 19.237 17.145 1.00 52.06 337 MET A CA 1
ATOM 2715 C C . MET A 1 337 ? -19.675 19.975 18.373 1.00 52.06 337 MET A C 1
ATOM 2717 O O . MET A 1 337 ? -19.144 21.072 18.239 1.00 52.06 337 MET A O 1
ATOM 2721 N N . ARG A 1 338 ? -19.702 19.334 19.549 1.00 50.22 338 ARG A N 1
ATOM 2722 C CA . ARG A 1 338 ? -19.046 19.848 20.755 1.00 50.22 338 ARG A CA 1
ATOM 2723 C C . ARG A 1 338 ? -17.530 19.953 20.575 1.00 50.22 338 ARG A C 1
ATOM 2725 O O . ARG A 1 338 ? -16.991 21.019 20.836 1.00 50.22 338 ARG A O 1
ATOM 2732 N N . ALA A 1 339 ? -16.876 18.911 20.062 1.00 51.62 339 ALA A N 1
ATOM 2733 C CA . ALA A 1 339 ? -15.437 18.921 19.798 1.00 51.62 339 ALA A CA 1
ATOM 2734 C C . ALA A 1 339 ? -15.034 19.956 18.731 1.00 51.62 339 ALA A C 1
ATOM 2736 O O . ALA A 1 339 ? -13.979 20.565 18.838 1.00 51.62 339 ALA A O 1
ATOM 2737 N N . ILE A 1 340 ? -15.870 20.202 17.717 1.00 52.59 340 ILE A N 1
ATOM 2738 C CA . ILE A 1 340 ? -15.642 21.239 16.696 1.00 52.59 340 ILE A CA 1
ATOM 2739 C C . ILE A 1 340 ? -15.838 22.628 17.279 1.00 52.59 340 ILE A C 1
ATOM 2741 O O . ILE A 1 340 ? -15.030 23.506 17.005 1.00 52.59 340 ILE A O 1
ATOM 2745 N N . LEU A 1 341 ? -16.885 22.842 18.079 1.00 53.53 341 LEU A N 1
ATOM 2746 C CA . LEU A 1 341 ? -17.079 24.108 18.778 1.00 53.53 341 LEU A CA 1
ATOM 2747 C C . LEU A 1 341 ? -15.916 24.370 19.736 1.00 53.53 341 LEU A C 1
ATOM 2749 O O . LEU A 1 341 ? -15.388 25.472 19.730 1.00 53.53 341 LEU A O 1
ATOM 2753 N N . GLU A 1 342 ? -15.470 23.366 20.492 1.00 55.25 342 GLU A N 1
ATOM 2754 C CA . GLU A 1 342 ? -14.304 23.452 21.378 1.00 55.25 342 GLU A CA 1
ATOM 2755 C C . GLU A 1 342 ? -13.015 23.723 20.576 1.00 55.25 342 GLU A C 1
ATOM 2757 O O . GLU A 1 342 ? -12.324 24.691 20.873 1.00 55.25 342 GLU A O 1
ATOM 2762 N N . LYS A 1 343 ? -12.752 22.995 19.481 1.00 53.50 343 LYS A N 1
ATOM 2763 C CA . LYS A 1 343 ? -11.582 23.192 18.599 1.00 53.50 343 LYS A CA 1
ATOM 2764 C C . LYS A 1 343 ? -11.596 24.542 17.876 1.00 53.50 343 LYS A C 1
ATOM 2766 O O . LYS A 1 343 ? -10.545 25.150 17.687 1.00 53.50 343 LYS A O 1
ATOM 2771 N N . ASN A 1 344 ? -12.761 25.030 17.454 1.00 55.25 344 ASN A N 1
ATOM 2772 C CA . ASN A 1 344 ? -12.903 26.357 16.851 1.00 55.25 344 ASN A CA 1
ATOM 2773 C C . ASN A 1 344 ? -12.665 27.450 17.895 1.00 55.25 344 ASN A C 1
ATOM 2775 O O . ASN A 1 344 ? -11.943 28.401 17.611 1.00 55.25 344 ASN A O 1
ATOM 2779 N N . ARG A 1 345 ? -13.170 27.265 19.119 1.00 55.44 345 ARG A N 1
ATOM 2780 C CA . ARG A 1 345 ? -12.910 28.160 20.251 1.00 55.44 345 ARG A CA 1
ATOM 2781 C C . ARG A 1 345 ? -11.426 28.181 20.623 1.00 55.44 345 ARG A C 1
ATOM 2783 O O . ARG A 1 345 ? -10.866 29.247 20.834 1.00 55.44 345 ARG A O 1
ATOM 2790 N N . GLU A 1 346 ? -10.762 27.027 20.638 1.00 54.91 346 GLU A N 1
ATOM 2791 C CA . GLU A 1 346 ? -9.313 26.913 20.860 1.00 54.91 346 GLU A CA 1
ATOM 2792 C C . GLU A 1 346 ? -8.499 27.598 19.755 1.00 54.91 346 GLU A C 1
ATOM 2794 O O . GLU A 1 346 ? -7.529 28.297 20.050 1.00 54.91 346 GLU A O 1
ATOM 2799 N N . LYS A 1 347 ? -8.906 27.451 18.486 1.00 56.50 347 LYS A N 1
ATOM 2800 C CA . LYS A 1 347 ? -8.288 28.154 17.350 1.00 56.50 347 LYS A CA 1
ATOM 2801 C C . LYS A 1 347 ? -8.465 29.669 17.441 1.00 56.50 347 LYS A C 1
ATOM 2803 O O . LYS A 1 347 ? -7.521 30.396 17.140 1.00 56.50 347 LYS A O 1
ATOM 2808 N N . GLU A 1 348 ? -9.636 30.149 17.855 1.00 58.41 348 GLU A N 1
ATOM 2809 C CA . GLU A 1 348 ? -9.885 31.577 18.094 1.00 58.41 348 GLU A CA 1
ATOM 2810 C C . GLU A 1 348 ? -9.004 32.111 19.230 1.00 58.41 348 GLU A C 1
ATOM 2812 O O . GLU A 1 348 ? -8.301 33.101 19.033 1.00 58.41 348 GLU A O 1
ATOM 2817 N N . ILE A 1 349 ? -8.924 31.392 20.355 1.00 63.44 349 ILE A N 1
ATOM 2818 C CA . ILE A 1 349 ? -8.051 31.736 21.491 1.00 63.44 349 ILE A CA 1
ATOM 2819 C C . ILE A 1 349 ? -6.572 31.759 21.069 1.00 63.44 349 ILE A C 1
ATOM 2821 O O . ILE A 1 349 ? -5.828 32.669 21.438 1.00 63.44 349 ILE A O 1
ATOM 2825 N N . GLN A 1 350 ? -6.114 30.788 20.271 1.00 61.81 350 GLN A N 1
ATOM 2826 C CA . GLN A 1 350 ? -4.745 30.785 19.741 1.00 61.81 350 GLN A CA 1
ATOM 2827 C C . GLN A 1 350 ? -4.480 31.978 18.820 1.00 61.81 350 GLN A C 1
ATOM 2829 O O . GLN A 1 350 ? -3.406 32.579 18.891 1.00 61.81 350 GLN A O 1
ATOM 2834 N N . LYS A 1 351 ? -5.448 32.346 17.977 1.00 65.44 351 LYS A N 1
ATOM 2835 C CA . LYS A 1 351 ? -5.327 33.482 17.061 1.00 65.44 351 LYS A CA 1
ATOM 2836 C C . LYS A 1 351 ? -5.242 34.806 17.826 1.00 65.44 351 LYS A C 1
ATOM 2838 O O . LYS A 1 351 ? -4.347 35.602 17.541 1.00 65.44 351 LYS A O 1
ATOM 2843 N N . GLU A 1 352 ? -6.081 34.991 18.845 1.00 68.31 352 GLU A N 1
ATOM 2844 C CA . GLU A 1 352 ? -6.027 36.148 19.749 1.00 68.31 352 GLU A CA 1
ATOM 2845 C C . GLU A 1 352 ? -4.696 36.222 20.512 1.00 68.31 352 GLU A C 1
ATOM 2847 O O . GLU A 1 352 ? -4.062 37.280 20.555 1.00 68.31 352 GLU A O 1
ATOM 2852 N N . ASN A 1 353 ? -4.213 35.096 21.046 1.00 72.75 353 ASN A N 1
ATOM 2853 C CA . ASN A 1 353 ? -2.923 35.029 21.740 1.00 72.75 353 ASN A CA 1
ATOM 2854 C C . ASN A 1 353 ? -1.747 35.374 20.811 1.00 72.75 353 ASN A C 1
ATOM 2856 O O . ASN A 1 353 ? -0.849 36.128 21.196 1.00 72.75 353 ASN A O 1
ATOM 2860 N N . CYS A 1 354 ? -1.749 34.876 19.569 1.00 67.75 354 CYS A N 1
ATOM 2861 C CA . CYS A 1 354 ? -0.738 35.225 18.570 1.00 67.75 354 CYS A CA 1
ATOM 2862 C C . CYS A 1 354 ? -0.771 36.715 18.200 1.00 67.75 354 CYS A C 1
ATOM 2864 O O . CYS A 1 354 ? 0.287 37.328 18.036 1.00 67.75 354 CYS A O 1
ATOM 2866 N N . GLU A 1 355 ? -1.954 37.320 18.083 1.00 75.88 355 GLU A N 1
ATOM 2867 C CA . GLU A 1 355 ? -2.086 38.756 17.818 1.00 75.88 355 GLU A CA 1
ATOM 2868 C C . GLU A 1 355 ? -1.605 39.616 18.992 1.00 75.88 355 GLU A C 1
ATOM 2870 O O . GLU A 1 355 ? -0.890 40.601 18.778 1.00 75.88 355 GLU A O 1
ATOM 2875 N N . GLN A 1 356 ? -1.924 39.232 20.231 1.00 76.00 356 GLN A N 1
ATOM 2876 C CA . GLN A 1 356 ? -1.412 39.906 21.426 1.00 76.00 356 GLN A CA 1
ATOM 2877 C C . GLN A 1 356 ? 0.116 39.815 21.519 1.00 76.00 356 GLN A C 1
ATOM 2879 O O . GLN A 1 356 ? 0.779 40.823 21.783 1.00 76.00 356 GLN A O 1
ATOM 2884 N N . LEU A 1 357 ? 0.693 38.642 21.236 1.00 73.81 357 LEU A N 1
ATOM 2885 C CA . LEU A 1 357 ? 2.143 38.451 21.238 1.00 73.81 357 LEU A CA 1
ATOM 2886 C C . LEU A 1 357 ? 2.826 39.311 20.163 1.00 73.81 357 LEU A C 1
ATOM 2888 O O . LEU A 1 357 ? 3.823 39.971 20.453 1.00 73.81 357 LEU A O 1
ATOM 2892 N N . ARG A 1 358 ? 2.254 39.383 18.951 1.00 72.94 358 ARG A N 1
ATOM 2893 C CA . ARG A 1 358 ? 2.744 40.254 17.866 1.00 72.94 358 ARG A CA 1
ATOM 2894 C C . ARG A 1 358 ? 2.700 41.733 18.243 1.00 72.94 358 ARG A C 1
ATOM 2896 O O . ARG A 1 358 ? 3.669 42.444 17.978 1.00 72.94 358 ARG A O 1
ATOM 2903 N N . LYS A 1 359 ? 1.620 42.199 18.883 1.00 82.81 359 LYS A N 1
ATOM 2904 C CA . LYS A 1 359 ? 1.527 43.583 19.384 1.00 82.81 359 LYS A CA 1
ATOM 2905 C C . LYS A 1 359 ? 2.623 43.875 20.410 1.00 82.81 359 LYS A C 1
ATOM 2907 O O . LYS A 1 359 ? 3.321 44.873 20.267 1.00 82.81 359 LYS A O 1
ATOM 2912 N N . LYS A 1 360 ? 2.835 42.978 21.380 1.00 82.75 360 LYS A N 1
ATOM 2913 C CA . LYS A 1 360 ? 3.876 43.131 22.411 1.00 82.75 360 LYS A CA 1
ATOM 2914 C C . LYS A 1 360 ? 5.286 43.174 21.812 1.00 82.75 360 LYS A C 1
ATOM 2916 O O . LYS A 1 360 ? 6.084 44.022 22.205 1.00 82.75 360 LYS A O 1
ATOM 2921 N N . LEU A 1 361 ? 5.574 42.304 20.840 1.00 75.88 361 LEU A N 1
ATOM 2922 C CA . LEU A 1 361 ? 6.869 42.267 20.155 1.00 75.88 361 LEU A CA 1
ATOM 2923 C C . LEU A 1 361 ? 7.127 43.552 19.357 1.00 75.88 361 LEU A C 1
ATOM 2925 O O . LEU A 1 361 ? 8.233 44.085 19.381 1.00 75.88 361 LEU A O 1
ATOM 2929 N N . LYS A 1 362 ? 6.093 44.078 18.687 1.00 84.31 362 LYS A N 1
ATOM 2930 C CA . LYS A 1 362 ? 6.177 45.335 17.936 1.00 84.31 362 LYS A CA 1
ATOM 2931 C C . LYS A 1 362 ? 6.508 46.516 18.852 1.00 84.31 362 LYS A C 1
ATOM 2933 O O . LYS A 1 362 ? 7.415 47.277 18.541 1.00 84.31 362 LYS A O 1
ATOM 2938 N N . THR A 1 363 ? 5.852 46.622 20.008 1.00 84.94 363 THR A N 1
ATOM 2939 C CA . THR A 1 363 ? 6.151 47.677 20.991 1.00 84.94 363 THR A CA 1
ATOM 2940 C C . THR A 1 363 ? 7.578 47.571 21.541 1.00 84.94 363 THR A C 1
ATOM 2942 O O . THR A 1 363 ? 8.244 48.587 21.719 1.00 84.94 363 THR A O 1
ATOM 2945 N N . GLN A 1 364 ? 8.083 46.354 21.778 1.00 82.81 364 GLN A N 1
ATOM 2946 C CA . GLN A 1 364 ? 9.471 46.149 22.217 1.00 82.81 364 GLN A CA 1
ATOM 2947 C C . GLN A 1 364 ? 10.493 46.533 21.139 1.00 82.81 364 GLN A C 1
ATOM 2949 O O . GLN A 1 364 ? 11.523 47.121 21.463 1.00 82.81 364 GLN A O 1
ATOM 2954 N N . LEU A 1 365 ? 10.209 46.230 19.868 1.00 81.62 365 LEU A N 1
ATOM 2955 C CA . LEU A 1 365 ? 11.050 46.642 18.741 1.00 81.62 365 LEU A CA 1
ATOM 2956 C C . LEU A 1 365 ? 11.093 48.169 18.606 1.00 81.62 365 LEU A C 1
ATOM 2958 O O . LEU A 1 365 ? 12.178 48.734 18.519 1.00 81.62 365 LEU A O 1
ATOM 2962 N N . GLU A 1 366 ? 9.943 48.840 18.698 1.00 87.00 366 GLU A N 1
ATOM 2963 C CA . GLU A 1 366 ? 9.865 50.307 18.659 1.00 87.00 366 GLU A CA 1
ATOM 2964 C C . GLU A 1 366 ? 10.674 50.958 19.799 1.00 87.00 366 GLU A C 1
ATOM 2966 O O . GLU A 1 366 ? 11.381 51.943 19.577 1.00 87.00 366 GLU A O 1
ATOM 2971 N N . GLN A 1 367 ? 10.642 50.384 21.009 1.00 85.62 367 GLN A N 1
ATOM 2972 C CA . GLN A 1 367 ? 11.470 50.841 22.135 1.00 85.62 367 GLN A CA 1
ATOM 2973 C C . GLN A 1 367 ? 12.970 50.647 21.879 1.00 85.62 367 GLN A C 1
ATOM 2975 O O . GLN A 1 367 ? 13.766 51.538 22.175 1.00 85.62 367 GLN A O 1
ATOM 2980 N N . LYS A 1 368 ? 13.366 49.507 21.301 1.00 86.19 368 LYS A N 1
ATOM 2981 C CA . LYS A 1 368 ? 14.770 49.233 20.964 1.00 86.19 368 LYS A CA 1
ATOM 2982 C C . LYS A 1 368 ? 15.290 50.152 19.862 1.00 86.19 368 LYS A C 1
ATOM 2984 O O . LYS A 1 368 ? 16.425 50.614 19.954 1.00 86.19 368 LYS A O 1
ATOM 2989 N N . ASP A 1 369 ? 14.467 50.483 18.873 1.00 85.69 369 ASP A N 1
ATOM 2990 C CA . ASP A 1 369 ? 14.832 51.440 17.824 1.00 85.69 369 ASP A CA 1
ATOM 2991 C C . ASP A 1 369 ? 15.050 52.854 18.385 1.00 85.69 369 ASP A C 1
ATOM 2993 O O . ASP A 1 369 ? 15.984 53.551 17.973 1.00 85.69 369 ASP A O 1
ATOM 2997 N N . LEU A 1 370 ? 14.239 53.267 19.365 1.00 89.38 370 LEU A N 1
ATOM 2998 C CA . LEU A 1 370 ? 14.432 54.516 20.110 1.00 89.38 370 LEU A CA 1
ATOM 2999 C C . LEU A 1 370 ? 15.758 54.523 20.887 1.00 89.38 370 LEU A C 1
ATOM 3001 O O . LEU A 1 370 ? 16.512 55.490 20.770 1.00 89.38 370 LEU A O 1
ATOM 3005 N N . GLU A 1 371 ? 16.080 53.443 21.609 1.00 88.50 371 GLU A N 1
ATOM 3006 C CA . GLU A 1 371 ? 17.367 53.295 22.312 1.00 88.50 371 GLU A CA 1
ATOM 3007 C C . GLU A 1 371 ? 18.558 53.363 21.343 1.00 88.50 371 GLU A C 1
ATOM 3009 O O . GLU A 1 371 ? 19.523 54.088 21.584 1.00 88.50 371 GLU A O 1
ATOM 3014 N N . ILE A 1 372 ? 18.488 52.658 20.207 1.00 85.75 372 ILE A N 1
ATOM 3015 C CA . ILE A 1 372 ? 19.543 52.676 19.182 1.00 85.75 372 ILE A CA 1
ATOM 3016 C C . ILE A 1 372 ? 19.724 54.087 18.613 1.00 85.75 372 ILE A C 1
ATOM 3018 O O . ILE A 1 372 ? 20.854 54.516 18.361 1.00 85.75 372 ILE A O 1
ATOM 3022 N N . LYS A 1 373 ? 18.628 54.820 18.392 1.00 89.81 373 LYS A N 1
ATOM 3023 C CA . LYS A 1 373 ? 18.680 56.194 17.882 1.00 89.81 373 LYS A CA 1
ATOM 3024 C C . LYS A 1 373 ? 19.352 57.139 18.878 1.00 89.81 373 LYS A C 1
ATOM 3026 O O . LYS A 1 373 ? 20.154 57.971 18.452 1.00 89.81 373 LYS A O 1
ATOM 3031 N N . ASP A 1 374 ? 19.070 56.989 20.171 1.00 90.62 374 ASP A N 1
ATOM 3032 C CA . ASP A 1 374 ? 19.711 57.787 21.218 1.00 90.62 374 ASP A CA 1
ATOM 3033 C C . ASP A 1 374 ? 21.208 57.465 21.343 1.00 90.62 374 ASP A C 1
ATOM 3035 O O . ASP A 1 374 ? 22.043 58.366 21.287 1.00 90.62 374 ASP A O 1
ATOM 3039 N N . LEU A 1 375 ? 21.575 56.179 21.352 1.00 87.88 375 LEU A N 1
ATOM 3040 C CA . LEU A 1 375 ? 22.978 55.744 21.369 1.00 87.88 375 LEU A CA 1
ATOM 3041 C C . LEU A 1 375 ? 23.769 56.272 20.162 1.00 87.88 375 LEU A C 1
ATOM 3043 O O . LEU A 1 375 ? 24.902 56.732 20.309 1.00 87.88 375 LEU A O 1
ATOM 3047 N N . LYS A 1 376 ? 23.174 56.262 18.961 1.00 87.06 376 LYS A N 1
ATOM 3048 C CA . LYS A 1 376 ? 23.797 56.849 17.760 1.00 87.06 376 LYS A CA 1
ATOM 3049 C C . LYS A 1 376 ? 24.017 58.355 17.902 1.00 87.06 376 LYS A C 1
ATOM 3051 O O . LYS A 1 376 ? 25.044 58.861 17.449 1.00 87.06 376 LYS A O 1
ATOM 3056 N N . LYS A 1 377 ? 23.077 59.068 18.528 1.00 89.00 377 LYS A N 1
ATOM 3057 C CA . LYS A 1 377 ? 23.206 60.504 18.797 1.00 89.00 377 LYS A CA 1
ATOM 3058 C C . L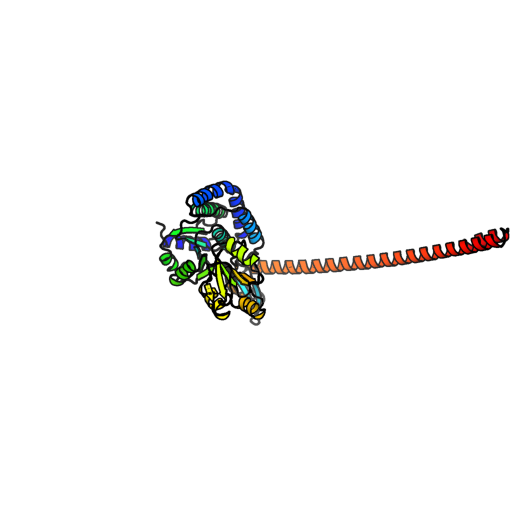YS A 1 377 ? 24.352 60.776 19.778 1.00 89.00 377 LYS A C 1
ATOM 3060 O O . LYS A 1 377 ? 25.232 61.571 19.456 1.00 89.00 377 LYS A O 1
ATOM 3065 N N . GLN A 1 378 ? 24.403 60.053 20.897 1.00 89.12 378 GLN A N 1
ATOM 3066 C CA . GLN A 1 378 ? 25.480 60.162 21.891 1.00 89.12 378 GLN A CA 1
ATOM 3067 C C . GLN A 1 378 ? 26.862 59.849 21.292 1.00 89.12 378 GLN A C 1
ATOM 3069 O O . GLN A 1 378 ? 27.850 60.531 21.582 1.00 89.12 378 GLN A O 1
ATOM 3074 N N . LEU A 1 379 ? 26.938 58.847 20.408 1.00 86.75 379 LEU A N 1
ATOM 3075 C CA . LEU A 1 379 ? 28.166 58.509 19.690 1.00 86.75 379 LEU A CA 1
ATOM 3076 C C . LEU A 1 379 ? 28.615 59.654 18.771 1.00 86.75 379 LEU A C 1
ATOM 3078 O O . LEU A 1 379 ? 29.791 60.014 18.776 1.00 86.75 379 LEU A O 1
ATOM 3082 N N . SER A 1 380 ? 27.690 60.256 18.016 1.00 86.50 380 SER A N 1
ATOM 3083 C CA . SER A 1 380 ? 27.992 61.399 17.145 1.00 86.50 380 SER A CA 1
ATOM 3084 C C . SER A 1 380 ? 28.457 62.626 17.933 1.00 86.50 380 SER A C 1
ATOM 3086 O O . SER A 1 380 ? 29.391 63.304 17.506 1.00 86.50 380 SER A O 1
ATOM 3088 N N . GLU A 1 381 ? 27.834 62.918 19.076 1.00 88.00 381 GLU A N 1
ATOM 3089 C CA . GLU A 1 381 ? 28.241 64.015 19.963 1.00 88.00 381 GLU A CA 1
ATOM 3090 C C . GLU A 1 381 ? 29.653 63.780 20.514 1.00 88.00 381 GLU A C 1
ATOM 3092 O O . GLU A 1 381 ? 30.501 64.674 20.451 1.00 88.00 381 GLU A O 1
ATOM 3097 N N . SER A 1 382 ? 29.940 62.551 20.949 1.00 83.62 382 SER A N 1
ATOM 3098 C CA . SER A 1 382 ? 31.266 62.151 21.436 1.00 83.62 382 SER A CA 1
ATOM 3099 C C . SER A 1 382 ? 32.341 62.252 20.348 1.00 83.62 382 SER A C 1
ATOM 3101 O O . SER A 1 382 ? 33.434 62.762 20.598 1.00 83.62 382 SER A O 1
ATOM 3103 N N . GLN A 1 383 ? 32.031 61.828 19.118 1.00 84.94 383 GLN A N 1
ATOM 3104 C CA . GLN A 1 383 ? 32.928 61.959 17.962 1.00 84.94 383 GLN A CA 1
ATOM 3105 C C . GLN A 1 383 ? 33.200 63.426 17.604 1.00 84.94 383 GLN A C 1
ATOM 3107 O O . GLN A 1 383 ? 34.348 63.801 17.357 1.00 84.94 383 GLN A O 1
ATOM 3112 N N . ASN A 1 384 ? 32.169 64.276 17.613 1.00 84.31 384 ASN A N 1
ATOM 3113 C CA . ASN A 1 384 ? 32.320 65.711 17.369 1.00 84.31 384 ASN A CA 1
ATOM 3114 C C . ASN A 1 384 ? 33.202 66.375 18.432 1.00 84.31 384 ASN A C 1
ATOM 3116 O O . ASN A 1 384 ? 34.071 67.185 18.099 1.00 84.31 384 ASN A O 1
ATOM 3120 N N . LEU A 1 385 ? 33.020 66.004 19.700 1.00 82.19 385 LEU A N 1
ATOM 3121 C CA . LEU A 1 385 ? 33.828 66.512 20.800 1.00 82.19 385 LEU A CA 1
ATOM 3122 C C . LEU A 1 385 ? 35.295 66.070 20.672 1.00 82.19 385 LEU A C 1
ATOM 3124 O O . LEU A 1 385 ? 36.195 66.905 20.768 1.00 82.19 385 LEU A O 1
ATOM 3128 N N . ALA A 1 386 ? 35.544 64.795 20.359 1.00 79.25 386 ALA A N 1
ATOM 3129 C CA . ALA A 1 386 ? 36.889 64.282 20.098 1.00 79.25 386 ALA A CA 1
ATOM 3130 C C . ALA A 1 386 ? 37.571 65.021 18.932 1.00 79.25 386 ALA A C 1
ATOM 3132 O O . ALA A 1 386 ? 38.720 65.446 19.054 1.00 79.25 386 ALA A O 1
ATOM 3133 N N . ASN A 1 387 ? 36.850 65.263 17.833 1.00 79.19 387 ASN A N 1
ATOM 3134 C CA . ASN A 1 387 ? 37.357 66.036 16.697 1.00 79.19 387 ASN A CA 1
ATOM 3135 C C . ASN A 1 387 ? 37.690 67.487 17.078 1.00 79.19 387 ASN A C 1
ATOM 3137 O O . ASN A 1 387 ? 38.704 68.026 16.626 1.00 79.19 387 ASN A O 1
ATOM 3141 N N . LYS A 1 388 ? 36.877 68.121 17.935 1.00 79.75 388 LYS A N 1
ATOM 3142 C CA . LYS A 1 388 ? 37.160 69.462 18.467 1.00 79.75 388 LYS A CA 1
ATOM 3143 C C . LYS A 1 388 ? 38.462 69.465 19.271 1.00 79.75 388 LYS A C 1
ATOM 3145 O O . LYS A 1 388 ? 39.322 70.302 18.997 1.00 79.75 388 LYS A O 1
ATOM 3150 N N . TYR A 1 389 ? 38.647 68.507 20.183 1.00 76.12 389 TYR A N 1
ATOM 3151 C CA . TYR A 1 389 ? 39.887 68.371 20.954 1.00 76.12 389 TYR A CA 1
ATOM 3152 C C . TYR A 1 389 ? 41.104 68.116 20.060 1.00 76.12 389 TYR A C 1
ATOM 3154 O O . TYR A 1 389 ? 42.114 68.796 20.216 1.00 76.12 389 TYR A O 1
ATOM 3162 N N . ILE A 1 390 ? 41.002 67.220 19.072 1.00 76.62 390 ILE A N 1
ATOM 3163 C CA . ILE A 1 390 ? 42.084 66.952 18.109 1.00 76.62 390 ILE A CA 1
ATOM 3164 C C . ILE A 1 390 ? 42.458 68.221 17.333 1.00 76.62 390 ILE A C 1
ATOM 3166 O O . ILE A 1 390 ? 43.641 68.494 17.138 1.00 76.62 390 ILE A O 1
ATOM 3170 N N . ASN A 1 391 ? 41.479 69.019 16.902 1.00 74.12 391 ASN A N 1
ATOM 3171 C CA . ASN A 1 391 ? 41.741 70.265 16.179 1.00 74.12 391 ASN A CA 1
ATOM 3172 C C . ASN A 1 391 ? 42.407 71.331 17.057 1.00 74.12 391 ASN A C 1
ATOM 3174 O O . ASN A 1 391 ? 43.300 72.031 16.577 1.00 74.12 391 ASN A O 1
ATOM 3178 N N . ILE A 1 392 ? 42.010 71.443 18.328 1.00 74.88 392 ILE A N 1
ATOM 3179 C CA . ILE A 1 392 ? 42.681 72.317 19.303 1.00 74.88 392 ILE A CA 1
ATOM 3180 C C . ILE A 1 392 ? 44.127 71.852 19.494 1.00 74.88 392 ILE A C 1
ATOM 3182 O O . ILE A 1 392 ? 45.050 72.653 19.362 1.00 74.88 392 ILE A O 1
ATOM 3186 N N . PHE A 1 393 ? 44.332 70.549 19.700 1.00 69.50 393 PHE A N 1
ATOM 3187 C CA . PHE A 1 393 ? 45.659 69.969 19.889 1.00 69.50 393 PHE A CA 1
ATOM 3188 C C . PHE A 1 393 ? 46.558 70.193 18.671 1.00 69.50 393 PHE A C 1
ATOM 3190 O O . PHE A 1 393 ? 47.710 70.584 18.824 1.00 69.50 393 PHE A O 1
ATOM 3197 N N . LYS A 1 394 ? 46.029 70.026 17.450 1.00 68.50 394 LYS A N 1
ATOM 3198 C CA . LYS A 1 394 ? 46.754 70.329 16.207 1.00 68.50 394 LYS A CA 1
ATOM 3199 C C . LYS A 1 394 ? 47.126 71.808 16.118 1.00 68.50 394 LYS A C 1
ATOM 3201 O O . LYS A 1 394 ? 48.276 72.108 15.827 1.00 68.50 394 LYS A O 1
ATOM 3206 N N . LYS A 1 395 ? 46.195 72.733 16.383 1.00 67.88 395 LYS A N 1
ATOM 3207 C CA . LYS A 1 395 ? 46.480 74.180 16.350 1.00 67.88 395 LYS A CA 1
ATOM 3208 C C . LYS A 1 395 ? 47.553 74.581 17.364 1.00 67.88 395 LYS A C 1
ATOM 3210 O O . LYS A 1 395 ? 48.471 75.302 16.990 1.00 67.88 395 LYS A O 1
ATOM 3215 N N . SER A 1 396 ? 47.461 74.075 18.593 1.00 65.00 396 SER A N 1
ATOM 3216 C CA . SER A 1 396 ? 48.460 74.293 19.647 1.00 65.00 396 SER A CA 1
ATOM 3217 C C . SER A 1 396 ? 49.816 73.674 19.283 1.00 65.00 396 SER A C 1
ATOM 3219 O O . SER A 1 396 ? 50.858 74.308 19.418 1.00 65.00 396 SER A O 1
ATOM 3221 N N . PHE A 1 397 ? 49.829 72.455 18.738 1.00 65.44 397 PHE A N 1
ATOM 3222 C CA . PHE A 1 397 ? 51.060 71.800 18.300 1.00 65.44 397 PHE A CA 1
ATOM 3223 C C . PHE A 1 397 ? 51.751 72.575 17.171 1.00 65.44 397 PHE A C 1
ATOM 3225 O O . PHE A 1 397 ? 52.948 72.834 17.252 1.00 65.44 397 PHE A O 1
ATOM 3232 N N . PHE A 1 398 ? 51.003 72.992 16.143 1.00 59.84 398 PHE A N 1
ATOM 3233 C CA . PHE A 1 398 ? 51.563 73.753 15.027 1.00 59.84 398 PHE A CA 1
ATOM 3234 C C . PHE A 1 398 ? 51.994 75.168 15.431 1.00 59.84 398 PHE A C 1
ATOM 3236 O O . PHE A 1 398 ? 53.039 75.607 14.962 1.00 59.84 398 PHE A O 1
ATOM 3243 N N . SER A 1 399 ? 51.277 75.871 16.319 1.00 59.81 399 SER A N 1
ATOM 3244 C CA . SER A 1 399 ? 51.764 77.168 16.820 1.00 59.81 399 SER A CA 1
ATOM 3245 C C . SER A 1 399 ? 53.099 77.001 17.552 1.00 59.81 399 SER A C 1
ATOM 3247 O O . SER A 1 399 ? 54.073 77.674 17.221 1.00 59.81 399 SER A O 1
ATOM 3249 N N . ARG A 1 400 ? 53.197 76.011 18.448 1.00 61.75 400 ARG A N 1
ATOM 3250 C CA . ARG A 1 400 ? 54.417 75.708 19.215 1.00 61.75 400 ARG A CA 1
ATOM 3251 C C . ARG A 1 400 ? 55.598 75.283 18.337 1.00 61.75 400 ARG A C 1
ATOM 3253 O O . ARG A 1 400 ? 56.735 75.593 18.685 1.00 61.75 400 ARG A O 1
ATOM 3260 N N . LEU A 1 401 ? 55.342 74.606 17.214 1.00 58.31 401 LEU A N 1
ATOM 3261 C CA . LEU A 1 401 ? 56.378 74.149 16.282 1.00 58.31 401 LEU A CA 1
ATOM 3262 C C . LEU A 1 401 ? 57.029 75.304 15.497 1.00 58.31 401 LEU A C 1
ATOM 3264 O O . LEU A 1 401 ? 58.191 75.190 15.119 1.00 58.31 401 LEU A O 1
ATOM 3268 N N . PHE A 1 402 ? 56.307 76.409 15.267 1.00 57.50 402 PHE A N 1
ATOM 3269 C CA . PHE A 1 402 ? 56.770 77.507 14.407 1.00 57.50 402 PHE A CA 1
ATOM 3270 C C . PHE A 1 402 ? 57.121 78.813 15.141 1.00 57.50 402 PHE A C 1
ATOM 3272 O O . PHE A 1 402 ? 57.895 79.594 14.593 1.00 57.50 402 PHE A O 1
ATOM 3279 N N . SER A 1 403 ? 56.617 79.069 16.357 1.00 58.47 403 SER A N 1
ATOM 3280 C CA . SER A 1 403 ? 56.893 80.326 17.085 1.00 58.47 403 SER A CA 1
ATOM 3281 C C . SER A 1 403 ? 57.768 80.189 18.336 1.00 58.47 403 SER A C 1
ATOM 3283 O O . SER A 1 403 ? 58.166 81.207 18.901 1.00 58.47 403 SER A O 1
ATOM 3285 N N . GLY A 1 404 ? 58.081 78.964 18.779 1.00 57.97 404 GLY A N 1
ATOM 3286 C CA . GLY A 1 404 ? 58.668 78.723 20.103 1.00 57.97 404 GLY A CA 1
ATOM 3287 C C . GLY A 1 404 ? 57.660 78.990 21.233 1.00 57.97 404 GLY A C 1
ATOM 3288 O O . GLY A 1 404 ? 56.736 79.787 21.090 1.00 57.97 404 GLY A O 1
ATOM 3289 N N . LEU A 1 405 ? 57.788 78.282 22.361 1.00 56.56 405 LEU A N 1
ATOM 3290 C CA . LEU A 1 405 ? 56.833 78.378 23.475 1.00 56.56 405 LEU A CA 1
ATOM 3291 C C . LEU A 1 405 ? 56.910 79.746 24.175 1.00 56.56 405 LEU A C 1
ATOM 3293 O O . LEU A 1 405 ? 57.860 80.009 24.914 1.00 56.56 405 LEU A O 1
ATOM 3297 N N . SER A 1 406 ? 55.882 80.586 24.015 1.00 59.41 406 SER A N 1
ATOM 3298 C CA . SER A 1 406 ? 55.710 81.808 24.806 1.00 59.41 406 SER A CA 1
ATOM 3299 C C . SER A 1 406 ? 54.677 81.610 25.928 1.00 59.41 406 SER A C 1
ATOM 3301 O O . SER A 1 406 ? 53.756 80.800 25.827 1.00 59.41 406 SER A O 1
ATOM 3303 N N . LYS A 1 407 ? 54.789 82.379 27.022 1.00 58.25 407 LYS A N 1
ATOM 3304 C CA . LYS A 1 407 ? 53.837 82.333 28.156 1.00 58.25 407 LYS A CA 1
ATOM 3305 C C . LYS A 1 407 ? 52.379 82.615 27.742 1.00 58.25 407 LYS A C 1
ATOM 3307 O O . LYS A 1 407 ? 51.469 82.080 28.366 1.00 58.25 407 LYS A O 1
ATOM 3312 N N . LYS A 1 408 ? 52.159 83.403 26.680 1.00 61.47 408 LYS A N 1
ATOM 3313 C CA . LYS A 1 408 ? 50.822 83.702 26.130 1.00 61.47 408 LYS A CA 1
ATOM 3314 C C . LYS A 1 408 ? 50.159 82.488 25.473 1.00 61.47 408 LYS A C 1
ATOM 3316 O O . LYS A 1 408 ? 48.935 82.393 25.481 1.00 61.47 408 LYS A O 1
ATOM 3321 N N . ASP A 1 409 ? 50.946 81.555 24.946 1.00 59.03 409 ASP A N 1
ATOM 3322 C CA . ASP A 1 409 ? 50.423 80.360 24.276 1.00 59.03 409 ASP A CA 1
ATOM 3323 C C . ASP A 1 409 ? 49.855 79.351 25.289 1.00 59.03 409 ASP A C 1
ATOM 3325 O O . ASP A 1 409 ? 48.836 78.716 25.034 1.00 59.03 409 ASP A O 1
ATOM 3329 N N . ILE A 1 410 ? 50.449 79.279 26.487 1.00 58.53 410 ILE A N 1
ATOM 3330 C CA . ILE A 1 410 ? 49.993 78.418 27.594 1.00 58.53 410 ILE A CA 1
ATOM 3331 C C . ILE A 1 410 ? 48.666 78.923 28.189 1.00 58.53 410 ILE A C 1
ATOM 3333 O O . ILE A 1 410 ? 47.783 78.127 28.506 1.00 58.53 410 ILE A O 1
ATOM 3337 N N . GLU A 1 411 ? 48.492 80.241 28.317 1.00 59.50 411 GLU A N 1
ATOM 3338 C CA . GLU A 1 411 ? 47.238 80.834 28.809 1.00 59.50 411 GLU A CA 1
ATOM 3339 C C . GLU A 1 411 ? 46.082 80.703 27.804 1.00 59.50 411 GLU A C 1
ATOM 3341 O O . GLU A 1 411 ? 44.941 80.485 28.213 1.00 59.50 411 GLU A O 1
ATOM 3346 N N . ASN A 1 412 ? 46.358 80.779 26.497 1.00 61.44 412 ASN A N 1
ATOM 3347 C CA . ASN A 1 412 ? 45.343 80.585 25.458 1.00 61.44 412 ASN A CA 1
ATOM 3348 C C . ASN A 1 412 ? 44.855 79.132 25.365 1.00 61.44 412 ASN A C 1
ATOM 3350 O O . ASN A 1 412 ? 43.658 78.912 25.182 1.00 61.44 412 ASN A O 1
ATOM 3354 N N . ASP A 1 413 ? 45.738 78.146 25.538 1.00 57.50 413 ASP A N 1
ATOM 3355 C CA . ASP A 1 413 ? 45.359 76.728 25.499 1.00 57.50 413 ASP A CA 1
ATOM 3356 C C . ASP A 1 413 ? 44.431 76.342 26.662 1.00 57.50 413 ASP A C 1
ATOM 3358 O O . ASP A 1 413 ? 43.434 75.652 26.451 1.00 57.50 413 ASP A O 1
ATOM 3362 N N . ASN A 1 414 ? 44.675 76.864 27.868 1.00 58.44 414 ASN A N 1
ATOM 3363 C CA . ASN A 1 414 ? 43.781 76.652 29.013 1.00 58.44 414 ASN A CA 1
ATOM 3364 C C . ASN A 1 414 ? 42.388 77.273 28.803 1.00 58.44 414 ASN A C 1
ATOM 3366 O O . ASN A 1 414 ? 41.404 76.731 29.295 1.00 58.44 414 ASN A O 1
ATOM 3370 N N . LYS A 1 415 ? 42.295 78.367 28.034 1.00 59.84 415 LYS A N 1
ATOM 3371 C CA . LYS A 1 415 ? 41.033 79.039 27.674 1.00 59.84 415 LYS A CA 1
ATOM 3372 C C . LYS A 1 415 ? 40.260 78.352 26.541 1.00 59.84 415 LYS A C 1
ATOM 3374 O O . LYS A 1 415 ? 39.072 78.595 26.385 1.00 59.84 415 LYS A O 1
ATOM 3379 N N . LEU A 1 416 ? 40.944 77.563 25.712 1.00 58.19 416 LEU A N 1
ATOM 3380 C CA . LEU A 1 416 ? 40.362 76.796 24.602 1.00 58.19 416 LEU A CA 1
ATOM 3381 C C . LEU A 1 416 ? 39.867 75.408 25.038 1.00 58.19 416 LEU A C 1
ATOM 3383 O O . LEU A 1 416 ? 39.026 74.823 24.353 1.00 58.19 416 LEU A O 1
ATOM 3387 N N . ILE A 1 417 ? 40.424 74.880 26.133 1.00 55.69 417 ILE A N 1
ATOM 3388 C CA . ILE A 1 417 ? 40.090 73.574 26.719 1.00 55.69 417 ILE A CA 1
ATOM 3389 C C . ILE A 1 417 ? 38.931 73.677 27.732 1.00 55.69 417 ILE A C 1
ATOM 3391 O O . ILE A 1 417 ? 38.180 72.708 27.859 1.00 55.69 417 ILE A O 1
ATOM 3395 N N . SER A 1 418 ? 38.774 74.825 28.411 1.00 53.91 418 SER A N 1
ATOM 3396 C CA . SER A 1 418 ? 37.573 75.204 29.182 1.00 53.91 418 SER A CA 1
ATOM 3397 C C . SER A 1 418 ? 36.407 75.554 28.266 1.00 53.91 418 SER A C 1
ATOM 3399 O O . SER A 1 418 ? 35.270 75.128 28.561 1.00 53.91 418 SER A O 1
#

Secondary structure (DSSP, 8-state):
---HHHHHHHHHHHHHHS-TTS-HHHHHHHHHHHHHHTHHHHHHHHHHHHHTTS-----THHHHHHHHHHHT----TT-EEEEEE-TTSEEEEEEEEE--EEEEEE---HHHHHHHHHHHHHTT-EEEEEES--TTHHHHHHHHHHHHHHHHHTT--GGGEEEEE-S-HHHHHT-TTT-SEEEEES-HHHHHHHHHH-SS-EEEE--S-EEEEES--TTHHHHHHHHHH-S-EEEEEETT---S-S--EEESSHHHHHHHHHHH--SSEEEEE-S-HHHHHHHHHH---SEEEESS-----------GGGGEEEEEEEEE-TTSTT-TT-----HHHHHHHHHHHHHHHHHHHHHHHHHHHHHHHHHHHHHHHHHHHHHHHHHHHHHHHHHHHHHHHHHHHHH---HHHHHHHHHHH-

Sequence (418 aa):
MNNIREILGNAIMAHTNMDFNIDGRKVVKNILELLEENKEDIDKANKIDVKNHNGFKLNFSMLQKLNNKLKDIEDAYRNVVYMNQNENNYLQGKQTDKLGTICLVYDGNTYCLLEFVLKGIITHNSIIITSESDYMKATNELIIILIKRILEAYGIDKNLVQIIYTSRTEELLSNSTSINKVFVIGNKSLQDKIKKVSKVEVICKGYNNFDIYIEDLTNITLIQKIINENENIDIYVRNDLSVPFENYIGVEDFEEAIGQINFNTSGYSSSIFTNNYQNASIFLREIKTDNISVNSSPLIEGIIDIDINLFLIRKNMFYPSPLADGTENNKFKFPTMRAILEKNREKEIQKENCEQLRKKLKTQLEQKDLEIKDLKKQLSESQNLANKYINIFKKSFFSRLFSGLSKKDIENDNKLIS

pLDDT: mean 86.34, std 14.33, range [46.28, 98.69]

Foldseek 3Di:
DDDLVVLLVLQQCQLVPPDPPDQLLVLLLVLLVLCVVCVVVLQVLQCVLVVVVQEDRDDCVLSVVLNVVSVPDDQQAQDWPDWDQDPVQWIKTKTKAFLAEEEEEEAQDQLLLSNVLSLCSSRSYAYEYEYQGCRSVSSNVVSLVSSLVSCVVVVGHSSSYHYDHDPCLLVSQAPCVRHREYEYEEFPVSQVVCVVRHPHHYHFFYDQAEEEEEPDCPLVVQVVVLVVVHVRYAYEYDQVDDHPDDDYHYDPDLVRSLVVQQVGPSQAFYEYEDPDPVSLVCCVPRHRHPYYYYSHHRPDPDRRPDPSCVRIDMDIDIGRNCPDPPCVPVPDDDPNVVVVVVVVVVVVVVVVVVVVVVVVVVVVVVVVVVVVVVVVVVVVVVVVVVVLVVVLVVVLVVCCVPPPDDPVSVVVSVVSVD

Radius of gyration: 35.98 Å; chains: 1; bounding box: 97×109×63 Å